Protein AF-A0A182MUV7-F1 (afdb_monomer)

Solvent-accessible surface area (backbone atoms only — not comparable to full-atom values): 23454 Å² total; per-residue (Å²): 112,74,64,60,55,52,52,52,28,47,52,54,32,42,50,55,36,36,52,57,65,73,67,50,46,82,67,60,47,71,82,42,61,62,50,70,40,68,52,76,76,85,60,74,90,45,46,68,60,49,52,53,50,55,52,50,42,49,53,38,48,75,71,42,65,86,74,45,72,68,56,53,50,52,50,32,57,57,54,45,72,42,91,52,34,41,31,20,33,42,38,23,28,34,65,90,79,51,27,25,72,43,77,44,36,36,33,56,48,93,81,78,83,65,70,74,41,78,57,87,50,91,53,62,45,75,73,36,61,62,50,76,84,40,67,72,53,42,78,73,68,68,57,98,82,83,59,93,79,74,66,78,81,71,82,72,84,60,60,93,90,57,79,67,72,55,49,66,46,50,40,22,38,32,58,88,75,73,40,36,34,36,31,44,32,36,60,28,71,45,75,69,93,76,40,45,30,28,37,42,37,38,33,26,66,49,54,82,30,27,48,39,33,32,71,68,68,69,82,57,52,56,61,56,52,53,56,61,41,54,76,78,38,90,74,73,70,77,84,70,70,54,65,72,59,58,73,30,39,44,72,76,40,39,62,66,56,75,52,52,79,91,33,31,41,65,42,72,42,78,46,69,45,78,42,78,50,86,78,74,78,82,77,81,67,99,67,97,69,78,91,76,85,80,82,81,83,91,79,92,81,90,77,96,73,81,78,79,69,84,75,71,52,72,42,75,44,67,52,21,63,36,57,40,34,31,33,30,27,54,33,82,32,20,24,32,83,92,41,75,90,30,44,55,21,50,58,40,51,52,36,46,49,35,38,74,70,71,74,42,64,51,39,72,76,66,69,51,47,44,72,34,31,80,86,32,66,67,47,73,54,84,65,64,71,54,86,85,77,75,76,89,82,117

Organism: NCBI:txid139723

Sequence (394 aa):
MKIKFWEEAIEDSLQTIHDIATENLGALCLTKLYRPLKITLNPERYTGARQKADLAAVVLQDVGVSRHNGLLDALAKGLLSDAHVTSARILSINVSDGLLTNSVWWNKEPGGMGGPLRIEAEGIAIGTKPDPSYPWQVASFEDETSSPGLRSPKFTPTPPDISYKGWWTYPYYSCGQKKWILSYSVAIPPMGRHGIRGFLSIDIDISDLQVNQCNNPNRYEILSYNQHLRQFYPFVRNLKLGEDEQLRQIEAFHSSHKCHVHSMRCEYRPVVTSVISSAASLTLGPNGTGPVMQSLVNGTASGPSVVLAAGSALQTVVNGWTRGAYQCRCKDGFYSFRHPDGFNGSIMEVAYQEYRDNISSYYKEVFVCVRCAPGCATCTGPEPCLASYNWAFR

Mean predicted aligned error: 14.19 Å

Structure (mmCIF, N/CA/C/O backbone):
data_AF-A0A182MUV7-F1
#
_entry.id   AF-A0A182MUV7-F1
#
loop_
_atom_site.group_PDB
_atom_site.id
_a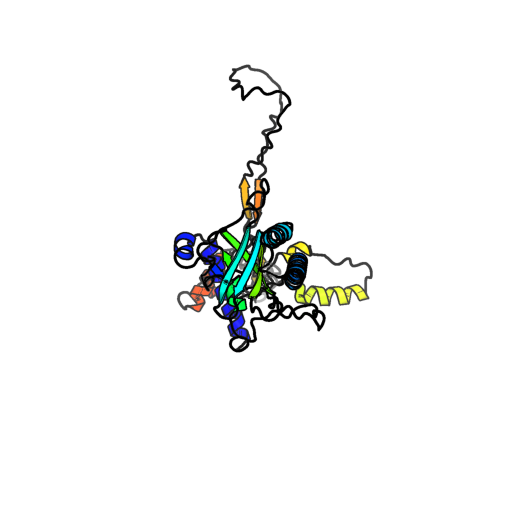tom_site.type_symbol
_atom_site.label_atom_id
_atom_site.label_alt_id
_atom_site.label_comp_id
_atom_site.label_asym_id
_atom_site.label_entity_id
_atom_site.label_seq_id
_atom_site.pdbx_PDB_ins_code
_atom_site.Cartn_x
_atom_site.Cartn_y
_atom_site.Cartn_z
_atom_site.occupancy
_atom_site.B_iso_or_equiv
_atom_site.auth_seq_id
_atom_site.auth_comp_id
_atom_site.auth_asym_id
_atom_site.auth_atom_id
_atom_site.pdbx_PDB_model_num
ATOM 1 N N . MET A 1 1 ? 7.882 -16.088 18.290 1.00 53.91 1 MET A N 1
ATOM 2 C CA . MET A 1 1 ? 8.784 -15.104 17.650 1.00 53.91 1 MET A CA 1
ATOM 3 C C . MET A 1 1 ? 8.222 -14.591 16.325 1.00 53.91 1 MET A C 1
ATOM 5 O O . MET A 1 1 ? 7.983 -13.400 16.237 1.00 53.91 1 MET A O 1
ATOM 9 N N . LYS A 1 2 ? 7.902 -15.460 15.347 1.00 57.53 2 LYS A N 1
ATOM 10 C CA . LYS A 1 2 ? 7.344 -15.044 14.039 1.00 57.53 2 LYS A CA 1
ATOM 11 C C . LYS A 1 2 ? 6.018 -14.260 14.105 1.00 57.53 2 LYS A C 1
ATOM 13 O O . LYS A 1 2 ? 5.863 -13.320 13.344 1.00 57.53 2 LYS A O 1
ATOM 18 N N . ILE A 1 3 ? 5.101 -14.609 15.015 1.00 63.44 3 ILE A N 1
ATOM 19 C CA . ILE A 1 3 ? 3.793 -13.926 15.147 1.00 63.44 3 ILE A CA 1
ATOM 20 C C . ILE A 1 3 ? 3.959 -12.481 15.644 1.00 63.44 3 ILE A C 1
ATOM 22 O O . ILE A 1 3 ? 3.434 -11.566 15.026 1.00 63.44 3 ILE A O 1
ATOM 26 N N . LYS A 1 4 ? 4.772 -12.263 16.688 1.00 66.62 4 LYS A N 1
ATOM 27 C CA . LYS A 1 4 ? 5.045 -10.916 17.221 1.00 66.62 4 LYS A CA 1
ATOM 28 C C . LYS A 1 4 ? 5.683 -9.989 16.182 1.00 66.62 4 LYS A C 1
ATOM 30 O O . LYS A 1 4 ? 5.282 -8.843 16.061 1.00 66.62 4 LYS A O 1
ATOM 35 N N . PHE A 1 5 ? 6.619 -10.513 15.389 1.00 72.25 5 PHE A N 1
ATOM 36 C CA . PHE A 1 5 ? 7.253 -9.753 14.308 1.00 72.25 5 PHE A CA 1
ATOM 37 C C . PHE A 1 5 ? 6.249 -9.316 13.227 1.00 72.25 5 PHE A C 1
ATOM 39 O O . PHE A 1 5 ? 6.341 -8.214 12.696 1.00 72.25 5 PHE A O 1
ATOM 46 N N . TRP A 1 6 ? 5.271 -10.171 12.913 1.00 72.50 6 TRP A N 1
ATOM 47 C CA . TRP A 1 6 ? 4.200 -9.844 11.970 1.00 72.50 6 TRP A CA 1
ATOM 48 C C . TRP A 1 6 ? 3.247 -8.774 12.511 1.00 72.50 6 TRP A C 1
ATOM 50 O O . TRP A 1 6 ? 2.897 -7.852 11.781 1.00 72.50 6 TRP A O 1
ATOM 60 N N . GLU A 1 7 ? 2.860 -8.859 13.785 1.00 81.88 7 GLU A N 1
ATOM 61 C CA . GLU A 1 7 ? 2.022 -7.842 14.435 1.00 81.88 7 GLU A CA 1
ATOM 62 C C . GLU A 1 7 ? 2.723 -6.476 14.471 1.00 81.88 7 GLU A C 1
ATOM 64 O O . GLU A 1 7 ? 2.126 -5.466 14.111 1.00 81.88 7 GLU A O 1
ATOM 69 N N . GLU A 1 8 ? 4.012 -6.440 14.816 1.00 86.88 8 GLU A N 1
ATOM 70 C CA . GLU A 1 8 ? 4.815 -5.210 14.805 1.00 86.88 8 GLU A CA 1
ATOM 71 C C . GLU A 1 8 ? 4.911 -4.588 13.402 1.00 86.88 8 GLU A C 1
ATOM 73 O O . GLU A 1 8 ? 4.779 -3.374 13.255 1.00 86.88 8 GLU A O 1
ATOM 78 N N . ALA A 1 9 ? 5.084 -5.405 12.358 1.00 85.75 9 ALA A N 1
ATOM 79 C CA . ALA A 1 9 ? 5.122 -4.931 10.975 1.00 85.75 9 ALA A CA 1
ATOM 80 C C . ALA A 1 9 ? 3.784 -4.323 10.511 1.00 85.75 9 ALA A C 1
ATOM 82 O O . ALA A 1 9 ? 3.778 -3.346 9.753 1.00 85.75 9 ALA A O 1
ATOM 83 N N . ILE A 1 10 ? 2.659 -4.883 10.968 1.00 89.88 10 ILE A N 1
ATOM 84 C CA . ILE A 1 10 ? 1.316 -4.359 10.691 1.00 89.88 10 ILE A CA 1
ATOM 85 C C . ILE A 1 10 ? 1.123 -3.006 11.381 1.00 89.88 10 ILE A C 1
ATOM 87 O O . ILE A 1 10 ? 0.735 -2.047 10.715 1.00 89.88 10 ILE A O 1
ATOM 91 N N . GLU A 1 11 ? 1.434 -2.904 12.676 1.00 91.25 11 GLU A N 1
ATOM 92 C CA . GLU A 1 11 ? 1.289 -1.651 13.432 1.00 91.25 11 GLU A CA 1
ATOM 93 C C . GLU A 1 11 ? 2.179 -0.530 12.871 1.00 91.25 11 GLU A C 1
ATOM 95 O O . GLU A 1 11 ? 1.710 0.591 12.686 1.00 91.25 11 GLU A O 1
ATOM 100 N N . ASP A 1 12 ? 3.432 -0.833 12.520 1.00 91.19 12 ASP A N 1
ATOM 101 C CA . ASP A 1 12 ? 4.361 0.129 11.907 1.00 91.19 12 ASP A CA 1
ATOM 102 C C . ASP A 1 12 ? 3.866 0.620 10.533 1.00 91.19 12 ASP A C 1
ATOM 104 O O . ASP A 1 12 ? 3.940 1.807 10.197 1.00 91.19 12 ASP A O 1
ATOM 108 N N . SER A 1 13 ? 3.278 -0.286 9.746 1.00 92.19 13 SER A N 1
ATOM 109 C CA . SER A 1 13 ? 2.670 0.064 8.460 1.00 92.19 13 SER A CA 1
ATOM 110 C C . SER A 1 13 ? 1.422 0.935 8.645 1.00 92.19 13 SER A C 1
ATOM 112 O O . SER A 1 13 ? 1.255 1.919 7.926 1.00 92.19 13 SER A O 1
ATOM 114 N N . LEU A 1 14 ? 0.566 0.625 9.626 1.00 93.50 14 LEU A N 1
ATOM 115 C CA . LEU A 1 14 ? -0.607 1.436 9.970 1.00 93.50 14 LEU A CA 1
ATOM 116 C C . LEU A 1 14 ? -0.213 2.834 10.462 1.00 93.50 14 LEU A C 1
ATOM 118 O O . LEU A 1 14 ? -0.874 3.809 10.100 1.00 93.50 14 LEU A O 1
ATOM 122 N N . GLN A 1 15 ? 0.861 2.949 11.247 1.00 91.00 15 GLN A N 1
ATOM 123 C CA . GLN A 1 15 ? 1.396 4.243 11.671 1.00 91.00 15 GLN A CA 1
ATOM 124 C C . GLN A 1 15 ? 1.870 5.062 10.468 1.00 91.00 15 GLN A C 1
ATOM 126 O O . GLN A 1 15 ? 1.448 6.202 10.303 1.00 91.00 15 GLN A O 1
ATOM 131 N N . THR A 1 16 ? 2.643 4.452 9.566 1.00 90.19 16 THR A N 1
ATOM 132 C CA . THR A 1 16 ? 3.102 5.113 8.333 1.00 90.19 16 THR A CA 1
ATOM 133 C C . THR A 1 16 ? 1.925 5.624 7.491 1.00 90.19 16 THR A C 1
ATOM 135 O O . THR A 1 16 ? 1.966 6.739 6.971 1.00 90.19 16 THR A O 1
ATOM 138 N N . ILE A 1 17 ? 0.850 4.836 7.373 1.00 91.75 17 ILE A N 1
ATOM 139 C CA . ILE A 1 17 ? -0.379 5.236 6.667 1.00 91.75 17 ILE A CA 1
ATOM 140 C C . ILE A 1 17 ? -1.046 6.432 7.358 1.00 91.75 17 ILE A C 1
ATOM 142 O O . ILE A 1 17 ? -1.466 7.369 6.682 1.00 91.75 17 ILE A O 1
ATOM 146 N N . HIS A 1 18 ? -1.137 6.420 8.690 1.00 89.75 18 HIS A N 1
ATOM 147 C CA . HIS A 1 18 ? -1.709 7.521 9.466 1.00 89.75 18 HIS A CA 1
ATOM 148 C C . HIS A 1 18 ? -0.928 8.830 9.285 1.00 89.75 18 HIS A C 1
ATOM 150 O O . HIS A 1 18 ? -1.533 9.873 9.032 1.00 89.75 18 HIS A O 1
ATOM 156 N N . ASP A 1 19 ? 0.401 8.766 9.352 1.00 87.38 19 ASP A N 1
ATOM 157 C CA . ASP A 1 19 ? 1.290 9.924 9.212 1.00 87.38 19 ASP A CA 1
ATOM 158 C C . ASP A 1 19 ? 1.169 10.576 7.822 1.00 87.38 19 ASP A C 1
ATOM 160 O O . ASP A 1 19 ? 1.220 11.800 7.682 1.00 87.38 19 ASP A O 1
ATOM 164 N N . ILE A 1 20 ? 0.969 9.757 6.782 1.00 87.75 20 ILE A N 1
ATOM 165 C CA . ILE A 1 20 ? 0.729 10.215 5.405 1.00 87.75 20 ILE A CA 1
ATOM 166 C C . ILE A 1 20 ? -0.666 10.839 5.270 1.00 87.75 20 ILE A C 1
ATOM 168 O O . ILE A 1 20 ? -0.802 11.893 4.650 1.00 87.75 20 ILE A O 1
ATOM 172 N N . ALA A 1 21 ? -1.695 10.208 5.845 1.00 84.69 21 ALA A N 1
ATOM 173 C CA . ALA A 1 21 ? -3.090 10.630 5.705 1.00 84.69 21 ALA A CA 1
ATOM 174 C C . ALA A 1 21 ? -3.447 11.906 6.491 1.00 84.69 21 ALA A C 1
ATOM 176 O O . ALA A 1 21 ? -4.358 12.623 6.095 1.00 84.69 21 ALA A O 1
ATOM 177 N N . THR A 1 22 ? -2.751 12.199 7.592 1.00 81.12 22 THR A N 1
ATOM 178 C CA . THR A 1 22 ? -3.021 13.367 8.458 1.00 81.12 22 THR A CA 1
ATOM 179 C C . THR A 1 22 ? -2.245 14.633 8.064 1.00 81.12 22 THR A C 1
ATOM 181 O O . THR A 1 22 ? -2.260 15.619 8.793 1.00 81.12 22 THR A O 1
ATOM 184 N N . GLU A 1 23 ? -1.606 14.630 6.889 1.00 66.25 23 GLU A N 1
ATOM 185 C CA . GLU A 1 23 ? -0.951 15.790 6.265 1.00 66.25 23 GLU A CA 1
ATOM 186 C C . GLU A 1 23 ? 0.178 16.461 7.074 1.00 66.25 23 GLU A C 1
ATOM 188 O O . GLU A 1 23 ? 0.342 17.678 7.060 1.00 66.25 23 GLU A O 1
ATOM 193 N N . ASN A 1 24 ? 1.099 15.658 7.617 1.00 57.69 24 ASN A N 1
ATOM 194 C CA . ASN A 1 24 ? 2.479 16.101 7.898 1.00 57.69 24 ASN A CA 1
ATOM 195 C C . ASN A 1 24 ? 3.462 15.738 6.763 1.00 57.69 24 ASN A C 1
ATOM 197 O O . ASN A 1 24 ? 4.676 15.607 6.959 1.00 57.69 24 ASN A O 1
ATOM 201 N N . LEU A 1 25 ? 2.948 15.607 5.533 1.00 58.16 25 LEU A N 1
ATOM 202 C CA . LEU A 1 25 ? 3.7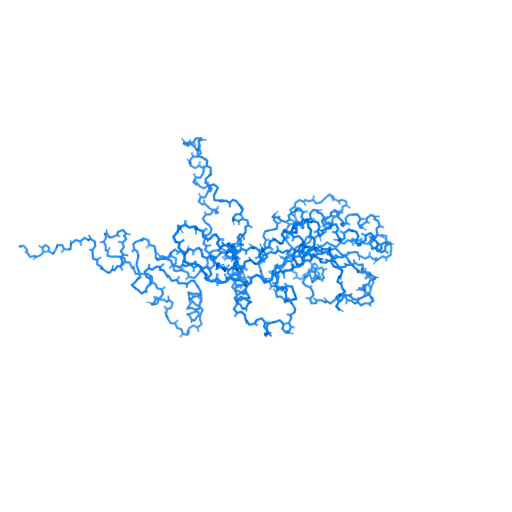23 15.285 4.326 1.00 58.16 25 LEU A CA 1
ATOM 203 C C . LEU A 1 25 ? 4.914 16.233 4.119 1.00 58.16 25 LEU A C 1
ATOM 205 O O . LEU A 1 25 ? 5.971 15.797 3.664 1.00 58.16 25 LEU A O 1
ATOM 209 N N . GLY A 1 26 ? 4.761 17.504 4.506 1.00 55.56 26 GLY A N 1
ATOM 210 C CA . GLY A 1 26 ? 5.797 18.529 4.403 1.00 55.56 26 GLY A CA 1
ATOM 211 C C . GLY A 1 26 ? 7.045 18.262 5.245 1.00 55.56 26 GLY A C 1
ATOM 212 O O . GLY A 1 26 ? 8.104 18.711 4.849 1.00 55.56 26 GLY A O 1
ATOM 213 N N . ALA A 1 27 ? 6.972 17.507 6.347 1.00 61.19 27 ALA A N 1
ATOM 214 C CA . ALA A 1 27 ? 8.155 17.069 7.100 1.00 61.19 27 ALA A CA 1
ATOM 215 C C . ALA A 1 27 ? 8.624 15.672 6.659 1.00 61.19 27 ALA A C 1
ATOM 217 O O . ALA A 1 27 ? 9.822 15.384 6.594 1.00 61.19 27 ALA A O 1
ATOM 218 N N . LEU A 1 28 ? 7.672 14.800 6.314 1.00 66.81 28 LEU A N 1
ATOM 219 C CA . LEU A 1 28 ? 7.935 13.403 5.972 1.00 66.81 28 LEU A CA 1
ATOM 220 C C . LEU A 1 28 ? 8.617 13.242 4.611 1.00 66.81 28 LEU A C 1
ATOM 222 O O . LEU A 1 28 ? 9.472 12.371 4.479 1.00 66.81 28 LEU A O 1
ATOM 226 N N . CYS A 1 29 ? 8.279 14.060 3.617 1.00 75.06 29 CYS A N 1
ATOM 227 C CA . CYS A 1 29 ? 8.810 13.952 2.257 1.00 75.06 29 CYS A CA 1
ATOM 228 C C . CYS A 1 29 ? 10.073 14.795 2.001 1.00 75.06 29 CYS A C 1
ATOM 230 O O . CYS A 1 29 ? 10.597 14.756 0.892 1.00 75.06 29 CYS A O 1
ATOM 232 N N . LEU A 1 30 ? 10.588 15.525 3.002 1.00 75.75 30 LEU A N 1
ATOM 233 C CA . LEU A 1 30 ? 11.831 16.305 2.865 1.00 75.75 30 LEU A CA 1
ATOM 234 C C . LEU A 1 30 ? 13.084 15.429 2.871 1.00 75.75 30 LEU A C 1
ATOM 236 O O . LEU A 1 30 ? 14.042 15.720 2.167 1.00 75.75 30 LEU A O 1
ATOM 240 N N . THR A 1 31 ? 13.096 14.374 3.690 1.00 74.56 31 THR A N 1
ATOM 241 C CA . THR A 1 31 ? 14.309 13.573 3.932 1.00 74.56 31 THR A CA 1
ATOM 242 C C . THR A 1 31 ? 14.358 12.277 3.141 1.00 74.56 31 THR A C 1
ATOM 244 O O . THR A 1 31 ? 15.446 11.814 2.813 1.00 74.56 31 THR A O 1
ATOM 247 N N . LYS A 1 32 ? 13.210 11.656 2.833 1.00 79.38 32 LYS A N 1
ATOM 248 C CA . LYS A 1 32 ? 13.176 10.514 1.908 1.00 79.38 32 LYS A CA 1
ATOM 249 C C . LYS A 1 32 ? 11.993 10.617 0.954 1.00 79.38 32 LYS A C 1
ATOM 251 O O . LYS A 1 32 ? 10.875 10.903 1.372 1.00 79.38 32 LYS A O 1
ATOM 256 N N . LEU A 1 33 ? 12.262 10.289 -0.307 1.00 83.19 33 LEU A N 1
ATOM 257 C CA . LEU A 1 33 ? 11.315 10.368 -1.423 1.00 83.19 33 LEU A CA 1
ATOM 258 C C . LEU A 1 33 ? 10.269 9.242 -1.421 1.00 83.19 33 LEU A C 1
ATOM 260 O O . LEU A 1 33 ? 9.215 9.371 -2.048 1.00 83.19 33 LEU A O 1
ATOM 264 N N . TYR A 1 34 ? 10.565 8.145 -0.717 1.00 86.94 34 TYR A N 1
ATOM 265 C CA . TYR A 1 34 ? 9.737 6.946 -0.661 1.00 86.94 34 TYR A CA 1
ATOM 266 C C . TYR A 1 34 ? 9.531 6.462 0.776 1.00 86.94 34 TYR A C 1
ATOM 268 O O . TYR A 1 34 ? 10.413 6.574 1.640 1.00 86.94 34 TYR A O 1
ATOM 276 N N . ARG A 1 35 ? 8.349 5.897 1.025 1.00 87.12 35 ARG A N 1
ATOM 277 C CA . ARG A 1 35 ? 7.948 5.324 2.317 1.00 87.12 35 ARG A CA 1
ATOM 278 C C . ARG A 1 35 ? 7.378 3.919 2.095 1.00 87.12 35 ARG A C 1
ATOM 280 O O . ARG A 1 35 ? 6.194 3.812 1.777 1.00 87.12 35 ARG A O 1
ATOM 287 N N . PRO A 1 36 ? 8.203 2.860 2.178 1.00 88.50 36 PRO A N 1
ATOM 288 C CA . PRO A 1 36 ? 7.730 1.489 2.041 1.00 88.50 36 PRO A CA 1
ATOM 289 C C . PRO A 1 36 ? 7.007 1.016 3.301 1.00 88.50 36 PRO A C 1
ATOM 291 O O . PRO A 1 36 ? 7.390 1.363 4.416 1.00 88.50 36 PRO A O 1
ATOM 294 N N . LEU A 1 37 ? 5.984 0.193 3.105 1.00 87.94 37 LEU A N 1
ATOM 295 C CA . LEU A 1 37 ? 5.316 -0.564 4.156 1.00 87.94 37 LEU A CA 1
ATOM 296 C C . LEU A 1 37 ? 6.043 -1.892 4.393 1.00 87.94 37 LEU A C 1
ATOM 298 O O . LEU A 1 37 ? 6.844 -2.335 3.573 1.00 87.94 37 LEU A O 1
ATOM 302 N N . LYS A 1 38 ? 5.733 -2.556 5.507 1.00 85.44 38 LYS A N 1
ATOM 303 C CA . LYS A 1 38 ? 6.303 -3.866 5.876 1.00 85.44 38 LYS A CA 1
ATOM 304 C C . LYS A 1 38 ? 5.310 -5.016 5.682 1.00 85.44 38 LYS A C 1
ATOM 306 O O . LYS A 1 38 ? 5.431 -6.061 6.314 1.00 85.44 38 LYS A O 1
ATOM 311 N N . ILE A 1 39 ? 4.314 -4.815 4.821 1.00 82.81 39 ILE A N 1
ATOM 312 C CA . ILE A 1 39 ? 3.226 -5.763 4.561 1.00 82.81 39 ILE A CA 1
ATOM 313 C C . ILE A 1 39 ? 3.183 -6.164 3.089 1.00 82.81 39 ILE A C 1
ATOM 315 O O . ILE A 1 39 ? 3.299 -5.326 2.198 1.00 82.81 39 ILE A O 1
ATOM 319 N N . THR A 1 40 ? 2.984 -7.450 2.820 1.00 80.56 40 THR A N 1
ATOM 320 C CA . THR A 1 40 ? 2.797 -7.963 1.457 1.00 80.56 40 THR A CA 1
ATOM 321 C C . THR A 1 40 ? 1.363 -7.744 0.980 1.00 80.56 40 THR A C 1
ATOM 323 O O . THR A 1 40 ? 0.423 -7.948 1.749 1.00 80.56 40 THR A O 1
ATOM 326 N N . LEU A 1 41 ? 1.186 -7.422 -0.302 1.00 82.12 41 LEU A N 1
ATOM 327 C CA . LEU A 1 41 ? -0.122 -7.438 -0.968 1.00 82.12 41 LEU A CA 1
ATOM 328 C C . LEU A 1 41 ? -0.295 -8.710 -1.794 1.00 82.12 41 LEU A C 1
ATOM 330 O O . LEU A 1 41 ? 0.692 -9.266 -2.275 1.00 82.12 41 LEU A O 1
ATOM 334 N N . ASN A 1 42 ? -1.545 -9.134 -1.996 1.00 78.25 42 ASN A N 1
ATOM 335 C CA . ASN A 1 42 ? -1.878 -10.155 -2.983 1.00 78.25 42 ASN A CA 1
ATOM 336 C C . ASN A 1 42 ? -1.862 -9.521 -4.395 1.00 78.25 42 ASN A C 1
ATOM 338 O O . ASN A 1 42 ? -2.692 -8.654 -4.675 1.00 78.25 42 ASN A O 1
ATOM 342 N N . PRO A 1 43 ? -0.942 -9.920 -5.296 1.00 79.44 43 PRO A N 1
ATOM 343 C CA . PRO A 1 43 ? -0.829 -9.330 -6.625 1.00 79.44 43 PRO A CA 1
ATOM 344 C C . PRO A 1 43 ? -1.743 -9.986 -7.676 1.00 79.44 43 PRO A C 1
ATOM 346 O O . PRO A 1 43 ? -1.586 -9.696 -8.861 1.00 79.44 43 PRO A O 1
ATOM 349 N N . GLU A 1 44 ? -2.674 -10.875 -7.303 1.00 80.12 44 GLU A N 1
ATOM 350 C CA . GLU A 1 44 ? -3.545 -11.601 -8.247 1.00 80.12 44 GLU A CA 1
ATOM 351 C C . GLU A 1 44 ? -4.303 -10.680 -9.215 1.00 80.12 44 GLU A C 1
ATOM 353 O O . GLU A 1 44 ? -4.363 -10.950 -10.419 1.00 80.12 44 GLU A O 1
ATOM 358 N N . ARG A 1 45 ? -4.776 -9.530 -8.718 1.00 81.69 45 ARG A N 1
ATOM 359 C CA . ARG A 1 45 ? -5.443 -8.488 -9.518 1.00 81.69 45 ARG A CA 1
ATOM 360 C C . ARG A 1 45 ? -4.554 -7.915 -10.631 1.00 81.69 45 ARG A C 1
ATOM 362 O O . ARG A 1 45 ? -5.060 -7.444 -11.643 1.00 81.69 45 ARG A O 1
ATOM 369 N N . TYR A 1 46 ? -3.235 -7.981 -10.467 1.00 87.31 46 TYR A N 1
ATOM 370 C CA . TYR A 1 46 ? -2.241 -7.376 -11.358 1.00 87.31 46 TYR A CA 1
ATOM 371 C C . TYR A 1 46 ? -1.459 -8.410 -12.181 1.00 87.31 46 TYR A C 1
ATOM 373 O O . TYR A 1 46 ? -0.420 -8.106 -12.772 1.00 87.31 46 TYR A O 1
ATOM 381 N N . THR A 1 47 ? -1.959 -9.645 -12.252 1.00 85.62 47 THR A N 1
ATOM 382 C CA . THR A 1 47 ? -1.337 -10.741 -13.013 1.00 85.62 47 THR A CA 1
ATOM 383 C C . THR A 1 47 ? -1.183 -10.426 -14.499 1.00 85.62 47 THR A C 1
ATOM 385 O O . THR A 1 47 ? -0.152 -10.770 -15.072 1.00 85.62 47 THR A O 1
ATOM 388 N N . GLY A 1 48 ? -2.138 -9.716 -15.107 1.00 88.19 48 GLY A N 1
ATOM 389 C CA . GLY A 1 48 ? -2.042 -9.276 -16.503 1.00 88.19 48 GLY A CA 1
ATOM 390 C C . GLY A 1 48 ? -0.863 -8.328 -16.750 1.00 88.19 48 GLY A C 1
ATOM 391 O O . GLY A 1 48 ? -0.086 -8.537 -17.682 1.00 88.19 48 GLY A O 1
ATOM 392 N N . ALA A 1 49 ? -0.667 -7.336 -15.876 1.00 91.31 49 ALA A N 1
ATOM 393 C CA . ALA A 1 49 ? 0.473 -6.422 -15.947 1.00 91.31 49 ALA A CA 1
ATOM 394 C C . ALA A 1 49 ? 1.806 -7.168 -15.751 1.00 91.31 49 ALA A C 1
ATOM 396 O O . ALA A 1 49 ? 2.757 -6.951 -16.503 1.00 91.31 49 ALA A O 1
ATOM 397 N N . ARG A 1 50 ? 1.845 -8.117 -14.802 1.00 90.25 50 ARG A N 1
ATOM 398 C CA . ARG A 1 50 ? 3.000 -9.001 -14.579 1.00 90.25 50 ARG A CA 1
ATOM 399 C C . ARG A 1 50 ? 3.361 -9.802 -15.828 1.00 90.25 50 ARG A C 1
ATOM 401 O O . ARG A 1 50 ? 4.508 -9.781 -16.252 1.00 90.25 50 ARG A O 1
ATOM 408 N N . GLN A 1 51 ? 2.384 -10.481 -16.430 1.00 89.56 51 GLN A N 1
ATOM 409 C CA . GLN A 1 51 ? 2.588 -11.311 -17.621 1.00 89.56 51 GLN A CA 1
ATOM 410 C C . GLN A 1 51 ? 3.088 -10.489 -18.813 1.00 89.56 51 GLN A C 1
ATOM 412 O O . GLN A 1 51 ? 3.966 -10.944 -19.542 1.00 89.56 51 GLN A O 1
ATOM 417 N N . LYS A 1 52 ? 2.580 -9.262 -18.994 1.00 91.75 52 LYS A N 1
ATOM 418 C CA . LYS A 1 52 ? 3.076 -8.335 -20.023 1.00 91.75 52 LYS A CA 1
ATOM 419 C C . LYS A 1 52 ? 4.530 -7.929 -19.775 1.00 91.75 52 LYS A C 1
ATOM 421 O O . LYS A 1 52 ? 5.309 -7.891 -20.724 1.00 91.75 52 LYS A O 1
ATOM 426 N N . ALA A 1 53 ? 4.905 -7.656 -18.524 1.00 92.25 53 ALA A N 1
ATOM 427 C CA . ALA A 1 53 ? 6.290 -7.356 -18.165 1.00 92.25 53 ALA A CA 1
ATOM 428 C C . ALA A 1 53 ? 7.212 -8.568 -18.378 1.00 92.25 53 ALA A C 1
ATOM 430 O O . ALA A 1 53 ? 8.276 -8.420 -18.972 1.00 92.25 53 ALA A O 1
ATOM 431 N N . ASP A 1 54 ? 6.781 -9.767 -17.978 1.00 89.19 54 ASP A N 1
ATOM 432 C CA . ASP A 1 54 ? 7.520 -11.015 -18.209 1.00 89.19 54 ASP A CA 1
ATOM 433 C C . ASP A 1 54 ? 7.736 -11.265 -19.713 1.00 89.19 54 ASP A C 1
ATOM 435 O O . ASP A 1 54 ? 8.846 -11.578 -20.139 1.00 89.19 54 ASP A O 1
ATOM 439 N N . LEU A 1 55 ? 6.711 -11.048 -20.546 1.00 90.00 55 LEU A N 1
ATOM 440 C CA . LEU A 1 55 ? 6.829 -11.162 -22.002 1.00 90.00 55 LEU A CA 1
ATOM 441 C C . LEU A 1 55 ? 7.775 -10.105 -22.593 1.00 90.00 55 LEU A C 1
ATOM 443 O O . LEU A 1 55 ? 8.595 -10.421 -23.452 1.00 90.00 55 LEU A O 1
ATOM 447 N N . ALA A 1 56 ? 7.702 -8.855 -22.129 1.00 92.00 56 ALA A N 1
ATOM 448 C CA . ALA A 1 56 ? 8.624 -7.808 -22.564 1.00 92.00 56 ALA A CA 1
ATOM 449 C C . ALA A 1 56 ? 10.078 -8.136 -22.179 1.00 92.00 56 ALA A C 1
ATOM 451 O O . ALA A 1 56 ? 10.988 -7.894 -22.969 1.00 92.00 56 ALA A O 1
ATOM 452 N N . ALA A 1 57 ? 10.300 -8.734 -21.004 1.00 89.25 57 ALA A N 1
ATOM 453 C CA . ALA A 1 57 ? 11.614 -9.204 -20.577 1.00 89.25 57 ALA A CA 1
ATOM 454 C C . ALA A 1 57 ? 12.168 -10.308 -21.495 1.00 89.25 57 ALA A C 1
ATOM 456 O O . ALA A 1 57 ? 13.360 -10.278 -21.797 1.00 89.25 57 ALA A O 1
ATOM 457 N N . VAL A 1 58 ? 11.316 -11.214 -21.996 1.00 86.12 58 VAL A N 1
ATOM 458 C CA . VAL A 1 58 ? 11.694 -12.218 -23.013 1.00 86.12 58 VAL A CA 1
ATOM 459 C C . VAL A 1 58 ? 12.157 -11.558 -24.300 1.00 86.12 58 VAL A C 1
ATOM 461 O O . VAL A 1 58 ? 13.261 -11.818 -24.766 1.00 86.12 58 VAL A O 1
ATOM 464 N N . VAL A 1 59 ? 11.363 -10.631 -24.836 1.00 89.25 59 VAL A N 1
ATOM 465 C CA . VAL A 1 59 ? 11.717 -9.922 -26.075 1.00 89.25 59 VAL A CA 1
ATOM 466 C C . VAL A 1 59 ? 13.041 -9.166 -25.920 1.00 89.25 59 VAL A C 1
ATOM 468 O O . VAL A 1 59 ? 13.884 -9.178 -26.816 1.00 89.25 59 VAL A O 1
ATOM 471 N N . LEU A 1 60 ? 13.254 -8.529 -24.767 1.00 88.12 60 LEU A N 1
ATOM 472 C CA . LEU A 1 60 ? 14.505 -7.840 -24.450 1.00 88.12 60 LEU A CA 1
ATOM 473 C C . LEU A 1 60 ? 15.684 -8.801 -24.285 1.00 88.12 60 LEU A C 1
ATOM 475 O O . LEU A 1 60 ? 16.808 -8.435 -24.637 1.00 88.12 60 LEU A O 1
ATOM 479 N N . GLN A 1 61 ? 15.440 -10.005 -23.763 1.00 85.56 61 GLN A N 1
ATOM 480 C CA . GLN A 1 61 ? 16.453 -11.045 -23.702 1.00 85.56 61 GLN A CA 1
ATOM 481 C C . GLN A 1 61 ? 16.816 -11.549 -25.090 1.00 85.56 61 GLN A C 1
ATOM 483 O O . GLN A 1 61 ? 17.986 -11.807 -25.272 1.00 85.56 61 GLN A O 1
ATOM 488 N N . ASP A 1 62 ? 15.895 -11.674 -26.044 1.00 84.56 62 ASP A N 1
ATOM 489 C CA . ASP A 1 62 ? 16.206 -12.233 -27.370 1.00 84.56 62 ASP A CA 1
ATOM 490 C C . ASP A 1 62 ? 16.851 -11.208 -28.313 1.00 84.56 62 ASP A C 1
ATOM 492 O O . ASP A 1 62 ? 17.741 -11.535 -29.101 1.00 84.56 62 ASP A O 1
ATOM 496 N N . VAL A 1 63 ? 16.409 -9.949 -28.236 1.00 85.25 63 VAL A N 1
ATOM 497 C CA . VAL A 1 63 ? 16.880 -8.871 -29.121 1.00 85.25 63 VAL A CA 1
ATOM 498 C C . VAL A 1 63 ? 18.098 -8.140 -28.544 1.00 85.25 63 VAL A C 1
ATOM 500 O O . VAL A 1 63 ? 18.918 -7.601 -29.289 1.00 85.25 63 VAL A O 1
ATOM 503 N N . GLY A 1 64 ? 18.257 -8.147 -27.221 1.00 81.69 64 GLY A N 1
ATOM 504 C CA . GLY A 1 64 ? 19.347 -7.489 -26.511 1.00 81.69 64 GLY A CA 1
ATOM 505 C C . GLY A 1 64 ? 19.003 -6.070 -26.049 1.00 81.69 64 GLY A C 1
ATOM 506 O O . GLY A 1 64 ? 18.578 -5.208 -26.818 1.00 81.69 64 GLY A O 1
ATOM 507 N N . VAL A 1 65 ? 19.269 -5.807 -24.770 1.00 79.31 65 VAL A N 1
ATOM 508 C CA . VAL A 1 65 ? 18.823 -4.600 -24.046 1.00 79.31 65 VAL A CA 1
ATOM 509 C C . VAL A 1 65 ? 19.604 -3.334 -24.432 1.00 79.31 65 VAL A C 1
ATOM 511 O O . VAL A 1 65 ? 19.098 -2.227 -24.301 1.00 79.31 65 VAL A O 1
ATOM 514 N N . SER A 1 66 ? 20.816 -3.474 -24.975 1.00 73.69 66 SER A N 1
ATOM 515 C CA . SER A 1 66 ? 21.685 -2.349 -25.358 1.00 73.69 66 SER A CA 1
ATOM 516 C C . SER A 1 66 ? 21.675 -2.011 -26.852 1.00 73.69 66 SER A C 1
ATOM 518 O O . SER A 1 66 ? 22.345 -1.067 -27.262 1.00 73.69 66 SER A O 1
ATOM 520 N N . ARG A 1 67 ? 20.954 -2.773 -27.688 1.00 70.75 67 ARG A N 1
ATOM 521 C CA . ARG A 1 67 ? 21.097 -2.674 -29.152 1.00 70.75 67 ARG A CA 1
ATOM 522 C C . ARG A 1 67 ? 20.240 -1.582 -29.790 1.00 70.75 67 ARG A C 1
ATOM 524 O O . ARG A 1 67 ? 20.670 -0.978 -30.768 1.00 70.75 67 ARG A O 1
ATOM 531 N N . HIS A 1 68 ? 19.043 -1.320 -29.253 1.00 78.31 68 HIS A N 1
ATOM 532 C CA . HIS A 1 68 ? 18.066 -0.431 -29.891 1.00 78.31 68 HIS A CA 1
ATOM 533 C C . HIS A 1 68 ? 17.270 0.411 -28.885 1.00 78.31 68 HIS A C 1
ATOM 535 O O . HIS A 1 68 ? 16.301 -0.066 -28.299 1.00 78.31 68 HIS A O 1
ATOM 541 N N . ASN A 1 69 ? 17.599 1.703 -28.769 1.00 81.25 69 ASN A N 1
ATOM 542 C CA . ASN A 1 69 ? 16.857 2.650 -27.918 1.00 81.25 69 ASN A CA 1
ATOM 543 C C . ASN A 1 69 ? 15.374 2.747 -28.312 1.00 81.25 69 ASN A C 1
ATOM 545 O O . ASN A 1 69 ? 14.506 2.754 -27.447 1.00 81.25 69 ASN A O 1
ATOM 549 N N . GLY A 1 70 ? 15.076 2.728 -29.618 1.00 88.19 70 GLY A N 1
ATOM 550 C CA . GLY A 1 70 ? 13.698 2.780 -30.115 1.00 88.19 70 GLY A CA 1
ATOM 551 C C . GLY A 1 70 ? 12.840 1.585 -29.683 1.00 88.19 70 GLY A C 1
ATOM 552 O O . GLY A 1 70 ? 11.653 1.757 -29.417 1.00 88.19 70 GLY A O 1
ATOM 553 N N . LEU A 1 71 ? 13.436 0.393 -29.551 1.00 90.00 71 LEU A N 1
ATOM 554 C CA . LEU A 1 71 ? 12.732 -0.789 -29.046 1.00 90.00 71 LEU A CA 1
ATOM 555 C C . LEU A 1 71 ? 12.414 -0.645 -27.554 1.00 90.00 71 LEU A C 1
ATOM 557 O O . LEU A 1 71 ? 11.293 -0.938 -27.147 1.00 90.00 71 LEU A O 1
ATOM 561 N N . LEU A 1 72 ? 13.372 -0.161 -26.753 1.00 90.25 72 LEU A N 1
ATOM 562 C CA . LEU A 1 72 ? 13.156 0.093 -25.325 1.00 90.25 72 LEU A CA 1
ATOM 563 C C . LEU A 1 72 ? 12.019 1.101 -25.110 1.00 90.25 72 LEU A C 1
ATOM 565 O O . LEU A 1 72 ? 11.130 0.868 -24.294 1.00 90.25 72 LEU A O 1
ATOM 569 N N . ASP A 1 73 ? 12.014 2.190 -25.882 1.00 90.62 73 ASP A N 1
ATOM 570 C CA . ASP A 1 73 ? 10.960 3.206 -25.852 1.00 90.62 73 ASP A CA 1
ATOM 571 C C . ASP A 1 73 ? 9.590 2.635 -26.252 1.00 90.62 73 ASP A C 1
ATOM 573 O O . ASP A 1 73 ? 8.592 2.893 -25.577 1.00 90.62 73 ASP A O 1
ATOM 577 N N . ALA A 1 74 ? 9.529 1.831 -27.318 1.00 92.19 74 ALA A N 1
ATOM 578 C CA . ALA A 1 74 ? 8.288 1.204 -27.769 1.00 92.19 74 ALA A CA 1
ATOM 579 C C . ALA A 1 74 ? 7.733 0.207 -26.740 1.00 92.19 74 ALA A C 1
ATOM 581 O O . ALA A 1 74 ? 6.535 0.225 -26.454 1.00 92.19 74 ALA A O 1
ATOM 582 N N . LEU A 1 75 ? 8.592 -0.625 -26.143 1.00 93.44 75 LEU A N 1
ATOM 583 C CA . LEU A 1 75 ? 8.194 -1.593 -25.120 1.00 93.44 75 LEU A CA 1
ATOM 584 C C . LEU A 1 75 ? 7.731 -0.902 -23.837 1.00 93.44 75 LEU A C 1
ATOM 586 O O . LEU A 1 75 ? 6.666 -1.238 -23.321 1.00 93.44 75 LEU A O 1
ATOM 590 N N . ALA A 1 76 ? 8.473 0.096 -23.350 1.00 93.25 76 ALA A N 1
ATOM 591 C CA . ALA A 1 76 ? 8.086 0.845 -22.157 1.00 93.25 76 ALA A CA 1
ATOM 592 C C . ALA A 1 76 ? 6.732 1.549 -22.347 1.00 93.25 76 ALA A C 1
ATOM 594 O O . ALA A 1 76 ? 5.854 1.423 -21.496 1.00 93.25 76 ALA A O 1
ATOM 595 N N . LYS A 1 77 ? 6.503 2.205 -23.494 1.00 92.81 77 LYS A N 1
ATOM 596 C CA . LYS A 1 77 ? 5.190 2.786 -23.831 1.00 92.81 77 LYS A CA 1
ATOM 597 C C . LYS A 1 77 ? 4.097 1.726 -23.954 1.00 92.81 77 LYS A C 1
ATOM 599 O O . LYS A 1 77 ? 2.985 1.945 -23.481 1.00 92.81 77 LYS A O 1
ATOM 604 N N . GLY A 1 78 ? 4.408 0.579 -24.558 1.00 93.00 78 GLY A N 1
ATOM 605 C CA . GLY A 1 78 ? 3.483 -0.544 -24.696 1.00 93.00 78 GLY A CA 1
ATOM 606 C C . GLY A 1 78 ? 3.002 -1.080 -23.346 1.00 93.00 78 GLY A C 1
ATOM 607 O O . GLY A 1 78 ? 1.819 -1.376 -23.195 1.00 93.00 78 GLY A O 1
ATOM 608 N N . LEU A 1 79 ? 3.872 -1.129 -22.335 1.00 94.62 79 LEU A N 1
ATOM 609 C CA . LEU A 1 79 ? 3.507 -1.549 -20.977 1.00 94.62 79 LEU A CA 1
ATOM 610 C C . LEU A 1 79 ? 2.528 -0.578 -20.292 1.00 94.62 79 LEU A C 1
ATOM 612 O O . LEU A 1 79 ? 1.665 -1.023 -19.538 1.00 94.62 79 LEU A O 1
ATOM 616 N N . LEU A 1 80 ? 2.586 0.721 -20.610 1.00 93.19 80 LEU A N 1
ATOM 617 C CA . LEU A 1 80 ? 1.652 1.735 -20.090 1.00 93.19 80 LEU A CA 1
ATOM 618 C C . LEU A 1 80 ? 0.220 1.615 -20.650 1.00 93.19 80 LEU A C 1
ATOM 620 O O . LEU A 1 80 ? -0.693 2.284 -20.155 1.00 93.19 80 LEU A O 1
ATOM 624 N N . SER A 1 81 ? 0.010 0.772 -21.670 1.00 90.94 81 SER A N 1
ATOM 625 C CA . SER A 1 81 ? -1.330 0.465 -22.194 1.00 90.94 81 SER A CA 1
ATOM 626 C C . SER A 1 81 ? -2.209 -0.269 -21.181 1.00 90.94 81 SER A C 1
ATOM 628 O O . SER A 1 81 ? -3.433 -0.239 -21.290 1.00 90.94 81 SER A O 1
ATOM 630 N N . ASP A 1 82 ? -1.603 -0.923 -20.186 1.00 91.50 82 ASP A N 1
ATOM 631 C CA . ASP A 1 82 ? -2.343 -1.559 -19.109 1.00 91.50 82 ASP A CA 1
ATOM 632 C C . ASP A 1 82 ? -3.077 -0.519 -18.244 1.00 91.50 82 ASP A C 1
ATOM 634 O O . ASP A 1 82 ? -2.612 0.608 -18.041 1.00 91.50 82 ASP A O 1
ATOM 638 N N . ALA A 1 83 ? -4.257 -0.885 -17.742 1.00 87.75 83 ALA A N 1
ATOM 639 C CA . ALA A 1 83 ? -5.091 0.016 -16.956 1.00 87.75 83 ALA A CA 1
ATOM 640 C C . ALA A 1 83 ? -4.426 0.399 -15.627 1.00 87.75 83 ALA A C 1
ATOM 642 O O . ALA A 1 83 ? -4.555 1.543 -15.193 1.00 87.75 83 ALA A O 1
ATOM 643 N N . HIS A 1 84 ? -3.698 -0.537 -15.013 1.00 88.75 84 HIS A N 1
ATOM 644 C CA . HIS A 1 84 ? -3.152 -0.381 -13.667 1.00 88.75 84 HIS A CA 1
ATOM 645 C C . HIS A 1 84 ? -1.709 0.136 -13.648 1.00 88.75 84 HIS A C 1
ATOM 647 O O . HIS A 1 84 ? -1.248 0.623 -12.617 1.00 88.75 84 HIS A O 1
ATOM 653 N N . VAL A 1 85 ? -1.003 0.055 -14.779 1.00 93.12 85 VAL A N 1
ATOM 654 C CA . VAL A 1 85 ? 0.390 0.499 -14.889 1.00 93.12 85 VAL A CA 1
ATOM 655 C C . VAL A 1 85 ? 0.450 2.017 -15.060 1.00 93.12 85 VAL A C 1
ATOM 657 O O . VAL A 1 85 ? -0.140 2.586 -15.981 1.00 93.12 85 VAL A O 1
ATOM 660 N N . THR A 1 86 ? 1.200 2.677 -14.181 1.00 92.00 86 THR A N 1
ATOM 661 C CA . THR A 1 86 ? 1.433 4.129 -14.207 1.00 92.00 86 THR A CA 1
ATOM 662 C C . THR A 1 86 ? 2.812 4.501 -14.711 1.00 92.00 86 THR A C 1
ATOM 664 O O . THR A 1 86 ? 2.985 5.585 -15.268 1.00 92.00 86 THR A O 1
ATOM 667 N N . SER A 1 87 ? 3.792 3.619 -14.538 1.00 93.00 87 SER A N 1
ATOM 668 C CA . SER A 1 87 ? 5.166 3.851 -14.960 1.00 93.00 87 SER A CA 1
ATOM 669 C C . SER A 1 87 ? 5.792 2.574 -15.494 1.00 93.00 87 SER A C 1
ATOM 671 O O . SER A 1 87 ? 5.517 1.488 -14.991 1.00 93.00 87 SER A O 1
ATOM 673 N N . ALA A 1 88 ? 6.662 2.711 -16.487 1.00 94.94 88 ALA A N 1
ATOM 674 C CA . ALA A 1 88 ? 7.476 1.629 -17.010 1.00 94.94 88 ALA A CA 1
ATOM 675 C C . ALA A 1 88 ? 8.901 2.133 -17.234 1.00 94.94 88 ALA A C 1
ATOM 677 O O . ALA A 1 88 ? 9.114 3.200 -17.818 1.00 94.94 88 ALA A O 1
ATOM 678 N N . ARG A 1 89 ? 9.882 1.358 -16.774 1.00 92.31 89 ARG A N 1
ATOM 679 C CA . ARG A 1 89 ? 11.302 1.682 -16.892 1.00 92.31 89 ARG A CA 1
ATOM 680 C C . ARG A 1 89 ? 12.127 0.476 -17.303 1.00 92.31 89 ARG A C 1
ATOM 682 O O . ARG A 1 89 ? 11.915 -0.627 -16.807 1.00 92.31 89 ARG A O 1
ATOM 689 N N . ILE A 1 90 ? 13.079 0.706 -18.198 1.00 92.19 90 ILE A N 1
ATOM 690 C CA . ILE A 1 90 ? 14.037 -0.290 -18.668 1.00 92.19 90 ILE A CA 1
ATOM 691 C C . ILE A 1 90 ? 15.436 0.296 -18.535 1.00 92.19 90 ILE A C 1
ATOM 693 O O . ILE A 1 90 ? 15.715 1.377 -19.051 1.00 92.19 90 ILE A O 1
ATOM 697 N N . LEU A 1 91 ? 16.315 -0.427 -17.852 1.00 89.88 91 LEU A N 1
ATOM 698 C CA . LEU A 1 91 ? 17.699 -0.050 -17.610 1.00 89.88 91 LEU A CA 1
ATOM 699 C C . LEU A 1 91 ? 18.629 -1.116 -18.181 1.00 89.88 91 LEU A C 1
ATOM 701 O O . LEU A 1 91 ? 18.341 -2.311 -18.115 1.00 89.88 91 LEU A O 1
ATOM 705 N N . SER A 1 92 ? 19.767 -0.679 -18.704 1.00 88.75 92 SER A N 1
ATOM 706 C CA . SER A 1 92 ? 20.881 -1.547 -19.085 1.00 88.75 92 SER A CA 1
ATOM 707 C C . SER A 1 92 ? 22.066 -1.234 -18.190 1.00 88.75 92 SER A C 1
ATOM 709 O O . SER A 1 92 ? 22.553 -0.105 -18.184 1.00 88.75 92 SER A O 1
ATOM 711 N N . ILE A 1 93 ? 22.547 -2.218 -17.443 1.00 85.81 93 ILE A N 1
ATOM 712 C CA . ILE A 1 93 ? 23.615 -2.057 -16.456 1.00 85.81 93 ILE A CA 1
ATOM 713 C C . ILE A 1 93 ? 24.777 -2.965 -16.846 1.00 85.81 93 ILE A C 1
ATOM 715 O O . ILE A 1 93 ? 24.578 -4.144 -17.143 1.00 85.81 93 ILE A O 1
ATOM 719 N N . ASN A 1 94 ? 25.995 -2.433 -16.836 1.00 84.88 94 ASN A N 1
ATOM 720 C CA . ASN A 1 94 ? 27.185 -3.254 -17.019 1.00 84.88 94 ASN A CA 1
ATOM 721 C C . ASN A 1 94 ? 27.459 -4.069 -15.743 1.00 84.88 94 ASN A C 1
ATOM 723 O O . ASN A 1 94 ? 27.552 -3.506 -14.654 1.00 84.88 94 ASN A O 1
ATOM 727 N N . VAL A 1 95 ? 27.594 -5.388 -15.869 1.00 80.31 95 VAL A N 1
ATOM 728 C CA . VAL A 1 95 ? 27.816 -6.314 -14.751 1.00 80.31 95 VAL A CA 1
ATOM 729 C C . VAL A 1 95 ? 29.179 -6.092 -14.090 1.00 80.31 95 VAL A C 1
ATOM 731 O O . VAL A 1 95 ? 29.275 -6.303 -12.885 1.00 80.31 95 VAL A O 1
ATOM 734 N N . SER A 1 96 ? 30.210 -5.649 -14.826 1.00 80.88 96 SER A N 1
ATOM 735 C CA . SER A 1 96 ? 31.552 -5.432 -14.254 1.00 80.88 96 SER A CA 1
ATOM 736 C C . SER A 1 96 ? 31.591 -4.271 -13.262 1.00 80.88 96 SER A C 1
ATOM 738 O O . SER A 1 96 ? 32.116 -4.415 -12.163 1.00 80.88 96 SER A O 1
ATOM 740 N N . ASP A 1 97 ? 31.003 -3.135 -13.638 1.00 80.56 97 ASP A N 1
ATOM 741 C CA . ASP A 1 97 ? 31.175 -1.871 -12.908 1.00 80.56 97 ASP A CA 1
ATOM 742 C C . ASP A 1 97 ? 29.886 -1.396 -12.221 1.00 80.56 97 ASP A C 1
ATOM 744 O O . ASP A 1 97 ? 29.898 -0.454 -11.425 1.00 80.56 97 ASP A O 1
ATOM 748 N N . GLY A 1 98 ? 28.751 -2.034 -12.522 1.00 78.62 98 GLY A N 1
ATOM 749 C CA . GLY A 1 98 ? 27.425 -1.645 -12.039 1.00 78.62 98 GLY A CA 1
ATOM 750 C C . GLY A 1 98 ? 26.919 -0.320 -12.616 1.00 78.62 98 GLY A C 1
ATOM 751 O O . GLY A 1 98 ? 25.936 0.221 -12.113 1.00 78.62 98 GLY A O 1
ATOM 752 N N . LEU A 1 99 ? 27.592 0.220 -13.637 1.00 83.94 99 LEU A N 1
ATOM 753 C CA . LEU A 1 99 ? 27.249 1.501 -14.247 1.00 83.94 99 LEU A CA 1
ATOM 754 C C . LEU A 1 99 ? 26.106 1.351 -15.244 1.00 83.94 99 LEU A C 1
ATOM 756 O O . LEU A 1 99 ? 26.035 0.385 -16.014 1.00 83.94 99 LEU A O 1
ATOM 760 N N . LEU A 1 100 ? 25.229 2.348 -15.246 1.00 85.81 100 LEU A N 1
ATOM 761 C CA . LEU A 1 100 ? 24.132 2.445 -16.186 1.00 85.81 100 LEU A CA 1
ATOM 762 C C . LEU A 1 100 ? 24.664 2.790 -17.582 1.00 85.81 100 LEU A C 1
ATOM 764 O O . LEU A 1 100 ? 25.295 3.821 -17.788 1.00 85.81 100 LEU A O 1
ATOM 768 N N . THR A 1 101 ? 24.398 1.926 -18.551 1.00 86.00 101 THR A N 1
ATOM 769 C CA . THR A 1 101 ? 24.774 2.122 -19.962 1.00 86.00 101 THR A CA 1
ATOM 770 C C . THR A 1 101 ? 23.643 2.749 -20.771 1.00 86.00 101 THR A C 1
ATOM 772 O O . THR A 1 101 ? 23.899 3.482 -21.720 1.00 86.00 101 THR A O 1
ATOM 775 N N . ASN A 1 102 ? 22.392 2.475 -20.394 1.00 86.38 102 ASN A N 1
ATOM 776 C CA . ASN A 1 102 ? 21.206 2.997 -21.061 1.00 86.38 102 ASN A CA 1
ATOM 777 C C . ASN A 1 102 ? 20.008 2.999 -20.106 1.00 86.38 102 ASN A C 1
ATOM 779 O O . ASN A 1 102 ? 19.900 2.113 -19.252 1.00 86.38 102 ASN A O 1
ATOM 783 N N . SER A 1 103 ? 19.091 3.947 -20.283 1.00 88.44 103 SER A N 1
ATOM 784 C CA . SER A 1 103 ? 17.846 4.029 -19.525 1.00 88.44 103 SER A CA 1
ATOM 785 C C . SER A 1 103 ? 16.700 4.611 -20.337 1.00 88.44 103 SER A C 1
ATOM 787 O O . SER A 1 103 ? 16.830 5.571 -21.099 1.00 88.44 103 SER A O 1
ATOM 789 N N . VAL A 1 104 ? 15.531 4.025 -20.115 1.00 90.62 104 VAL A N 1
ATOM 790 C CA . VAL A 1 104 ? 14.249 4.507 -20.608 1.00 90.62 104 VAL A CA 1
ATOM 791 C C . VAL A 1 104 ? 13.274 4.491 -19.444 1.00 90.62 104 VAL A C 1
ATOM 793 O O . VAL A 1 104 ? 13.141 3.473 -18.770 1.00 90.62 104 VAL A O 1
ATOM 796 N N . TRP A 1 105 ? 12.584 5.604 -19.211 1.00 91.75 105 TRP A N 1
ATOM 797 C CA . TRP A 1 105 ? 11.553 5.724 -18.184 1.00 91.75 105 TRP A CA 1
ATOM 798 C C . TRP A 1 105 ? 10.384 6.536 -18.741 1.00 91.75 105 TRP A C 1
ATOM 800 O O . TRP A 1 105 ? 10.540 7.700 -19.109 1.00 91.75 105 TRP A O 1
ATOM 810 N N . TRP A 1 106 ? 9.212 5.905 -18.804 1.00 92.31 106 TRP A N 1
ATOM 811 C CA . TRP A 1 106 ? 7.959 6.538 -19.198 1.00 92.31 106 TRP A CA 1
ATOM 812 C C . TRP A 1 106 ? 6.931 6.502 -18.071 1.00 92.31 106 TRP A C 1
ATOM 814 O O . TRP A 1 106 ? 6.780 5.488 -17.387 1.00 92.31 106 TRP A O 1
ATOM 824 N N . ASN A 1 107 ? 6.185 7.594 -17.932 1.00 90.94 107 ASN A N 1
ATOM 825 C CA . ASN A 1 107 ? 5.028 7.702 -17.056 1.00 90.94 107 ASN A CA 1
ATOM 826 C C . ASN A 1 107 ? 3.759 7.961 -17.866 1.00 90.94 107 ASN A C 1
ATOM 828 O O . ASN A 1 107 ? 3.767 8.638 -18.894 1.00 90.94 107 ASN A O 1
ATOM 832 N N . LYS A 1 108 ? 2.648 7.435 -17.364 1.00 89.00 108 LYS A N 1
ATOM 833 C CA . LYS A 1 108 ? 1.306 7.747 -17.843 1.00 89.00 108 LYS A CA 1
ATOM 834 C C . LYS A 1 108 ? 0.910 9.133 -17.332 1.00 89.00 108 LYS A C 1
ATOM 836 O O . LYS A 1 108 ? 1.122 9.433 -16.157 1.00 89.00 108 LYS A O 1
ATOM 841 N N . GLU A 1 109 ? 0.357 9.978 -18.197 1.00 79.25 109 GLU A N 1
ATOM 842 C CA . GLU A 1 109 ? -0.036 11.326 -17.789 1.00 79.25 109 GLU A CA 1
ATOM 843 C C . GLU A 1 109 ? -1.214 11.323 -16.796 1.00 79.25 109 GLU A C 1
ATOM 845 O O . GLU A 1 109 ? -2.170 10.550 -16.953 1.00 79.25 109 GLU A O 1
ATOM 850 N N . PRO A 1 110 ? -1.189 12.212 -15.786 1.00 64.56 110 PRO A N 1
ATOM 851 C CA . PRO A 1 110 ? -2.325 12.421 -14.902 1.00 64.56 110 PRO A CA 1
ATOM 852 C C . PRO A 1 110 ? -3.452 13.134 -15.666 1.00 64.56 110 PRO A C 1
ATOM 854 O O . PRO A 1 110 ? -3.315 14.287 -16.054 1.00 64.56 110 PRO A O 1
ATOM 857 N N . GLY A 1 111 ? -4.580 12.448 -15.876 1.00 62.78 111 GLY A N 1
ATOM 858 C CA . GLY A 1 111 ? -5.784 13.036 -16.486 1.00 62.78 111 GLY A CA 1
ATOM 859 C C . GLY A 1 111 ? -6.175 12.487 -17.861 1.00 62.78 111 GLY A C 1
ATOM 860 O O . GLY A 1 111 ? -7.207 12.888 -18.388 1.00 62.78 111 GLY A O 1
ATOM 861 N N . GLY A 1 112 ? -5.407 11.553 -18.435 1.00 59.09 112 GLY A N 1
ATOM 862 C CA . GLY A 1 112 ? -5.832 10.726 -19.578 1.00 59.09 112 GLY A CA 1
ATOM 863 C C . GLY A 1 112 ? -6.026 11.437 -20.927 1.00 59.09 112 GLY A C 1
ATOM 864 O O . GLY A 1 112 ? -6.420 10.776 -21.884 1.00 59.09 112 GLY A O 1
ATOM 865 N N . MET A 1 113 ? -5.755 12.743 -21.021 1.00 56.47 113 MET A N 1
ATOM 866 C CA . MET A 1 113 ? -5.943 13.539 -22.245 1.00 56.47 113 MET A CA 1
ATOM 867 C C . MET A 1 113 ? -4.665 13.746 -23.079 1.00 56.47 113 MET A C 1
ATOM 869 O O . MET A 1 113 ? -4.759 14.291 -24.177 1.00 56.47 113 MET A O 1
ATOM 873 N N . GLY A 1 114 ? -3.496 13.290 -22.616 1.00 64.19 114 GLY A N 1
ATOM 874 C CA . GLY A 1 114 ? -2.238 13.353 -23.368 1.00 64.19 114 GLY A CA 1
ATOM 875 C C . GLY A 1 114 ? -1.482 12.022 -23.430 1.00 64.19 114 GLY A C 1
ATOM 876 O O . GLY A 1 114 ? -1.865 11.016 -22.824 1.00 64.19 114 GLY A O 1
ATOM 877 N N . GLY A 1 115 ? -0.438 11.994 -24.264 1.00 75.81 115 GLY A N 1
ATOM 878 C CA . GLY A 1 115 ? 0.407 10.816 -24.475 1.00 75.81 115 GLY A CA 1
ATOM 879 C C . GLY A 1 115 ? 1.319 10.522 -23.274 1.00 75.81 115 GLY A C 1
ATOM 880 O O . GLY A 1 115 ? 1.477 11.362 -22.397 1.00 75.81 115 GLY A O 1
ATOM 881 N N . PRO A 1 116 ? 1.947 9.334 -23.204 1.00 83.44 116 PRO A N 1
ATOM 882 C CA . PRO A 1 116 ? 2.901 9.030 -22.140 1.00 83.44 116 PRO A CA 1
ATOM 883 C C . PRO A 1 116 ? 4.091 10.001 -22.175 1.00 83.44 116 PRO A C 1
ATOM 885 O O . PRO A 1 116 ? 4.575 10.342 -23.255 1.00 83.44 116 PRO A O 1
ATOM 888 N N . LEU A 1 117 ? 4.590 10.397 -21.001 1.00 86.56 117 LEU A N 1
ATOM 889 C CA . LEU A 1 117 ? 5.695 11.345 -20.830 1.00 86.56 117 LEU A CA 1
ATOM 890 C C . LEU A 1 117 ? 7.000 10.613 -20.490 1.00 86.56 117 LEU A C 1
ATOM 892 O O . LEU A 1 117 ? 7.012 9.726 -19.633 1.00 86.56 117 LEU A O 1
ATOM 896 N N . ARG A 1 118 ? 8.106 10.998 -21.139 1.00 85.25 118 ARG A N 1
ATOM 897 C CA . ARG A 1 118 ? 9.450 10.503 -20.802 1.00 85.25 118 ARG A CA 1
ATOM 898 C C . ARG A 1 118 ? 9.990 11.290 -19.619 1.00 85.25 118 ARG A C 1
ATOM 900 O O . ARG A 1 118 ? 9.944 12.516 -19.641 1.00 85.25 118 ARG A O 1
ATOM 907 N N . ILE A 1 119 ? 10.514 10.591 -18.620 1.00 82.94 119 ILE A N 1
ATOM 908 C CA . ILE A 1 119 ? 11.108 11.214 -17.437 1.00 82.94 119 ILE A CA 1
ATOM 909 C C . ILE A 1 119 ? 12.609 10.976 -17.438 1.00 82.94 119 ILE A C 1
ATOM 911 O O . ILE A 1 119 ? 13.076 9.849 -17.598 1.00 82.94 119 ILE A O 1
ATOM 915 N N . GLU A 1 120 ? 13.353 12.049 -17.206 1.00 77.44 120 GLU A N 1
ATOM 916 C CA . GLU A 1 120 ? 14.770 12.004 -16.873 1.00 77.44 120 GLU A CA 1
ATOM 917 C C . GLU A 1 120 ? 14.887 12.197 -15.362 1.00 77.44 120 GLU A C 1
ATOM 919 O O . GLU A 1 120 ? 14.570 13.260 -14.833 1.00 77.44 120 GLU A O 1
ATOM 924 N N . ALA A 1 121 ? 15.244 11.133 -14.644 1.00 72.56 121 ALA A N 1
ATOM 925 C CA . ALA A 1 121 ? 15.365 11.176 -13.193 1.00 72.56 121 ALA A CA 1
ATOM 926 C C . ALA A 1 121 ? 16.812 11.459 -12.786 1.00 72.56 121 ALA A C 1
ATOM 928 O O . ALA A 1 121 ? 17.729 10.802 -13.275 1.00 72.56 121 ALA A O 1
ATOM 929 N N . GLU A 1 122 ? 17.005 12.375 -11.836 1.00 66.19 122 GLU A N 1
ATOM 930 C CA . GLU A 1 122 ? 18.329 12.812 -11.362 1.00 66.19 122 GLU A CA 1
ATOM 931 C C . GLU A 1 122 ? 19.207 11.650 -10.853 1.00 66.19 122 GLU A C 1
ATOM 933 O O . GLU A 1 122 ? 20.422 11.663 -11.033 1.00 66.19 122 GLU A O 1
ATOM 938 N N . GLY A 1 123 ? 18.598 10.604 -10.279 1.00 65.56 123 GLY A N 1
ATOM 939 C CA . GLY A 1 123 ? 19.288 9.401 -9.796 1.00 65.56 123 GLY A CA 1
ATOM 940 C C . GLY A 1 123 ? 19.521 8.306 -10.847 1.00 65.56 123 GLY A C 1
ATOM 941 O O . GLY A 1 123 ? 19.987 7.222 -10.495 1.00 65.56 123 GLY A O 1
ATOM 942 N N . ILE A 1 124 ? 19.168 8.541 -12.117 1.00 75.56 124 ILE A N 1
ATOM 943 C CA . ILE A 1 124 ? 19.277 7.576 -13.225 1.00 75.56 124 ILE A CA 1
ATOM 944 C C . ILE A 1 124 ? 19.967 8.258 -14.413 1.00 75.56 124 ILE A C 1
ATOM 946 O O . ILE A 1 124 ? 19.352 8.549 -15.440 1.00 75.56 124 ILE A O 1
ATOM 950 N N . ALA A 1 125 ? 21.269 8.504 -14.263 1.00 77.75 125 ALA A N 1
ATOM 951 C CA . ALA A 1 125 ? 22.111 9.078 -15.305 1.00 77.75 125 ALA A CA 1
ATOM 952 C C . ALA A 1 125 ? 23.009 8.010 -15.944 1.00 77.75 125 ALA A C 1
ATOM 954 O O . ALA A 1 125 ? 23.523 7.109 -15.279 1.00 77.75 125 ALA A O 1
ATOM 955 N N . ILE A 1 126 ? 23.206 8.102 -17.259 1.00 79.12 126 ILE A N 1
ATOM 956 C CA . ILE A 1 126 ? 24.133 7.217 -17.973 1.00 79.12 126 ILE A CA 1
ATOM 957 C C . ILE A 1 126 ? 25.547 7.449 -17.423 1.00 79.12 126 ILE A C 1
ATOM 959 O O . ILE A 1 126 ? 25.987 8.586 -17.270 1.00 79.12 126 ILE A O 1
ATOM 963 N N . GLY A 1 127 ? 26.256 6.365 -17.117 1.00 76.94 127 GLY A N 1
ATOM 964 C CA . GLY A 1 127 ? 27.602 6.389 -16.547 1.00 76.94 127 GLY A CA 1
ATOM 965 C C . GLY A 1 127 ? 27.655 6.448 -15.019 1.00 76.94 127 GLY A C 1
ATOM 966 O O . GLY A 1 127 ? 28.744 6.324 -14.465 1.00 76.94 127 GLY A O 1
ATOM 967 N N . THR A 1 128 ? 26.521 6.574 -14.321 1.00 81.31 128 THR A N 1
ATOM 968 C CA . THR A 1 128 ? 26.466 6.495 -12.853 1.00 81.31 128 THR A CA 1
ATOM 969 C C . THR A 1 128 ? 25.821 5.189 -12.387 1.00 81.31 128 THR A C 1
ATOM 971 O O . THR A 1 128 ? 25.186 4.463 -13.160 1.00 81.31 128 THR A O 1
ATOM 974 N N . LYS A 1 129 ? 26.027 4.839 -11.112 1.00 80.31 129 LYS A N 1
ATOM 975 C CA . LYS A 1 129 ? 25.258 3.767 -10.469 1.00 80.31 129 LYS A CA 1
ATOM 976 C C . LYS A 1 129 ? 23.872 4.319 -10.124 1.00 80.31 129 LYS A C 1
ATOM 978 O O . LYS A 1 129 ? 23.820 5.414 -9.562 1.00 80.31 129 LYS A O 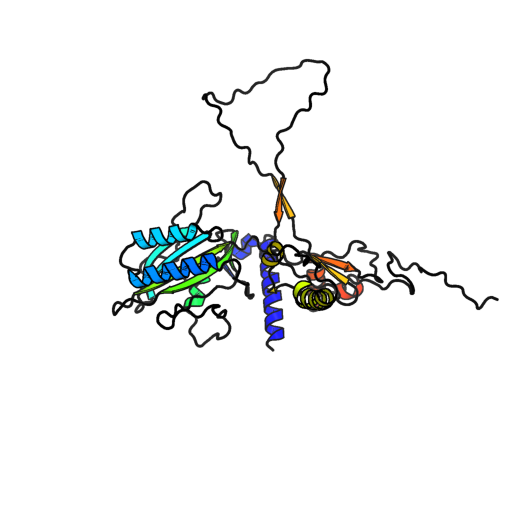1
ATOM 983 N N . PRO A 1 130 ? 22.777 3.599 -10.420 1.00 78.75 130 PRO A N 1
ATOM 984 C CA . PRO A 1 130 ? 21.450 4.086 -10.071 1.00 78.75 130 PRO A CA 1
ATOM 985 C C . PRO A 1 130 ? 21.293 4.156 -8.545 1.00 78.75 130 PRO A C 1
ATOM 987 O O . PRO A 1 130 ? 21.793 3.275 -7.837 1.00 78.75 130 PRO A O 1
ATOM 990 N N . ASP A 1 131 ? 20.636 5.212 -8.062 1.00 78.56 131 ASP A N 1
ATOM 991 C CA . ASP A 1 131 ? 20.527 5.526 -6.632 1.00 78.56 131 ASP A CA 1
ATOM 992 C C . ASP A 1 131 ? 19.872 4.378 -5.827 1.00 78.56 131 ASP A C 1
ATOM 994 O O . ASP A 1 131 ? 18.716 4.028 -6.077 1.00 78.56 131 ASP A O 1
ATOM 998 N N . PRO A 1 132 ? 20.549 3.808 -4.810 1.00 75.44 132 PRO A N 1
ATOM 999 C CA . PRO A 1 132 ? 19.988 2.735 -3.991 1.00 75.44 132 PRO A CA 1
ATOM 1000 C C . PRO A 1 132 ? 18.739 3.145 -3.193 1.00 75.44 132 PRO A C 1
ATOM 1002 O O . PRO A 1 132 ? 18.096 2.284 -2.601 1.00 75.44 132 PRO A O 1
ATOM 1005 N N . SER A 1 133 ? 18.367 4.427 -3.148 1.00 75.94 133 SER A N 1
ATOM 1006 C CA . SER A 1 133 ? 17.142 4.894 -2.495 1.00 75.94 133 SER A CA 1
ATOM 1007 C C . SER A 1 133 ? 15.849 4.430 -3.190 1.00 75.94 133 SER A C 1
ATOM 1009 O O . SER A 1 133 ? 14.779 4.465 -2.572 1.00 75.94 133 SER A O 1
ATOM 1011 N N . TYR A 1 134 ? 15.922 3.969 -4.446 1.00 80.94 134 TYR A N 1
ATOM 1012 C CA . TYR A 1 134 ? 14.765 3.512 -5.217 1.00 80.94 134 TYR A CA 1
ATOM 1013 C C . TYR A 1 134 ? 14.249 2.129 -4.760 1.00 80.94 134 TYR A C 1
ATOM 1015 O O . TYR A 1 134 ? 14.932 1.118 -4.954 1.00 80.94 134 TYR A O 1
ATOM 1023 N N . PRO A 1 135 ? 12.998 2.013 -4.258 1.00 78.31 135 PRO A N 1
ATOM 1024 C CA . PRO A 1 135 ? 12.474 0.753 -3.709 1.00 78.31 135 PRO A CA 1
ATOM 1025 C C . PRO A 1 135 ? 12.442 -0.416 -4.704 1.00 78.31 135 PRO A C 1
ATOM 1027 O O . PRO A 1 135 ? 12.679 -1.566 -4.337 1.00 78.31 135 PRO A O 1
ATOM 1030 N N . TRP A 1 136 ? 12.177 -0.129 -5.979 1.00 74.06 136 TRP A N 1
ATOM 1031 C CA . TRP A 1 136 ? 12.129 -1.125 -7.051 1.00 74.06 136 TRP A CA 1
ATOM 1032 C C . TRP A 1 136 ? 13.509 -1.690 -7.415 1.00 74.06 136 TRP A C 1
ATOM 1034 O O . TRP A 1 136 ? 13.570 -2.779 -7.989 1.00 74.06 136 TRP A O 1
ATOM 1044 N N . GLN A 1 137 ? 14.594 -0.992 -7.060 1.00 69.69 137 GLN A N 1
ATOM 1045 C CA . GLN A 1 137 ? 15.978 -1.414 -7.283 1.00 69.69 137 GLN A CA 1
ATOM 1046 C C . GLN A 1 137 ? 16.534 -2.212 -6.097 1.00 69.69 137 GLN A C 1
ATOM 1048 O O . GLN A 1 137 ? 17.234 -3.198 -6.317 1.00 69.69 137 GLN A O 1
ATOM 1053 N N . VAL A 1 138 ? 16.211 -1.823 -4.856 1.00 55.62 138 VAL A N 1
ATOM 1054 C CA . VAL A 1 138 ? 16.748 -2.440 -3.622 1.00 55.62 138 VAL A CA 1
ATOM 1055 C C . VAL A 1 138 ? 16.493 -3.948 -3.575 1.00 55.62 138 VAL A C 1
ATOM 1057 O O . VAL A 1 138 ? 17.401 -4.725 -3.293 1.00 55.62 138 VAL A O 1
ATOM 1060 N N . ALA A 1 139 ? 15.302 -4.390 -3.977 1.00 50.03 139 ALA A N 1
ATOM 1061 C CA . ALA A 1 139 ? 14.974 -5.815 -4.023 1.00 50.03 139 ALA A CA 1
ATOM 1062 C C . ALA A 1 139 ? 15.733 -6.610 -5.121 1.00 50.03 139 ALA A C 1
ATOM 1064 O O . ALA A 1 139 ? 15.663 -7.837 -5.144 1.00 50.03 139 ALA A O 1
ATOM 1065 N N . SER A 1 140 ? 16.495 -5.938 -6.000 1.00 45.88 140 SER A N 1
ATOM 1066 C CA . SER A 1 140 ? 17.408 -6.566 -6.971 1.00 45.88 140 SER A CA 1
ATOM 1067 C C . SER A 1 140 ? 18.823 -6.815 -6.437 1.00 45.88 140 SER A C 1
ATOM 1069 O O . SER A 1 140 ? 19.545 -7.603 -7.054 1.00 45.88 140 SER A O 1
ATOM 1071 N N . PHE A 1 141 ? 19.249 -6.089 -5.396 1.00 42.53 141 PHE A N 1
ATOM 1072 C CA . PHE A 1 141 ? 20.648 -6.025 -4.944 1.00 42.53 141 PHE A CA 1
ATOM 1073 C C . PHE A 1 141 ? 20.876 -6.601 -3.542 1.00 42.53 141 PHE A C 1
ATOM 1075 O O . PHE A 1 141 ? 22.027 -6.818 -3.173 1.00 42.53 141 PHE A O 1
ATOM 1082 N N . GLU A 1 142 ? 19.821 -6.891 -2.774 1.00 39.94 142 GLU A N 1
ATOM 1083 C CA . GLU A 1 142 ? 19.967 -7.720 -1.577 1.00 39.94 142 GLU A CA 1
ATOM 1084 C C . GLU A 1 142 ? 20.257 -9.171 -1.992 1.00 39.94 142 GLU A C 1
ATOM 1086 O O . GLU A 1 142 ? 19.397 -9.893 -2.509 1.00 39.94 142 GLU A O 1
ATOM 1091 N N . ASP A 1 143 ? 21.524 -9.550 -1.812 1.00 38.97 143 ASP A N 1
ATOM 1092 C CA . ASP A 1 143 ? 22.088 -10.876 -2.036 1.00 38.97 143 ASP A CA 1
ATOM 1093 C C . ASP A 1 143 ? 21.206 -12.007 -1.486 1.00 38.97 143 ASP A C 1
ATOM 1095 O O . ASP A 1 143 ? 20.544 -11.885 -0.452 1.00 38.97 143 ASP A O 1
ATOM 1099 N N . GLU A 1 144 ? 21.279 -13.166 -2.153 1.00 43.19 144 GLU A N 1
ATOM 1100 C CA . GLU A 1 144 ? 20.616 -14.436 -1.810 1.00 43.19 144 GLU A CA 1
ATOM 1101 C C . GLU A 1 144 ? 20.902 -14.967 -0.382 1.00 43.19 144 GLU A C 1
ATOM 1103 O O . GLU A 1 144 ? 20.434 -16.047 -0.027 1.00 43.19 144 GLU A O 1
ATOM 1108 N N . THR A 1 145 ? 21.628 -14.228 0.460 1.00 37.16 145 THR A N 1
ATOM 1109 C CA . THR A 1 145 ? 22.106 -14.661 1.778 1.00 37.16 145 THR A CA 1
ATOM 1110 C C . THR A 1 145 ? 21.537 -13.881 2.969 1.00 37.16 145 THR A C 1
ATOM 1112 O O . THR A 1 145 ? 21.558 -14.429 4.069 1.00 37.16 145 THR A O 1
ATOM 1115 N N . SER A 1 146 ? 20.999 -12.659 2.812 1.00 37.56 146 SER A N 1
ATOM 1116 C CA . SER A 1 146 ? 20.605 -11.842 3.984 1.00 37.56 146 SER A CA 1
ATOM 1117 C C . SER A 1 146 ? 19.123 -11.944 4.376 1.00 37.56 146 SER A C 1
ATOM 1119 O O . SER A 1 146 ? 18.806 -11.840 5.560 1.00 37.56 146 SER A O 1
ATOM 1121 N N . SER A 1 147 ? 18.218 -12.220 3.428 1.00 36.31 147 SER A N 1
ATOM 1122 C CA . SER A 1 147 ? 16.767 -12.219 3.686 1.00 36.31 147 SER A CA 1
ATOM 1123 C C . SER A 1 147 ? 16.012 -13.291 2.879 1.00 36.31 147 SER A C 1
ATOM 1125 O O . SER A 1 147 ? 15.388 -12.990 1.859 1.00 36.31 147 SER A O 1
ATOM 1127 N N . PRO A 1 148 ? 15.966 -14.556 3.344 1.00 34.12 148 PRO A N 1
ATOM 1128 C CA . PRO A 1 148 ? 15.262 -15.637 2.648 1.00 34.12 148 PRO A CA 1
ATOM 1129 C C . PRO A 1 148 ? 13.723 -15.510 2.674 1.00 34.12 148 PRO A C 1
ATOM 1131 O O . PRO A 1 148 ? 13.031 -16.338 2.088 1.00 34.12 148 PRO A O 1
ATOM 1134 N N . GLY A 1 149 ? 13.169 -14.493 3.348 1.00 36.44 149 GLY A N 1
ATOM 1135 C CA . GLY A 1 149 ? 11.725 -14.288 3.515 1.00 36.44 149 GLY A CA 1
ATOM 1136 C C . GLY A 1 149 ? 11.081 -13.245 2.594 1.00 36.44 149 GLY A C 1
ATOM 1137 O O . GLY A 1 149 ? 9.864 -13.103 2.635 1.00 36.44 149 GLY A O 1
ATOM 1138 N N . LEU A 1 150 ? 11.858 -12.516 1.782 1.00 41.16 150 LEU A N 1
ATOM 1139 C CA . LEU A 1 150 ? 11.365 -11.370 0.995 1.00 41.16 150 LEU A CA 1
ATOM 1140 C C . LEU A 1 150 ? 10.923 -11.715 -0.438 1.00 41.16 150 LEU A C 1
ATOM 1142 O O . LEU A 1 150 ? 10.636 -10.827 -1.237 1.00 41.16 150 LEU A O 1
ATOM 1146 N N . ARG A 1 151 ? 10.884 -13.002 -0.794 1.00 45.56 151 ARG A N 1
ATOM 1147 C CA . ARG A 1 151 ? 10.461 -13.461 -2.121 1.00 45.56 151 ARG A CA 1
ATOM 1148 C C . ARG A 1 151 ? 9.041 -13.994 -2.016 1.00 45.56 151 ARG A C 1
ATOM 1150 O O . ARG A 1 151 ? 8.824 -15.054 -1.432 1.00 45.56 151 ARG A O 1
ATOM 1157 N N . SER A 1 152 ? 8.073 -13.283 -2.591 1.00 40.16 152 SER A N 1
ATOM 1158 C CA . SER A 1 152 ? 6.766 -13.886 -2.846 1.00 40.16 152 SER A CA 1
ATOM 1159 C C . SER A 1 152 ? 6.970 -15.114 -3.746 1.00 40.16 152 SER A C 1
ATOM 1161 O O . SER A 1 152 ? 7.675 -15.022 -4.758 1.00 40.16 152 SER A O 1
ATOM 1163 N N . PRO A 1 153 ? 6.429 -16.292 -3.382 1.00 41.59 153 PRO A N 1
ATOM 1164 C CA . PRO A 1 153 ? 6.499 -17.460 -4.237 1.00 41.59 153 PRO A CA 1
ATOM 1165 C C . PRO A 1 153 ? 5.863 -17.128 -5.580 1.00 41.59 153 PRO A C 1
ATOM 1167 O O . PRO A 1 153 ? 4.719 -16.686 -5.674 1.00 41.59 153 PRO A O 1
ATOM 1170 N N . LYS A 1 154 ? 6.652 -17.319 -6.628 1.00 44.16 154 LYS A N 1
ATOM 1171 C CA . LYS A 1 154 ? 6.256 -17.180 -8.018 1.00 44.16 154 LYS A CA 1
ATOM 1172 C C . LYS A 1 154 ? 5.129 -18.185 -8.291 1.00 44.16 154 LYS A C 1
ATOM 1174 O O . LYS A 1 154 ? 5.392 -19.375 -8.446 1.00 44.16 154 LYS A O 1
ATOM 1179 N N . PHE A 1 155 ? 3.874 -17.744 -8.314 1.00 45.34 155 PHE A N 1
ATOM 1180 C CA . PHE A 1 155 ? 2.800 -18.592 -8.822 1.00 45.34 155 PHE A CA 1
ATOM 1181 C C . PHE A 1 155 ? 2.997 -18.751 -10.333 1.00 45.34 155 PHE A C 1
ATOM 1183 O O . PHE A 1 155 ? 3.225 -17.770 -11.043 1.00 45.34 155 PHE A O 1
ATOM 1190 N N . THR A 1 156 ? 2.925 -20.004 -10.789 1.00 38.69 156 THR A N 1
ATOM 1191 C CA . THR A 1 156 ? 3.386 -20.605 -12.060 1.00 38.69 156 THR A CA 1
ATOM 1192 C C . THR A 1 156 ? 4.909 -20.778 -12.220 1.00 38.69 156 THR A C 1
ATOM 1194 O O . THR A 1 156 ? 5.637 -19.786 -12.314 1.00 38.69 156 THR A O 1
ATOM 1197 N N . PRO A 1 157 ? 5.415 -22.032 -12.300 1.00 40.72 157 PRO A N 1
ATOM 1198 C CA . PRO A 1 157 ? 6.794 -22.276 -12.693 1.00 40.72 157 PRO A CA 1
ATOM 1199 C C . PRO A 1 157 ? 6.971 -21.825 -14.144 1.00 40.72 157 PRO A C 1
ATOM 1201 O O . PRO A 1 157 ? 6.265 -22.269 -15.046 1.00 40.72 157 PRO A O 1
ATOM 1204 N N . THR A 1 158 ? 7.909 -20.907 -14.360 1.00 39.28 158 THR A N 1
ATOM 1205 C CA . THR A 1 158 ? 8.409 -20.615 -15.706 1.00 39.28 158 THR A CA 1
ATOM 1206 C C . THR A 1 158 ? 9.076 -21.868 -16.273 1.00 39.28 158 THR A C 1
ATOM 1208 O O . THR A 1 158 ? 9.670 -22.616 -15.489 1.00 39.28 158 THR A O 1
ATOM 1211 N N . PRO A 1 159 ? 9.016 -22.096 -17.597 1.00 42.72 159 PRO A N 1
ATOM 1212 C CA . PRO A 1 159 ? 9.703 -23.207 -18.243 1.00 42.72 159 PRO A CA 1
ATOM 1213 C C . PRO A 1 159 ? 11.170 -23.304 -17.786 1.00 42.72 159 PRO A C 1
ATOM 1215 O O . PRO A 1 159 ? 11.807 -22.265 -17.580 1.00 42.72 159 PRO A O 1
ATOM 1218 N N . PRO A 1 160 ? 11.713 -24.523 -17.620 1.00 49.03 160 PRO A N 1
ATOM 1219 C CA . PRO A 1 160 ? 13.026 -24.757 -17.013 1.00 49.03 160 PRO A CA 1
ATOM 1220 C C . PRO A 1 160 ? 14.204 -24.125 -17.769 1.00 49.03 160 PRO A C 1
ATOM 1222 O O . PRO A 1 160 ? 15.288 -24.035 -17.205 1.00 49.03 160 PRO A O 1
ATOM 1225 N N . ASP A 1 161 ? 13.990 -23.645 -18.996 1.00 48.78 161 ASP A N 1
ATOM 1226 C CA . ASP A 1 161 ? 15.031 -23.042 -19.832 1.00 48.78 161 ASP A CA 1
ATOM 1227 C C . ASP A 1 161 ? 15.133 -21.508 -19.686 1.00 48.78 161 ASP A C 1
ATOM 1229 O O . ASP A 1 161 ? 16.098 -20.894 -20.133 1.00 48.78 161 ASP A O 1
ATOM 1233 N N . ILE A 1 162 ? 14.159 -20.854 -19.029 1.00 51.72 162 ILE A N 1
ATOM 1234 C CA . ILE A 1 162 ? 14.159 -19.393 -18.847 1.00 51.72 162 ILE A CA 1
ATOM 1235 C C . ILE A 1 162 ? 13.615 -19.008 -17.460 1.00 51.72 162 ILE A C 1
ATOM 1237 O O . ILE A 1 162 ? 12.452 -18.643 -17.268 1.00 51.72 162 ILE A O 1
ATOM 1241 N N . SER A 1 163 ? 14.462 -19.101 -16.432 1.00 46.50 163 SER A N 1
ATOM 1242 C CA . SER A 1 163 ? 14.079 -18.774 -15.054 1.00 46.50 163 SER A CA 1
ATOM 1243 C C . SER A 1 163 ? 14.156 -17.263 -14.768 1.00 46.50 163 SER A C 1
ATOM 1245 O O . SER A 1 163 ? 15.053 -16.802 -14.060 1.00 46.50 163 SER A O 1
ATOM 1247 N N . TYR A 1 164 ? 13.212 -16.456 -15.256 1.00 54.66 164 TYR A N 1
ATOM 1248 C CA . TYR A 1 164 ? 13.148 -15.045 -14.833 1.00 54.66 164 TYR A CA 1
ATOM 1249 C C . TYR A 1 164 ? 12.755 -14.940 -13.362 1.00 54.66 164 TYR A C 1
ATOM 1251 O O . TYR A 1 164 ? 11.597 -15.148 -13.021 1.00 54.66 164 TYR A O 1
ATOM 1259 N N . LYS A 1 165 ? 13.666 -14.624 -12.447 1.00 66.06 165 LYS A N 1
ATOM 1260 C CA . LYS A 1 165 ? 13.301 -14.355 -11.046 1.00 66.06 165 LYS A CA 1
ATOM 1261 C C . LYS A 1 165 ? 12.761 -12.923 -10.943 1.00 66.06 165 LYS A C 1
ATOM 1263 O O . LYS A 1 165 ? 13.497 -12.056 -10.504 1.00 66.06 165 LYS A O 1
ATOM 1268 N N . GLY A 1 166 ? 11.536 -12.661 -11.401 1.00 76.62 166 GLY A N 1
ATOM 1269 C CA . GLY A 1 166 ? 10.854 -11.391 -11.131 1.00 76.62 166 GLY A CA 1
ATOM 1270 C C . GLY A 1 166 ? 10.291 -11.345 -9.708 1.00 76.62 166 GLY A C 1
ATOM 1271 O O . GLY A 1 166 ? 9.982 -12.394 -9.137 1.00 76.62 166 GLY A O 1
ATOM 1272 N N . TRP A 1 167 ? 10.161 -10.154 -9.130 1.00 81.81 167 TRP A N 1
ATOM 1273 C CA . TRP A 1 167 ? 9.663 -9.954 -7.765 1.00 81.81 167 TRP A CA 1
ATOM 1274 C C . TRP A 1 167 ? 8.807 -8.692 -7.654 1.00 81.81 167 TRP A C 1
ATOM 1276 O O . TRP A 1 167 ? 8.931 -7.751 -8.437 1.00 81.81 167 TRP A O 1
ATOM 1286 N N . TRP A 1 168 ? 7.938 -8.687 -6.647 1.00 85.75 168 TRP A N 1
ATOM 1287 C CA . TRP A 1 168 ? 7.150 -7.525 -6.251 1.00 85.75 168 TRP A CA 1
ATOM 1288 C C . TRP A 1 168 ? 7.839 -6.797 -5.100 1.00 85.75 168 TRP A C 1
ATOM 1290 O O . TRP A 1 168 ? 8.410 -7.443 -4.220 1.00 85.75 168 TRP A O 1
ATOM 1300 N N . THR A 1 169 ? 7.776 -5.469 -5.086 1.00 84.69 169 THR A N 1
ATOM 1301 C CA . THR A 1 169 ? 8.178 -4.685 -3.914 1.00 84.69 169 THR A CA 1
ATOM 1302 C C . THR A 1 169 ? 7.127 -4.787 -2.814 1.00 84.69 169 THR A C 1
ATOM 1304 O O . THR A 1 169 ? 5.977 -5.156 -3.056 1.00 84.69 169 THR A O 1
ATOM 1307 N N . TYR A 1 170 ? 7.486 -4.376 -1.599 1.00 87.81 170 TYR A N 1
ATOM 1308 C CA . TYR A 1 170 ? 6.456 -3.924 -0.672 1.00 87.81 170 TYR A CA 1
ATOM 1309 C C . TYR A 1 170 ? 5.759 -2.674 -1.232 1.00 87.81 170 TYR A C 1
ATOM 1311 O O . TYR A 1 170 ? 6.385 -1.915 -1.983 1.00 87.81 170 TYR A O 1
ATOM 1319 N N . PRO A 1 171 ? 4.484 -2.442 -0.886 1.00 91.38 171 PRO A N 1
ATOM 1320 C CA . PRO A 1 171 ? 3.797 -1.196 -1.199 1.00 91.38 171 PRO A CA 1
ATOM 1321 C C . PRO A 1 171 ? 4.579 -0.024 -0.643 1.00 91.38 171 PRO A C 1
ATOM 1323 O O . PRO A 1 171 ? 5.059 -0.086 0.489 1.00 91.38 171 PRO A O 1
ATOM 1326 N N . TYR A 1 172 ? 4.681 1.055 -1.399 1.00 91.56 172 TYR A N 1
ATOM 1327 C CA . TYR A 1 172 ? 5.321 2.262 -0.912 1.00 91.56 172 TYR A CA 1
ATOM 1328 C C . TYR A 1 172 ? 4.587 3.502 -1.387 1.00 91.56 172 TYR A C 1
ATOM 1330 O O . TYR A 1 172 ? 4.022 3.545 -2.478 1.00 91.56 172 TYR A O 1
ATOM 1338 N N . TYR A 1 173 ? 4.618 4.541 -0.565 1.00 91.38 173 TYR A N 1
ATOM 1339 C CA . TYR A 1 173 ? 4.131 5.848 -0.967 1.00 91.38 173 TYR A CA 1
ATOM 1340 C C . TYR A 1 173 ? 5.240 6.614 -1.687 1.00 91.38 173 TYR A C 1
ATOM 1342 O O . TYR A 1 173 ? 6.367 6.704 -1.186 1.00 91.38 173 TYR A O 1
ATOM 1350 N N . SER A 1 174 ? 4.932 7.155 -2.866 1.00 90.44 174 SER A N 1
ATOM 1351 C CA . SER A 1 174 ? 5.826 8.045 -3.608 1.00 90.44 174 SER A CA 1
ATOM 1352 C C . SER A 1 174 ? 5.460 9.497 -3.333 1.00 90.44 174 SER A C 1
ATOM 1354 O O . SER A 1 174 ? 4.393 9.960 -3.736 1.00 90.44 174 SER A O 1
ATOM 1356 N N . CYS A 1 175 ? 6.373 10.239 -2.703 1.00 86.69 175 CYS A N 1
ATOM 1357 C CA . CYS A 1 175 ? 6.177 11.659 -2.409 1.00 86.69 175 CYS A CA 1
ATOM 1358 C C . CYS A 1 175 ? 6.058 12.517 -3.679 1.00 86.69 175 CYS A C 1
ATOM 1360 O O . CYS A 1 175 ? 5.277 13.464 -3.704 1.00 86.69 175 CYS A O 1
ATOM 1362 N N . GLY A 1 176 ? 6.791 12.164 -4.743 1.00 82.12 176 GLY A N 1
ATOM 1363 C CA . GLY A 1 176 ? 6.749 12.889 -6.016 1.00 82.12 176 GLY A CA 1
ATOM 1364 C C . GLY A 1 176 ? 5.426 12.715 -6.765 1.00 82.12 176 GLY A C 1
ATOM 1365 O O . GLY A 1 176 ? 4.910 13.673 -7.329 1.00 82.12 176 GLY A O 1
ATOM 1366 N N . GLN A 1 177 ? 4.849 11.507 -6.738 1.00 82.69 177 GLN A N 1
ATOM 1367 C CA . GLN A 1 177 ? 3.585 11.209 -7.425 1.00 82.69 177 GLN A CA 1
ATOM 1368 C C . GLN A 1 177 ? 2.346 11.376 -6.532 1.00 82.69 177 GLN A C 1
ATOM 1370 O O . GLN A 1 177 ? 1.233 11.358 -7.048 1.00 82.69 177 GLN A O 1
ATOM 1375 N N . LYS A 1 178 ? 2.528 11.525 -5.211 1.00 86.25 178 LYS A N 1
ATOM 1376 C CA . LYS A 1 178 ? 1.468 11.534 -4.185 1.00 86.25 178 LYS A CA 1
ATOM 1377 C C . LYS A 1 178 ? 0.518 10.334 -4.295 1.00 86.25 178 LYS A C 1
ATOM 1379 O O . LYS A 1 178 ? -0.699 10.471 -4.209 1.00 86.25 178 LYS A O 1
ATOM 1384 N N . LYS A 1 179 ? 1.091 9.155 -4.540 1.00 88.88 179 LYS A N 1
ATOM 1385 C CA . LYS A 1 179 ? 0.360 7.909 -4.802 1.00 88.88 179 LYS A CA 1
ATOM 1386 C C . LYS A 1 179 ? 0.982 6.735 -4.070 1.00 88.88 179 LYS A C 1
ATOM 1388 O O . LYS A 1 179 ? 2.200 6.694 -3.868 1.00 88.88 179 LYS A O 1
ATOM 1393 N N . TRP A 1 180 ? 0.138 5.765 -3.735 1.00 92.31 180 TRP A N 1
ATOM 1394 C CA . TRP A 1 180 ? 0.580 4.450 -3.298 1.00 92.31 180 TRP A CA 1
ATOM 1395 C C . TRP A 1 180 ? 0.921 3.606 -4.519 1.00 92.31 180 TRP A C 1
ATOM 1397 O O . TRP A 1 180 ? 0.124 3.487 -5.451 1.00 92.31 180 TRP A O 1
ATOM 1407 N N . ILE A 1 181 ? 2.124 3.041 -4.511 1.00 92.81 181 ILE A N 1
ATOM 1408 C CA . ILE A 1 181 ? 2.692 2.311 -5.635 1.00 92.81 181 ILE A CA 1
ATOM 1409 C C . ILE A 1 181 ? 3.094 0.908 -5.190 1.00 92.81 181 ILE A C 1
ATOM 1411 O O . ILE A 1 181 ? 3.646 0.704 -4.106 1.00 92.81 181 ILE A O 1
ATOM 1415 N N . LEU A 1 182 ? 2.833 -0.054 -6.066 1.00 92.00 182 LEU A N 1
ATOM 1416 C CA . LEU A 1 182 ? 3.400 -1.392 -6.020 1.00 92.00 182 LEU A CA 1
ATOM 1417 C C . LEU A 1 182 ? 4.226 -1.606 -7.287 1.00 92.00 182 LEU A C 1
ATOM 1419 O O . LEU A 1 182 ? 3.695 -1.446 -8.384 1.00 92.00 182 LEU A O 1
ATOM 1423 N N . SER A 1 183 ? 5.496 -1.985 -7.164 1.00 91.75 183 SER A N 1
ATOM 1424 C CA . SER A 1 183 ? 6.348 -2.190 -8.338 1.00 91.75 183 SER A CA 1
ATOM 1425 C C . SER A 1 183 ? 6.640 -3.661 -8.571 1.00 91.75 183 SER A C 1
ATOM 1427 O O . SER A 1 183 ? 6.939 -4.408 -7.637 1.00 91.75 183 SER A O 1
ATOM 1429 N N . TYR A 1 184 ? 6.591 -4.065 -9.837 1.00 91.12 184 TYR A N 1
ATOM 1430 C CA . TYR A 1 184 ? 7.096 -5.353 -10.293 1.00 91.12 184 TYR A CA 1
ATOM 1431 C C . TYR A 1 184 ? 8.414 -5.142 -11.021 1.00 91.12 184 TYR A C 1
ATOM 1433 O O . TYR A 1 184 ? 8.506 -4.264 -11.880 1.00 91.12 184 TYR A O 1
ATOM 1441 N N . SER A 1 185 ? 9.415 -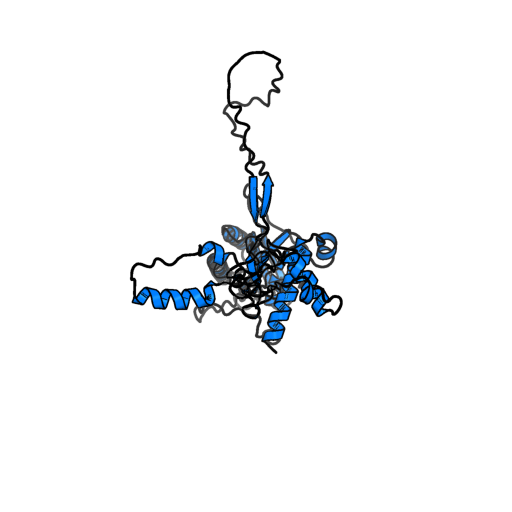5.951 -10.693 1.00 88.19 185 SER A N 1
ATOM 1442 C CA . SER A 1 185 ? 10.752 -5.863 -11.273 1.00 88.19 185 SER A CA 1
ATOM 1443 C C . SER A 1 185 ? 11.206 -7.224 -11.786 1.00 88.19 185 SER A C 1
ATOM 1445 O O . SER A 1 185 ? 11.005 -8.246 -11.130 1.00 88.19 185 SER A O 1
ATOM 1447 N N . VAL A 1 186 ? 11.852 -7.232 -12.951 1.00 86.44 186 VAL A N 1
ATOM 1448 C CA . VAL A 1 186 ? 12.412 -8.421 -13.597 1.00 86.44 186 VAL A CA 1
ATOM 1449 C C . VAL A 1 186 ? 13.850 -8.139 -14.010 1.00 86.44 186 VAL A C 1
ATOM 1451 O O . VAL A 1 186 ? 14.137 -7.200 -14.755 1.00 86.44 186 VAL A O 1
ATOM 1454 N N . ALA A 1 187 ? 14.764 -8.989 -13.545 1.00 84.50 187 ALA A N 1
ATOM 1455 C CA . ALA A 1 187 ? 16.141 -8.991 -14.015 1.00 84.50 187 ALA A CA 1
ATOM 1456 C C . ALA A 1 187 ? 16.246 -9.779 -15.328 1.00 84.50 187 ALA A C 1
ATOM 1458 O O . ALA A 1 187 ? 15.873 -10.953 -15.388 1.00 84.50 187 ALA A O 1
ATOM 1459 N N . ILE A 1 188 ? 16.802 -9.143 -16.357 1.00 85.06 188 ILE A N 1
ATOM 1460 C CA . ILE A 1 188 ? 17.040 -9.740 -17.671 1.00 85.06 188 ILE A CA 1
ATOM 1461 C C . ILE A 1 188 ? 18.512 -10.170 -17.724 1.00 85.06 188 ILE A C 1
ATOM 1463 O O . ILE A 1 188 ? 19.404 -9.323 -17.578 1.00 85.06 188 ILE A O 1
ATOM 1467 N N . PRO A 1 189 ? 18.801 -11.473 -17.871 1.00 81.44 189 PRO A N 1
ATOM 1468 C CA . PRO A 1 189 ? 20.172 -11.966 -17.898 1.00 81.44 189 PRO A CA 1
ATOM 1469 C C . PRO A 1 189 ? 20.936 -11.443 -19.131 1.00 81.44 189 PRO A C 1
ATOM 1471 O O . PRO A 1 189 ? 20.325 -11.148 -20.159 1.00 81.44 189 PRO A O 1
ATOM 1474 N N . PRO A 1 190 ? 22.272 -11.317 -19.047 1.00 79.69 190 PRO A N 1
ATOM 1475 C CA . PRO A 1 190 ? 23.084 -10.850 -20.164 1.00 79.69 190 PRO A CA 1
ATOM 1476 C C . PRO A 1 190 ? 23.089 -11.851 -21.326 1.00 79.69 190 PRO A C 1
ATOM 1478 O O . PRO A 1 190 ? 23.277 -13.051 -21.128 1.00 79.69 190 PRO A O 1
ATOM 1481 N N . MET A 1 191 ? 22.958 -11.348 -22.557 1.00 70.56 191 MET A N 1
ATOM 1482 C CA . MET A 1 191 ? 23.179 -12.149 -23.763 1.00 70.56 191 MET A CA 1
ATOM 1483 C C . MET A 1 191 ? 24.678 -12.263 -24.070 1.00 70.56 191 MET A C 1
ATOM 1485 O O . MET A 1 191 ? 25.303 -11.323 -24.569 1.00 70.56 191 MET A O 1
ATOM 1489 N N . GLY A 1 192 ? 25.265 -13.430 -23.812 1.00 67.06 192 GLY A N 1
ATOM 1490 C CA . GLY A 1 192 ? 26.649 -13.732 -24.184 1.00 67.06 192 GLY A CA 1
ATOM 1491 C C . GLY A 1 192 ? 27.712 -13.066 -23.298 1.00 67.06 192 GLY A C 1
ATOM 1492 O O . GLY A 1 192 ? 27.461 -12.684 -22.159 1.00 67.06 192 GLY A O 1
ATOM 1493 N N . ARG A 1 193 ? 28.945 -12.953 -23.814 1.00 62.00 193 ARG A N 1
ATOM 1494 C CA . ARG A 1 193 ? 30.138 -12.557 -23.031 1.00 62.00 193 ARG A CA 1
ATOM 1495 C C . ARG A 1 193 ? 30.209 -11.072 -22.658 1.00 62.00 193 ARG A C 1
ATOM 1497 O O . ARG A 1 193 ? 31.074 -10.699 -21.876 1.00 62.00 193 ARG A O 1
ATOM 1504 N N . HIS A 1 194 ? 29.334 -10.229 -23.208 1.00 62.94 194 HIS A N 1
ATOM 1505 C CA . HIS A 1 194 ? 29.423 -8.772 -23.056 1.00 62.94 194 HIS A CA 1
ATOM 1506 C C . HIS A 1 194 ? 28.872 -8.230 -21.733 1.00 62.94 194 HIS A C 1
ATOM 1508 O O . HIS A 1 194 ? 28.904 -7.025 -21.533 1.00 62.94 194 HIS A O 1
ATOM 1514 N N . GLY A 1 195 ? 28.396 -9.085 -20.821 1.00 74.69 195 GLY A N 1
ATOM 1515 C CA . GLY A 1 195 ? 28.169 -8.697 -19.426 1.00 74.69 195 GLY A CA 1
ATOM 1516 C C . GLY A 1 195 ? 27.182 -7.543 -19.210 1.00 74.69 195 GLY A C 1
ATOM 1517 O O . GLY A 1 195 ? 27.232 -6.923 -18.161 1.00 74.69 195 GLY A O 1
ATOM 1518 N N . ILE A 1 196 ? 26.289 -7.219 -20.152 1.00 81.50 196 ILE A N 1
ATOM 1519 C CA . ILE A 1 196 ? 25.263 -6.184 -19.945 1.00 81.50 196 ILE A CA 1
ATOM 1520 C C . ILE A 1 196 ? 23.988 -6.852 -19.448 1.00 81.50 196 ILE A C 1
ATOM 1522 O O . ILE A 1 196 ? 23.378 -7.643 -20.165 1.00 81.50 196 ILE A O 1
ATOM 1526 N N . ARG A 1 197 ? 23.574 -6.518 -18.227 1.00 84.19 197 ARG A N 1
ATOM 1527 C CA . ARG A 1 197 ? 22.331 -6.981 -17.613 1.00 84.19 197 ARG A CA 1
ATOM 1528 C C . ARG A 1 197 ? 21.218 -5.982 -17.886 1.00 84.19 197 ARG A C 1
ATOM 1530 O O . ARG A 1 197 ? 21.400 -4.782 -17.696 1.00 84.19 197 ARG A O 1
ATOM 1537 N N . GLY A 1 198 ? 20.057 -6.476 -18.293 1.00 85.81 198 GLY A N 1
ATOM 1538 C CA . GLY A 1 198 ? 18.862 -5.648 -18.366 1.00 85.81 198 GLY A CA 1
ATOM 1539 C C . GLY A 1 198 ? 18.082 -5.669 -17.066 1.00 85.81 198 GLY A C 1
ATOM 1540 O O . GLY A 1 198 ? 18.118 -6.637 -16.303 1.00 85.81 198 GLY A O 1
ATOM 1541 N N . PHE A 1 199 ? 17.327 -4.611 -16.840 1.00 87.81 199 PHE A N 1
ATOM 1542 C CA . PHE A 1 199 ? 16.419 -4.505 -15.719 1.00 87.81 199 PHE A CA 1
ATOM 1543 C C . PHE A 1 199 ? 15.135 -3.829 -16.188 1.00 87.81 199 PHE A C 1
ATOM 1545 O O . PHE A 1 199 ? 15.178 -2.709 -16.688 1.00 87.81 199 PHE A O 1
ATOM 1552 N N . LEU A 1 200 ? 14.004 -4.515 -16.047 1.00 91.19 200 LEU A N 1
ATOM 1553 C CA . LEU A 1 200 ? 12.681 -3.998 -16.380 1.00 91.19 200 LEU A CA 1
ATOM 1554 C C . LEU A 1 200 ? 11.886 -3.830 -15.087 1.00 91.19 200 LEU A C 1
ATOM 1556 O O . LEU A 1 200 ? 11.810 -4.762 -14.291 1.00 91.19 200 LEU A O 1
ATOM 1560 N N . SER A 1 201 ? 11.266 -2.671 -14.890 1.00 92.62 201 SER A N 1
ATOM 1561 C CA . SER A 1 201 ? 10.339 -2.440 -13.784 1.00 92.62 201 SER A CA 1
ATOM 1562 C C . SER A 1 201 ? 9.096 -1.689 -14.250 1.00 92.62 201 SER A C 1
ATOM 1564 O O . SER A 1 201 ? 9.168 -0.808 -15.108 1.00 92.62 201 SER A O 1
ATOM 1566 N N . ILE A 1 202 ? 7.950 -2.065 -13.691 1.00 94.31 202 ILE A N 1
ATOM 1567 C CA . ILE A 1 202 ? 6.675 -1.366 -13.852 1.00 94.31 202 ILE A CA 1
ATOM 1568 C C . ILE A 1 202 ? 6.151 -0.929 -12.483 1.00 94.31 202 ILE A C 1
ATOM 1570 O O . ILE A 1 202 ? 6.284 -1.673 -11.511 1.00 94.31 202 ILE A O 1
ATOM 1574 N N . ASP A 1 203 ? 5.534 0.248 -12.421 1.00 94.44 203 ASP A N 1
ATOM 1575 C CA . ASP A 1 203 ? 4.818 0.735 -11.240 1.00 94.44 203 ASP A CA 1
ATOM 1576 C C . ASP A 1 203 ? 3.314 0.621 -11.458 1.00 94.44 203 ASP A C 1
ATOM 1578 O O . ASP A 1 203 ? 2.797 0.947 -12.531 1.00 94.44 203 ASP A O 1
ATOM 1582 N N . ILE A 1 204 ? 2.621 0.196 -10.409 1.00 93.19 204 ILE A N 1
ATOM 1583 C CA . ILE A 1 204 ? 1.178 0.004 -10.378 1.00 93.19 204 ILE A CA 1
ATOM 1584 C C . ILE A 1 204 ? 0.568 0.950 -9.353 1.00 93.19 204 ILE A C 1
ATOM 1586 O O . ILE A 1 204 ? 1.031 1.001 -8.213 1.00 93.19 204 ILE A O 1
ATOM 1590 N N . ASP A 1 205 ? -0.482 1.671 -9.750 1.00 91.75 205 ASP A N 1
ATOM 1591 C CA . ASP A 1 205 ? -1.277 2.473 -8.816 1.00 91.75 205 ASP A CA 1
ATOM 1592 C C . ASP A 1 205 ? -2.149 1.554 -7.960 1.00 91.75 205 ASP A C 1
ATOM 1594 O O . ASP A 1 205 ? -2.999 0.825 -8.475 1.00 91.75 205 ASP A O 1
ATOM 1598 N N . ILE A 1 206 ? -1.931 1.605 -6.652 1.00 92.00 206 ILE A N 1
ATOM 1599 C CA . ILE A 1 206 ? -2.703 0.861 -5.650 1.00 92.00 206 ILE A CA 1
ATOM 1600 C C . ILE A 1 206 ? -3.446 1.813 -4.704 1.00 92.00 206 ILE A C 1
ATOM 1602 O O . ILE A 1 206 ? -3.908 1.418 -3.633 1.00 92.00 206 ILE A O 1
ATOM 1606 N N . SER A 1 207 ? -3.557 3.092 -5.072 1.00 89.88 207 SER A N 1
ATOM 1607 C CA . SER A 1 207 ? -4.238 4.107 -4.259 1.00 89.88 207 SER A CA 1
ATOM 1608 C C . SER A 1 207 ? -5.746 3.844 -4.131 1.00 89.88 207 SER A C 1
ATOM 1610 O O . SER A 1 207 ? -6.379 4.388 -3.231 1.00 89.88 207 SER A O 1
ATOM 1612 N N . ASP A 1 208 ? -6.314 2.995 -4.997 1.00 87.12 208 ASP A N 1
ATOM 1613 C CA . ASP A 1 208 ? -7.717 2.563 -4.966 1.00 87.12 208 ASP A CA 1
ATOM 1614 C C . ASP A 1 208 ? -8.002 1.428 -3.963 1.00 87.12 208 ASP A C 1
ATOM 1616 O O . ASP A 1 208 ? -9.168 1.070 -3.764 1.00 87.12 208 ASP A O 1
ATOM 1620 N N . LEU A 1 209 ? -6.957 0.861 -3.344 1.00 89.81 209 LEU A N 1
ATOM 1621 C CA . LEU A 1 209 ? -7.083 -0.149 -2.297 1.00 89.81 209 LEU A CA 1
ATOM 1622 C C . LEU A 1 209 ? -7.531 0.455 -0.961 1.00 89.81 209 LEU A C 1
ATOM 1624 O O . LEU A 1 209 ? -7.349 1.639 -0.680 1.00 89.81 209 LEU A O 1
ATOM 1628 N N . GLN A 1 210 ? -8.113 -0.397 -0.122 1.00 90.75 210 GLN A N 1
ATOM 1629 C CA . GLN A 1 210 ? -8.764 -0.043 1.130 1.00 90.75 210 GLN A CA 1
ATOM 1630 C C . GLN A 1 210 ? -8.140 -0.784 2.316 1.00 90.75 210 GLN A C 1
ATOM 1632 O O . GLN A 1 210 ? -8.003 -2.010 2.327 1.00 90.75 210 GLN A O 1
ATOM 1637 N N . VAL A 1 211 ? -7.795 -0.021 3.349 1.00 92.12 211 VAL A N 1
ATOM 1638 C CA . VAL A 1 211 ? -7.313 -0.504 4.641 1.00 92.12 211 VAL A CA 1
ATOM 1639 C C . VAL A 1 211 ? -8.527 -0.837 5.501 1.00 92.12 211 VAL A C 1
ATOM 1641 O O . VAL A 1 211 ? -9.086 0.026 6.174 1.00 92.12 211 VAL A O 1
ATOM 1644 N N . ASN A 1 212 ? -8.950 -2.100 5.466 1.00 91.19 212 ASN A N 1
ATOM 1645 C CA . ASN A 1 212 ? -9.986 -2.621 6.350 1.00 91.19 212 ASN A CA 1
ATOM 1646 C C . ASN A 1 212 ? -9.338 -3.325 7.550 1.00 91.19 212 ASN A C 1
ATOM 1648 O O . ASN A 1 212 ? -8.730 -4.383 7.404 1.00 91.19 212 ASN A O 1
ATOM 1652 N N . GLN A 1 213 ? -9.468 -2.729 8.739 1.00 92.94 213 GLN A N 1
ATOM 1653 C CA . GLN A 1 213 ? -8.930 -3.294 9.982 1.00 92.94 213 GLN A CA 1
ATOM 1654 C C . GLN A 1 213 ? -9.899 -4.242 10.704 1.00 92.94 213 GLN A C 1
ATOM 1656 O O . GLN A 1 213 ? -9.514 -4.904 11.673 1.00 92.94 213 GLN A O 1
ATOM 1661 N N . CYS A 1 214 ? -11.157 -4.309 10.259 1.00 91.50 214 CYS A N 1
ATOM 1662 C CA . CYS A 1 214 ? -12.154 -5.209 10.820 1.00 91.50 214 CYS A CA 1
ATOM 1663 C C . CYS A 1 214 ? -11.916 -6.657 10.380 1.00 91.50 214 CYS A C 1
ATOM 1665 O O . CYS A 1 214 ? -11.137 -6.937 9.470 1.00 91.50 214 CYS A O 1
ATOM 1667 N N . ASN A 1 215 ? -12.569 -7.607 11.046 1.00 82.44 215 ASN A N 1
ATOM 1668 C CA . ASN A 1 215 ? -12.494 -9.007 10.639 1.00 82.44 215 ASN A CA 1
ATOM 1669 C C . ASN A 1 215 ? -13.149 -9.186 9.265 1.00 82.44 215 ASN A C 1
ATOM 1671 O O . ASN A 1 215 ? -14.244 -8.676 9.032 1.00 82.44 215 ASN A O 1
ATOM 1675 N N . ASN A 1 216 ? -12.513 -9.960 8.384 1.00 65.94 216 ASN A N 1
ATOM 1676 C CA . ASN A 1 216 ? -13.161 -10.435 7.168 1.00 65.94 216 ASN A CA 1
ATOM 1677 C C . ASN A 1 216 ? -14.008 -11.671 7.524 1.00 65.94 216 ASN A C 1
ATOM 1679 O O . ASN A 1 216 ? -13.419 -12.712 7.839 1.00 65.94 216 ASN A O 1
ATOM 1683 N N . PRO A 1 217 ? -15.352 -11.620 7.477 1.00 54.12 217 PRO A N 1
ATOM 1684 C CA . PRO A 1 217 ? -16.181 -12.806 7.727 1.00 54.12 217 PRO A CA 1
ATOM 1685 C C . PRO A 1 217 ? -15.922 -13.934 6.703 1.00 54.12 217 PRO A C 1
ATOM 1687 O O . PRO A 1 217 ? -16.251 -15.098 6.932 1.00 54.12 217 PRO A O 1
ATOM 1690 N N . ASN A 1 218 ? -15.246 -13.638 5.588 1.00 51.72 218 ASN A N 1
ATOM 1691 C CA . ASN A 1 218 ? -15.170 -14.536 4.440 1.00 51.72 218 ASN A CA 1
ATOM 1692 C C . ASN A 1 218 ? -14.086 -15.617 4.495 1.00 51.72 218 ASN A C 1
ATOM 1694 O O . ASN A 1 218 ? -14.041 -16.444 3.588 1.00 51.72 218 ASN A O 1
ATOM 1698 N N . ARG A 1 219 ? -13.240 -15.692 5.534 1.00 50.25 219 ARG A N 1
ATOM 1699 C CA . ARG A 1 219 ? -12.198 -16.741 5.568 1.00 50.25 219 ARG A CA 1
ATOM 1700 C C . ARG A 1 219 ? -12.659 -18.079 6.158 1.00 50.25 219 ARG A C 1
ATOM 1702 O O . ARG A 1 219 ? -12.093 -19.103 5.794 1.00 50.25 219 ARG A O 1
ATOM 1709 N N . TYR A 1 220 ? -13.685 -18.102 7.016 1.00 44.84 220 TYR A N 1
ATOM 1710 C CA . TYR A 1 220 ? -14.140 -19.346 7.666 1.00 44.84 220 TYR A CA 1
ATOM 1711 C C . TYR A 1 220 ? -15.661 -19.561 7.652 1.00 44.84 220 TYR A C 1
ATOM 1713 O O . TYR A 1 220 ? -16.092 -20.710 7.560 1.00 44.84 220 TYR A O 1
ATOM 1721 N N . GLU A 1 221 ? -16.484 -18.506 7.662 1.00 45.66 221 GLU A N 1
ATOM 1722 C CA . GLU A 1 221 ? -17.951 -18.661 7.652 1.00 45.66 221 GLU A CA 1
ATOM 1723 C C . GLU A 1 221 ? -18.498 -18.980 6.255 1.00 45.66 221 GLU A C 1
ATOM 1725 O O . GLU A 1 221 ? -19.388 -19.817 6.128 1.00 45.66 221 GLU A O 1
ATOM 1730 N N . ILE A 1 222 ? -17.916 -18.427 5.181 1.00 48.59 222 ILE A N 1
ATOM 1731 C CA . ILE A 1 222 ? -18.315 -18.781 3.805 1.00 48.59 222 ILE A CA 1
ATOM 1732 C C . ILE A 1 222 ? -18.043 -20.262 3.501 1.00 48.59 222 ILE A C 1
ATOM 1734 O O . ILE A 1 222 ? -18.838 -20.891 2.805 1.00 48.59 222 ILE A O 1
ATOM 1738 N N . LEU A 1 223 ? -16.960 -20.845 4.019 1.00 49.03 223 LEU A N 1
ATOM 1739 C CA . LEU A 1 223 ? -16.614 -22.245 3.749 1.00 49.03 223 LEU A CA 1
ATOM 1740 C C . LEU A 1 223 ? -17.518 -23.223 4.515 1.00 49.03 223 LEU A C 1
ATOM 1742 O O . LEU A 1 223 ? -18.004 -24.183 3.921 1.00 49.03 223 LEU A O 1
ATOM 1746 N N . SER A 1 224 ? -17.801 -22.962 5.796 1.00 48.28 224 SER A N 1
ATOM 1747 C CA . SER A 1 224 ? -18.644 -23.846 6.616 1.00 48.28 224 SER A CA 1
ATOM 1748 C C . SER A 1 224 ? -20.137 -23.724 6.282 1.00 48.28 224 SER A C 1
ATOM 1750 O O . SER A 1 224 ? -20.835 -24.737 6.193 1.00 48.28 224 SER A O 1
ATOM 1752 N N . TYR A 1 225 ? -20.625 -22.508 6.012 1.00 47.56 225 TYR A N 1
ATOM 1753 C CA . TYR A 1 225 ? -22.034 -22.249 5.707 1.00 47.56 225 TYR A CA 1
ATOM 1754 C C . TYR A 1 225 ? -22.434 -22.763 4.317 1.00 47.56 225 TYR A C 1
ATOM 1756 O O . TYR A 1 225 ? -23.469 -23.419 4.170 1.00 47.56 225 TYR A O 1
ATOM 1764 N N . ASN A 1 226 ? -21.589 -22.562 3.294 1.00 52.19 226 ASN A N 1
ATOM 1765 C CA . ASN A 1 226 ? -21.873 -23.086 1.953 1.00 52.19 226 ASN A CA 1
ATOM 1766 C C . ASN A 1 226 ? -21.761 -24.613 1.879 1.00 52.19 226 ASN A C 1
ATOM 1768 O O . ASN A 1 226 ? -22.458 -25.227 1.075 1.00 52.19 226 ASN A O 1
ATOM 1772 N N . GLN A 1 227 ? -20.933 -25.253 2.709 1.00 56.34 227 GLN A N 1
ATOM 1773 C CA . GLN A 1 227 ? -20.837 -26.713 2.726 1.00 56.34 227 GLN A CA 1
ATOM 1774 C C . GLN A 1 227 ? -22.103 -27.363 3.308 1.00 56.34 227 GLN A C 1
ATOM 1776 O O . GLN A 1 227 ? -22.612 -28.322 2.728 1.00 56.34 227 GLN A O 1
ATOM 1781 N N . HIS A 1 228 ? -22.655 -26.808 4.392 1.00 56.22 228 HIS A N 1
ATOM 1782 C CA . HIS A 1 228 ? -23.851 -27.355 5.041 1.00 56.22 228 HIS A CA 1
ATOM 1783 C C . HIS A 1 228 ? -25.140 -27.079 4.248 1.00 56.22 228 HIS A C 1
ATOM 1785 O O . HIS A 1 228 ? -26.042 -27.915 4.210 1.00 56.22 228 HIS A O 1
ATOM 1791 N N . LEU A 1 229 ? -25.238 -25.931 3.568 1.00 53.72 229 LEU A N 1
ATOM 1792 C CA . LEU A 1 229 ? -26.410 -25.601 2.752 1.00 53.72 229 LEU A CA 1
ATOM 1793 C C . LEU A 1 229 ? -26.410 -26.260 1.369 1.00 53.72 229 LEU A C 1
ATOM 1795 O O . LEU A 1 229 ? -27.486 -26.599 0.882 1.00 53.72 229 LEU A O 1
ATOM 1799 N N . ARG A 1 230 ? -25.242 -26.527 0.763 1.00 53.38 230 ARG A N 1
ATOM 1800 C CA . ARG A 1 230 ? -25.155 -27.312 -0.487 1.00 53.38 230 ARG A CA 1
ATOM 1801 C C . ARG A 1 230 ? -25.680 -28.740 -0.329 1.00 53.38 230 ARG A C 1
ATOM 1803 O O . ARG A 1 230 ? -26.159 -29.303 -1.306 1.00 53.38 230 ARG A O 1
ATOM 1810 N N . GLN A 1 231 ? -25.607 -29.313 0.875 1.00 56.50 231 GLN A N 1
ATOM 1811 C CA . GLN A 1 231 ? -26.173 -30.635 1.162 1.00 56.50 231 GLN A CA 1
ATOM 1812 C C . GLN A 1 231 ? -27.707 -30.643 1.224 1.00 56.50 231 GLN A C 1
ATOM 1814 O O . GLN A 1 231 ? -28.304 -31.670 0.921 1.00 56.50 231 GLN A O 1
ATOM 1819 N N . PHE A 1 232 ? -28.348 -29.526 1.586 1.00 56.69 232 PHE A N 1
ATOM 1820 C CA . PHE A 1 232 ? -29.798 -29.476 1.823 1.00 56.69 232 PHE A CA 1
ATOM 1821 C C . PHE A 1 232 ? -30.588 -28.708 0.757 1.00 56.69 232 PHE A C 1
ATOM 1823 O O . PHE A 1 232 ? -31.751 -29.024 0.522 1.00 56.69 232 PHE A O 1
ATOM 1830 N N . TYR A 1 233 ? -29.976 -27.732 0.082 1.00 56.53 233 TYR A N 1
ATOM 1831 C CA . TYR A 1 233 ? -30.638 -26.898 -0.920 1.00 56.53 233 TYR A CA 1
ATOM 1832 C C . TYR A 1 233 ? -29.702 -26.641 -2.114 1.00 56.53 233 TYR A C 1
ATOM 1834 O O . TYR A 1 233 ? -28.848 -25.753 -2.052 1.00 56.53 233 TYR A O 1
ATOM 1842 N N . PRO A 1 234 ? -29.880 -27.343 -3.248 1.00 53.94 234 PRO A N 1
ATOM 1843 C CA . PRO A 1 234 ? -29.039 -27.160 -4.435 1.00 53.94 234 PRO A CA 1
ATOM 1844 C C . PRO A 1 234 ? -29.165 -25.773 -5.102 1.00 53.94 234 PRO A C 1
ATOM 1846 O O . PRO A 1 234 ? -28.428 -25.479 -6.039 1.00 53.94 234 PRO A O 1
ATOM 1849 N N . PHE A 1 235 ? -30.078 -24.911 -4.634 1.00 54.12 235 PHE A N 1
ATOM 1850 C CA . PHE A 1 235 ? -30.380 -23.596 -5.214 1.00 54.12 235 PHE A CA 1
ATOM 1851 C C . PHE A 1 235 ? -29.789 -22.398 -4.441 1.00 54.12 235 PHE A C 1
ATOM 1853 O O . PHE A 1 235 ? -30.001 -21.254 -4.843 1.00 54.12 235 PHE A O 1
ATOM 1860 N N . VAL A 1 236 ? -29.039 -22.600 -3.349 1.00 50.91 236 VAL A N 1
ATOM 1861 C CA . VAL A 1 236 ? -28.415 -21.469 -2.633 1.00 50.91 236 VAL A CA 1
ATOM 1862 C C . VAL A 1 236 ? -27.367 -20.818 -3.539 1.00 50.91 236 VAL A C 1
ATOM 1864 O O . VAL A 1 236 ? -26.241 -21.296 -3.671 1.00 50.91 236 VAL A O 1
ATOM 1867 N N . ARG A 1 237 ? -27.745 -19.716 -4.201 1.00 49.88 237 ARG A N 1
ATOM 1868 C CA . ARG A 1 237 ? -26.787 -18.812 -4.838 1.00 49.88 237 ARG A CA 1
ATOM 1869 C C . ARG A 1 237 ? -25.879 -18.291 -3.737 1.00 49.88 237 ARG A C 1
ATOM 1871 O O . ARG A 1 237 ? -26.373 -17.763 -2.743 1.00 49.88 237 ARG A O 1
ATOM 1878 N N . ASN A 1 238 ? -24.567 -18.423 -3.931 1.00 46.91 238 ASN A N 1
ATOM 1879 C CA . ASN A 1 238 ? -23.583 -17.752 -3.090 1.00 46.91 238 ASN A CA 1
ATOM 1880 C C . ASN A 1 238 ? -24.026 -16.285 -2.950 1.00 46.91 238 ASN A C 1
ATOM 1882 O O . ASN A 1 238 ? -24.202 -15.614 -3.973 1.00 46.91 238 ASN A O 1
ATOM 1886 N N . LEU A 1 239 ? -24.211 -15.780 -1.724 1.00 47.22 239 LEU A N 1
ATOM 1887 C CA . LEU A 1 239 ? -24.141 -14.339 -1.500 1.00 47.22 239 LEU A CA 1
ATOM 1888 C C . LEU A 1 239 ? -22.712 -13.936 -1.887 1.00 47.22 239 LEU A C 1
ATOM 1890 O O . LEU A 1 239 ? -21.800 -13.970 -1.066 1.00 47.22 239 LEU A O 1
ATOM 1894 N N . LYS A 1 240 ? -22.496 -13.621 -3.168 1.00 44.91 240 LYS A N 1
ATOM 1895 C CA . LYS A 1 240 ? -21.330 -12.862 -3.605 1.00 44.91 240 LYS A CA 1
ATOM 1896 C C . LYS A 1 240 ? -21.512 -11.471 -3.012 1.00 44.91 240 LYS A 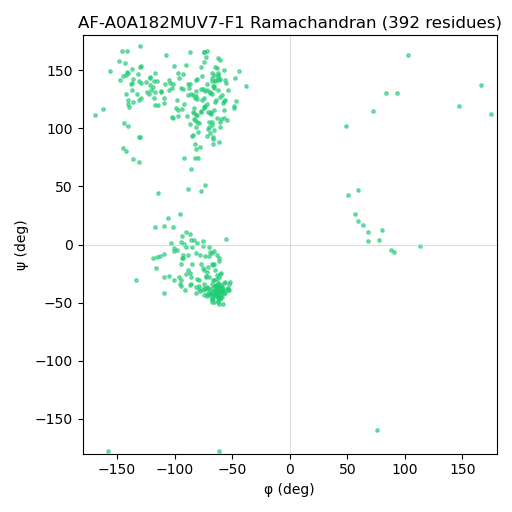C 1
ATOM 1898 O O . LYS A 1 240 ? -22.072 -10.589 -3.654 1.00 44.91 240 LYS A O 1
ATOM 1903 N N . LEU A 1 241 ? -21.059 -11.283 -1.773 1.00 49.06 241 LEU A N 1
ATOM 1904 C CA . LEU A 1 241 ? -20.476 -9.998 -1.408 1.00 49.06 241 LEU A CA 1
ATOM 1905 C C . LEU A 1 241 ? -19.481 -9.694 -2.538 1.00 49.06 241 LEU A C 1
ATOM 1907 O O . LEU A 1 241 ? -18.665 -10.568 -2.836 1.00 49.06 241 LEU A O 1
ATOM 1911 N N . GLY A 1 242 ? -19.666 -8.587 -3.263 1.00 54.50 242 GLY A N 1
ATOM 1912 C CA . GLY A 1 242 ? -19.057 -8.391 -4.581 1.00 54.50 242 GLY A CA 1
ATOM 1913 C C . GLY A 1 242 ? -17.568 -8.729 -4.553 1.00 54.50 242 GLY A C 1
ATOM 1914 O O . GLY A 1 242 ? -16.820 -8.102 -3.810 1.00 54.50 242 GLY A O 1
ATOM 1915 N N . GLU A 1 243 ? -17.137 -9.740 -5.312 1.00 59.50 243 GLU A N 1
ATOM 1916 C CA . GLU A 1 243 ? -15.731 -10.186 -5.348 1.00 59.50 243 GLU A CA 1
ATOM 1917 C C . GLU A 1 243 ? -14.778 -9.002 -5.610 1.00 59.50 243 GLU A C 1
ATOM 1919 O O . GLU A 1 243 ? -13.690 -8.932 -5.043 1.00 59.50 243 GLU A O 1
ATOM 1924 N N . ASP A 1 244 ? -15.245 -8.012 -6.374 1.00 61.66 244 ASP A N 1
ATOM 1925 C CA . ASP A 1 244 ? -14.546 -6.757 -6.658 1.00 61.66 244 ASP A CA 1
ATOM 1926 C C . ASP A 1 244 ? -14.284 -5.879 -5.423 1.00 61.66 244 ASP A C 1
ATOM 1928 O O . ASP A 1 244 ? -13.310 -5.128 -5.400 1.00 61.66 244 ASP A O 1
ATOM 1932 N N . GLU A 1 245 ? -15.138 -5.934 -4.400 1.00 66.88 245 GLU A N 1
ATOM 1933 C CA . GLU A 1 245 ? -14.970 -5.178 -3.156 1.00 66.88 245 GLU A CA 1
ATOM 1934 C C . GLU A 1 245 ? -13.948 -5.857 -2.238 1.00 66.88 245 GLU A C 1
ATOM 1936 O O . GLU A 1 245 ? -13.098 -5.186 -1.656 1.00 66.88 245 GLU A O 1
ATOM 1941 N N . GLN A 1 246 ? -13.953 -7.193 -2.184 1.00 67.31 246 GLN A N 1
ATOM 1942 C CA . GLN A 1 246 ? -12.953 -7.963 -1.438 1.00 67.31 246 GLN A CA 1
ATOM 1943 C C . GLN A 1 246 ? -11.550 -7.796 -2.034 1.00 67.31 246 GLN A C 1
ATOM 1945 O O . GLN A 1 246 ? -10.596 -7.599 -1.289 1.00 67.31 246 GLN A O 1
ATOM 1950 N N . LEU A 1 247 ? -11.424 -7.781 -3.366 1.00 70.19 247 LEU A N 1
ATOM 1951 C CA . LEU A 1 247 ? -10.145 -7.569 -4.060 1.00 70.19 247 LEU A CA 1
ATOM 1952 C C . LEU A 1 247 ? -9.564 -6.158 -3.878 1.00 70.19 247 LEU A C 1
ATOM 1954 O O . LEU A 1 247 ? -8.377 -5.946 -4.130 1.00 70.19 247 LEU A O 1
ATOM 1958 N N . ARG A 1 248 ? -10.380 -5.184 -3.460 1.00 82.12 248 ARG A N 1
ATOM 1959 C CA . ARG A 1 248 ? -9.911 -3.835 -3.109 1.00 82.12 248 ARG A CA 1
ATOM 1960 C C . ARG A 1 248 ? -9.425 -3.748 -1.667 1.00 82.12 248 ARG A C 1
ATOM 1962 O O . ARG A 1 248 ? -8.727 -2.795 -1.342 1.00 82.12 248 ARG A O 1
ATOM 1969 N N . GLN A 1 249 ? -9.768 -4.700 -0.803 1.00 86.75 249 GLN A N 1
ATOM 1970 C CA . GLN A 1 249 ? -9.360 -4.683 0.598 1.00 86.75 249 GLN A CA 1
ATOM 1971 C C . GLN A 1 249 ? -8.006 -5.362 0.791 1.00 86.75 249 GLN A C 1
ATOM 1973 O O . GLN A 1 249 ? -7.721 -6.427 0.247 1.00 86.75 249 GLN A O 1
ATOM 1978 N N . ILE A 1 250 ? -7.161 -4.753 1.616 1.00 88.25 250 ILE A N 1
ATOM 1979 C CA . ILE A 1 250 ? -5.840 -5.295 1.919 1.00 88.25 250 ILE A CA 1
ATOM 1980 C C . ILE A 1 250 ? -5.967 -6.338 3.029 1.00 88.25 250 ILE A C 1
ATOM 1982 O O . ILE A 1 250 ? -6.168 -6.011 4.199 1.00 88.25 250 ILE A O 1
ATOM 1986 N N . GLU A 1 251 ? -5.805 -7.610 2.665 1.00 84.44 251 GLU A N 1
ATOM 1987 C CA . GLU A 1 251 ? -5.949 -8.742 3.587 1.00 84.44 251 GLU A CA 1
ATOM 1988 C C . GLU A 1 251 ? -5.078 -8.625 4.844 1.00 84.44 251 GLU A C 1
ATOM 1990 O O . GLU A 1 251 ? -5.544 -8.941 5.936 1.00 84.44 251 GLU A O 1
ATOM 1995 N N . ALA A 1 252 ? -3.859 -8.096 4.702 1.00 86.38 252 ALA A N 1
ATOM 1996 C CA . ALA A 1 252 ? -2.879 -7.987 5.781 1.00 86.38 252 ALA A CA 1
ATOM 1997 C C . ALA A 1 252 ? -3.347 -7.153 6.989 1.00 86.38 252 ALA A C 1
ATOM 1999 O O . ALA A 1 252 ? -2.837 -7.361 8.086 1.00 86.38 252 ALA A O 1
ATOM 2000 N N . PHE A 1 253 ? -4.297 -6.228 6.810 1.00 90.94 253 PHE A N 1
ATOM 2001 C CA . PHE A 1 253 ? -4.776 -5.367 7.896 1.00 90.94 253 PHE A CA 1
ATOM 2002 C C . PHE A 1 253 ? -5.998 -5.915 8.628 1.00 90.94 253 PHE A C 1
ATOM 2004 O O . PHE A 1 253 ? -6.353 -5.373 9.675 1.00 90.94 253 PHE A O 1
ATOM 2011 N N . HIS A 1 254 ? -6.630 -6.981 8.140 1.00 88.94 254 HIS A N 1
ATOM 2012 C CA . HIS A 1 254 ? -7.825 -7.507 8.789 1.00 88.94 254 HIS A CA 1
ATOM 2013 C C . HIS A 1 254 ? -7.521 -7.985 10.205 1.00 88.94 254 HIS A C 1
ATOM 2015 O O . HIS A 1 254 ? -6.442 -8.500 10.498 1.00 88.94 254 HIS A O 1
ATOM 2021 N N . SER A 1 255 ? -8.507 -7.817 11.082 1.00 88.69 255 SER A N 1
ATOM 2022 C CA . SER A 1 255 ? -8.403 -8.168 12.501 1.00 88.69 255 SER A CA 1
ATOM 2023 C C . SER A 1 255 ? -7.349 -7.369 13.289 1.00 88.69 255 SER A C 1
ATOM 2025 O O . SER A 1 255 ? -6.987 -7.771 14.392 1.00 88.69 255 SER A O 1
ATOM 2027 N N . SER A 1 256 ? -6.864 -6.235 12.765 1.00 91.94 256 SER A N 1
ATOM 2028 C CA . SER A 1 256 ? -5.918 -5.347 13.470 1.00 91.94 256 SER A CA 1
ATOM 2029 C C . SER A 1 256 ? -6.592 -4.256 14.319 1.00 91.94 256 SER A C 1
ATOM 2031 O O . SER A 1 256 ? -5.903 -3.486 14.992 1.00 91.94 256 SER A O 1
ATOM 2033 N N . HIS A 1 257 ? -7.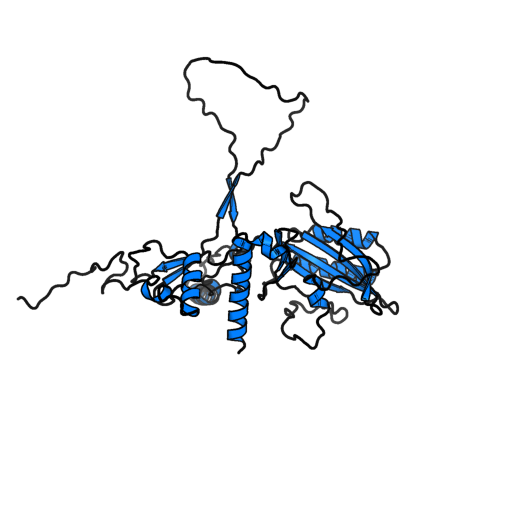928 -4.174 14.311 1.00 93.69 257 HIS A N 1
ATOM 2034 C CA . HIS A 1 257 ? -8.702 -3.180 15.060 1.00 93.69 257 HIS A CA 1
ATOM 2035 C C . HIS A 1 257 ? -8.504 -3.251 16.585 1.00 93.69 257 HIS A C 1
ATOM 2037 O O . HIS A 1 257 ? -8.205 -4.304 17.148 1.00 93.69 257 HIS A O 1
ATOM 2043 N N . LYS A 1 258 ? -8.796 -2.151 17.293 1.00 94.88 258 LYS A N 1
ATOM 2044 C CA . LYS A 1 258 ? -8.688 -2.055 18.764 1.00 94.88 258 LYS A CA 1
ATOM 2045 C C . LYS A 1 258 ? -10.026 -2.167 19.504 1.00 94.88 258 LYS A C 1
ATOM 2047 O O . LYS A 1 258 ? -10.118 -1.838 20.678 1.00 94.88 258 LYS A O 1
ATOM 2052 N N . CYS A 1 259 ? -11.088 -2.628 18.843 1.00 94.38 259 CYS A N 1
ATOM 2053 C CA . CYS A 1 259 ? -12.356 -2.914 19.522 1.00 94.38 259 CYS A CA 1
ATOM 2054 C C . CYS A 1 259 ? -12.221 -4.058 20.543 1.00 94.38 259 CYS A C 1
ATOM 2056 O O . CYS A 1 259 ? -11.590 -5.080 20.264 1.00 94.38 259 CYS A O 1
ATOM 2058 N N . HIS A 1 260 ? -12.899 -3.937 21.688 1.00 93.75 260 HIS A N 1
ATOM 2059 C CA . HIS A 1 260 ? -12.942 -4.993 22.703 1.00 93.75 260 HIS A CA 1
ATOM 2060 C C . HIS A 1 260 ? -13.666 -6.239 22.186 1.00 93.75 260 HIS A C 1
ATOM 2062 O O . HIS A 1 260 ? -14.875 -6.223 21.960 1.00 93.75 260 HIS A O 1
ATOM 2068 N N . VAL A 1 261 ? -12.944 -7.354 22.066 1.00 89.50 261 VAL A N 1
ATOM 2069 C CA . VAL A 1 261 ? -13.436 -8.596 21.437 1.00 89.50 261 VAL A CA 1
ATOM 2070 C C . VAL A 1 261 ? -14.715 -9.137 22.090 1.00 89.50 261 VAL A C 1
ATOM 2072 O O . VAL A 1 261 ? -15.571 -9.702 21.408 1.00 89.50 261 VAL A O 1
ATOM 2075 N N . HIS A 1 262 ? -14.887 -8.966 23.402 1.00 89.50 262 HIS A N 1
ATOM 2076 C CA . HIS A 1 262 ? -16.021 -9.545 24.133 1.00 89.50 262 HIS A CA 1
ATOM 2077 C C . HIS A 1 262 ? -17.289 -8.691 24.115 1.00 89.50 262 HIS A C 1
ATOM 2079 O O . HIS A 1 262 ? -18.379 -9.249 24.195 1.00 89.50 262 HIS A O 1
ATOM 2085 N N . SER A 1 263 ? -17.165 -7.371 23.997 1.00 90.94 263 SER A N 1
ATOM 2086 C CA . SER A 1 263 ? -18.288 -6.439 24.163 1.00 90.94 263 SER A CA 1
ATOM 2087 C C . SER A 1 263 ? -18.595 -5.619 22.909 1.00 90.94 263 SER A C 1
ATOM 2089 O O . SER A 1 263 ? -19.657 -5.004 22.827 1.00 90.94 263 SER A O 1
ATOM 2091 N N . MET A 1 264 ? -17.706 -5.634 21.910 1.00 93.19 264 MET A N 1
ATOM 2092 C CA . MET A 1 264 ? -17.808 -4.817 20.703 1.00 93.19 264 MET A CA 1
ATOM 2093 C C . MET A 1 264 ? -17.650 -5.627 19.415 1.00 93.19 264 MET A C 1
ATOM 2095 O O . MET A 1 264 ? -16.990 -6.666 19.379 1.00 93.19 264 MET A O 1
ATOM 2099 N N . ARG A 1 265 ? -18.245 -5.110 18.340 1.00 92.12 265 ARG A N 1
ATOM 2100 C CA . ARG A 1 265 ? -18.069 -5.522 16.946 1.00 92.12 265 ARG A CA 1
ATOM 2101 C C . ARG A 1 265 ? -17.424 -4.384 16.154 1.00 92.12 265 ARG A C 1
ATOM 2103 O O . ARG A 1 265 ? -17.754 -3.219 16.366 1.00 92.12 265 ARG A O 1
ATOM 2110 N N . CYS A 1 266 ? -16.513 -4.731 15.255 1.00 93.06 266 CYS A N 1
ATOM 2111 C CA . CYS A 1 266 ? -15.877 -3.783 14.347 1.00 93.06 266 CYS A CA 1
ATOM 2112 C C . CYS A 1 266 ? -16.722 -3.647 13.077 1.00 93.06 266 CYS A C 1
ATOM 2114 O O . CYS A 1 266 ? -17.062 -4.653 12.458 1.00 93.06 266 CYS A O 1
ATOM 2116 N N . GLU A 1 267 ? -17.047 -2.418 12.696 1.00 92.00 267 GLU A N 1
ATOM 2117 C CA . GLU A 1 267 ? -17.722 -2.083 11.442 1.00 92.00 267 GLU A CA 1
ATOM 2118 C C . GLU A 1 267 ? -16.789 -1.217 10.593 1.00 92.00 267 GLU A C 1
ATOM 2120 O O . GLU A 1 267 ? -16.373 -0.146 11.037 1.00 92.00 267 GLU A O 1
ATOM 2125 N N . TYR A 1 268 ? -16.440 -1.674 9.389 1.00 90.69 268 TYR A N 1
ATOM 2126 C CA . TYR A 1 268 ? -15.584 -0.905 8.487 1.00 90.69 268 TYR A CA 1
ATOM 2127 C C . TYR A 1 268 ? -16.332 0.328 7.975 1.00 90.69 268 TYR A C 1
ATOM 2129 O O . TYR A 1 268 ? -17.468 0.219 7.513 1.00 90.69 268 TYR A O 1
ATOM 2137 N N . ARG A 1 269 ? -15.697 1.500 8.061 1.00 89.00 269 ARG A N 1
ATOM 2138 C CA . ARG A 1 269 ? -16.263 2.770 7.599 1.00 89.00 269 ARG A CA 1
ATOM 2139 C C . ARG A 1 269 ? -15.241 3.495 6.735 1.00 89.00 269 ARG A C 1
ATOM 2141 O O . ARG A 1 269 ? -14.408 4.220 7.283 1.00 89.00 269 ARG A O 1
ATOM 2148 N N . PRO A 1 270 ? -15.280 3.300 5.405 1.00 82.88 270 PRO A N 1
ATOM 2149 C CA . PRO A 1 270 ? -14.354 3.980 4.516 1.00 82.88 270 PRO A CA 1
ATOM 2150 C C . PRO A 1 270 ? -14.539 5.495 4.623 1.00 82.88 270 PRO A C 1
ATOM 2152 O O . PRO A 1 270 ? -15.661 5.997 4.724 1.00 82.88 270 PRO A O 1
ATOM 2155 N N . VAL A 1 271 ? -13.431 6.230 4.580 1.00 81.81 271 VAL A N 1
ATOM 2156 C CA . VAL A 1 271 ? -13.472 7.692 4.537 1.00 81.81 271 VAL A CA 1
ATOM 2157 C C . VAL A 1 271 ? -13.890 8.103 3.131 1.00 81.81 271 VAL A C 1
ATOM 2159 O O . VAL A 1 271 ? -13.207 7.784 2.160 1.00 81.81 271 VAL A O 1
ATOM 2162 N N . VAL A 1 272 ? -15.023 8.791 3.010 1.00 79.38 272 VAL A N 1
ATOM 2163 C CA . VAL A 1 272 ? -15.533 9.278 1.725 1.00 79.38 272 VAL A CA 1
ATOM 2164 C C . VAL A 1 272 ? -15.385 10.791 1.674 1.00 79.38 272 VAL A C 1
ATOM 2166 O O . VAL A 1 272 ? -15.888 11.498 2.544 1.00 79.38 272 VAL A O 1
ATOM 2169 N N . THR A 1 273 ? -14.726 11.284 0.631 1.00 69.38 273 THR A N 1
ATOM 2170 C CA . THR A 1 273 ? -14.579 12.712 0.351 1.00 69.38 273 THR A CA 1
ATOM 2171 C C . THR A 1 273 ? -15.426 13.057 -0.862 1.00 69.38 273 THR A C 1
ATOM 2173 O O . THR A 1 273 ? -15.247 12.483 -1.936 1.00 69.38 273 THR A O 1
ATOM 2176 N N . SER A 1 274 ? -16.367 13.984 -0.718 1.00 64.81 274 SER A N 1
ATOM 2177 C CA . SER A 1 274 ? -17.085 14.541 -1.863 1.00 64.81 274 SER A CA 1
ATOM 2178 C C . SER A 1 274 ? -16.194 15.552 -2.577 1.00 64.81 274 SER A C 1
ATOM 2180 O O . SER A 1 274 ? -15.893 16.605 -2.013 1.00 64.81 274 SER A O 1
ATOM 2182 N N . VAL A 1 275 ? -15.794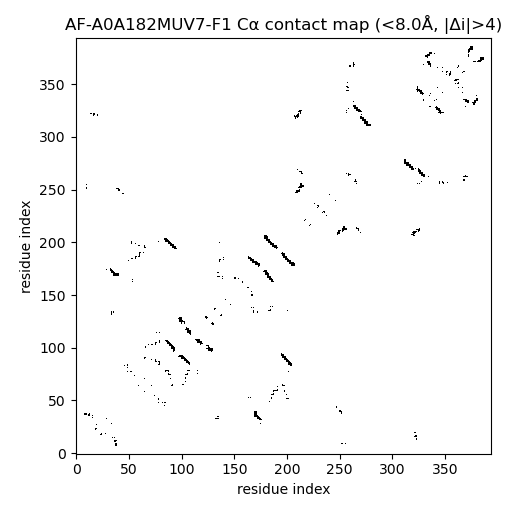 15.257 -3.811 1.00 62.41 275 VAL A N 1
ATOM 2183 C CA . VAL A 1 275 ? -15.146 16.229 -4.694 1.00 62.41 275 VAL A CA 1
ATOM 2184 C C . VAL A 1 275 ? -16.164 16.759 -5.699 1.00 62.41 275 VAL A C 1
ATOM 2186 O O . VAL A 1 275 ? -16.998 16.021 -6.227 1.00 62.41 275 VAL A O 1
ATOM 2189 N N . ILE A 1 276 ? -16.120 18.066 -5.940 1.00 52.81 276 ILE A N 1
ATOM 2190 C CA . ILE A 1 276 ? -16.918 18.706 -6.983 1.00 52.81 276 ILE A CA 1
ATOM 2191 C C . ILE A 1 276 ? -16.151 18.508 -8.289 1.00 52.81 276 ILE A C 1
ATOM 2193 O O . ILE A 1 276 ? -15.115 19.137 -8.498 1.00 52.81 276 ILE A O 1
ATOM 2197 N N . SER A 1 277 ? -16.636 17.626 -9.159 1.00 48.28 277 SER A N 1
ATOM 2198 C CA . SER A 1 277 ? -16.028 17.437 -10.475 1.00 48.28 277 SER A CA 1
ATOM 2199 C C . SER A 1 277 ? -16.511 18.543 -11.411 1.00 48.28 277 SER A C 1
ATOM 2201 O O . SER A 1 277 ? -17.677 18.576 -11.801 1.00 48.28 277 SER A O 1
ATOM 2203 N N . SER A 1 278 ? -15.615 19.448 -11.810 1.00 44.84 278 SER A N 1
ATOM 2204 C CA . SER A 1 278 ? -15.857 20.456 -12.853 1.00 44.84 278 SER A CA 1
ATOM 2205 C C . SER A 1 278 ? -15.775 19.851 -14.261 1.00 44.84 278 SER A C 1
ATOM 2207 O O . SER A 1 278 ? -15.149 20.404 -15.161 1.00 44.84 278 SER A O 1
ATOM 2209 N N . ALA A 1 279 ? -16.412 18.700 -14.480 1.00 43.31 279 ALA A N 1
ATOM 2210 C CA . ALA A 1 279 ? -16.534 18.105 -15.806 1.00 43.31 279 ALA A CA 1
ATOM 2211 C C . ALA A 1 279 ? -17.760 18.691 -16.525 1.00 43.31 279 ALA A C 1
ATOM 2213 O O . ALA A 1 279 ? -18.735 17.996 -16.798 1.00 43.31 279 ALA A O 1
ATOM 2214 N N . ALA A 1 280 ? -17.722 19.992 -16.818 1.00 38.97 280 ALA A N 1
ATOM 2215 C CA . ALA A 1 280 ? -18.573 20.548 -17.858 1.00 38.97 280 ALA A CA 1
ATOM 2216 C C . ALA A 1 280 ? -17.880 20.279 -19.196 1.00 38.97 280 ALA A C 1
ATOM 2218 O O . ALA A 1 280 ? -16.924 20.959 -19.567 1.00 38.97 280 ALA A O 1
ATOM 2219 N N . SER A 1 281 ? -18.346 19.256 -19.909 1.00 38.19 281 SER A N 1
ATOM 2220 C CA . SER A 1 281 ? -18.017 19.065 -21.317 1.00 38.19 281 SER A CA 1
ATOM 2221 C C . SER A 1 281 ? -18.431 20.321 -22.084 1.00 38.19 281 SER A C 1
ATOM 2223 O O . SER A 1 281 ? -19.620 20.584 -22.257 1.00 38.19 281 SER A O 1
ATOM 2225 N N . LEU A 1 282 ? -17.456 21.105 -22.542 1.00 31.80 282 LEU A N 1
ATOM 2226 C CA . LEU A 1 282 ? -17.677 22.139 -23.547 1.00 31.80 282 LEU A CA 1
ATOM 2227 C C . LEU A 1 282 ? -18.051 21.431 -24.853 1.00 31.80 282 LEU A C 1
ATOM 2229 O O . LEU A 1 282 ? -17.185 21.024 -25.625 1.00 31.80 282 LEU A O 1
ATOM 2233 N N . THR A 1 283 ? -19.345 21.244 -25.105 1.00 32.47 283 THR A N 1
ATOM 2234 C CA . THR A 1 283 ? -19.815 20.886 -26.442 1.00 32.47 283 THR A CA 1
ATOM 2235 C C . THR A 1 283 ? -19.625 22.103 -27.340 1.00 32.47 283 THR A C 1
ATOM 2237 O O . THR A 1 283 ? -20.403 23.055 -27.287 1.00 32.47 283 THR A O 1
ATOM 2240 N N . LEU A 1 284 ? -18.563 22.081 -28.147 1.00 30.86 284 LEU A N 1
ATOM 2241 C CA . LEU A 1 284 ? -18.380 22.984 -29.278 1.00 30.86 284 LEU A CA 1
ATOM 2242 C C . LEU A 1 284 ? -19.542 22.778 -30.259 1.00 30.86 284 LEU A C 1
ATOM 2244 O O . LEU A 1 284 ? -19.603 21.773 -30.964 1.00 30.86 284 LEU A O 1
ATOM 2248 N N . GLY A 1 285 ? -20.477 23.728 -30.287 1.00 34.22 285 GLY A N 1
ATOM 2249 C CA . GLY A 1 285 ? -21.420 23.857 -31.392 1.00 34.22 285 GLY A CA 1
ATOM 2250 C C . GLY A 1 285 ? -20.677 24.281 -32.668 1.00 34.22 285 GLY A C 1
ATOM 2251 O O . GLY A 1 285 ? -19.683 25.011 -32.583 1.00 34.22 285 GLY A O 1
ATOM 2252 N N . PRO A 1 286 ? -21.124 23.851 -33.858 1.00 38.12 286 PRO A N 1
ATOM 2253 C CA . PRO A 1 286 ? -20.500 24.227 -35.114 1.00 38.12 286 PRO A CA 1
ATOM 2254 C C . PRO A 1 286 ? -20.944 25.648 -35.461 1.00 38.12 286 PRO A C 1
ATOM 2256 O O . PRO A 1 286 ? -21.947 25.834 -36.134 1.00 38.12 286 PRO A O 1
ATOM 2259 N N . ASN A 1 287 ? -20.263 26.646 -34.903 1.00 36.38 287 ASN A N 1
ATOM 2260 C CA . ASN A 1 287 ? -19.999 27.952 -35.512 1.00 36.38 287 ASN A CA 1
ATOM 2261 C C . ASN A 1 287 ? -19.295 28.835 -34.481 1.00 36.38 287 ASN A C 1
ATOM 2263 O O . ASN A 1 287 ? -19.857 29.200 -33.451 1.00 36.38 287 ASN A O 1
ATOM 2267 N N . GLY A 1 288 ? -18.030 29.141 -34.761 1.00 41.28 288 GLY A N 1
ATOM 2268 C CA . GLY A 1 288 ? -17.173 29.923 -33.886 1.00 41.28 288 GLY A CA 1
ATOM 2269 C C . GLY A 1 288 ? -17.625 31.373 -33.762 1.00 41.28 288 GLY A C 1
ATOM 2270 O O . GLY A 1 288 ? -17.304 32.194 -34.613 1.00 41.28 288 GLY A O 1
ATOM 2271 N N . THR A 1 289 ? -18.267 31.700 -32.646 1.00 32.47 289 THR A N 1
ATOM 2272 C CA . THR A 1 289 ? -18.276 33.050 -32.069 1.00 32.47 289 THR A CA 1
ATOM 2273 C C . THR A 1 289 ? -18.213 32.923 -30.548 1.00 32.47 289 THR A C 1
ATOM 2275 O O . THR A 1 289 ? -18.945 32.121 -29.973 1.00 32.47 289 THR A O 1
ATOM 2278 N N . GLY A 1 290 ? -17.284 33.656 -29.922 1.00 34.06 290 GLY A N 1
ATOM 2279 C CA . GLY A 1 290 ? -16.937 33.576 -28.497 1.00 34.06 290 GLY A CA 1
ATOM 2280 C C . GLY A 1 290 ? -18.071 33.919 -27.516 1.00 34.06 290 GLY A C 1
ATOM 2281 O O . GLY A 1 290 ? -19.197 34.194 -27.930 1.00 34.06 290 GLY A O 1
ATOM 2282 N N . PRO A 1 291 ? -17.795 33.901 -26.198 1.00 33.12 291 PRO A N 1
ATOM 2283 C CA . PRO A 1 291 ? -18.832 34.039 -25.184 1.00 33.12 291 PRO A CA 1
ATOM 2284 C C . PRO A 1 291 ? -19.414 35.456 -25.197 1.00 33.12 291 PRO A C 1
ATOM 2286 O O . PRO A 1 291 ? -18.738 36.432 -24.872 1.00 33.12 291 PRO A O 1
ATOM 2289 N N . VAL A 1 292 ? -20.691 35.561 -25.564 1.00 27.95 292 VAL A N 1
ATOM 2290 C CA . VAL A 1 292 ? -21.485 36.781 -25.416 1.00 27.95 292 VAL A CA 1
ATOM 2291 C C . VAL A 1 292 ? -22.018 36.810 -23.987 1.00 27.95 292 VAL A C 1
ATOM 2293 O O . VAL A 1 292 ? -22.850 35.991 -23.602 1.00 27.95 292 VAL A O 1
ATOM 2296 N N . MET A 1 293 ? -21.542 37.765 -23.192 1.00 31.27 293 MET A N 1
ATOM 2297 C CA . MET A 1 293 ? -22.141 38.109 -21.907 1.00 31.27 293 MET A CA 1
ATOM 2298 C C . MET A 1 293 ? -23.502 38.768 -22.172 1.00 31.27 293 MET A C 1
ATOM 2300 O O . MET A 1 293 ? -23.574 39.961 -22.456 1.00 31.27 293 MET A O 1
ATOM 2304 N N . GLN A 1 294 ? -24.588 37.994 -22.122 1.00 30.02 294 GLN A N 1
ATOM 2305 C CA . GLN A 1 294 ? -25.943 38.548 -22.158 1.00 30.02 294 GLN A CA 1
ATOM 2306 C C . GLN A 1 294 ? -26.368 38.964 -20.748 1.00 30.02 294 GLN A C 1
ATOM 2308 O O . GLN A 1 294 ? -26.871 38.178 -19.952 1.00 30.02 294 GLN A O 1
ATOM 2313 N N . SER A 1 295 ? -26.146 40.242 -20.456 1.00 33.25 295 SER A N 1
ATOM 2314 C CA . SER A 1 295 ? -26.970 41.010 -19.526 1.00 33.25 295 SER A CA 1
ATOM 2315 C C . SER A 1 295 ? -28.269 41.375 -20.242 1.00 33.25 295 SER A C 1
ATOM 2317 O O . SER A 1 295 ? -28.171 41.983 -21.300 1.00 33.25 295 SER A O 1
ATOM 2319 N N . LEU A 1 296 ? -29.443 41.034 -19.695 1.00 31.70 296 LEU A N 1
ATOM 2320 C CA . LEU A 1 296 ? -30.659 41.870 -19.730 1.00 31.70 296 LEU A CA 1
ATOM 2321 C C . LEU A 1 296 ? -31.721 41.288 -18.765 1.00 31.70 296 LEU A C 1
ATOM 2323 O O . LEU A 1 296 ? -32.052 40.113 -18.858 1.00 31.70 296 LEU A O 1
ATOM 2327 N N . VAL A 1 297 ? -32.033 41.971 -17.656 1.00 29.69 297 VAL A N 1
ATOM 2328 C CA . VAL A 1 297 ? -33.139 42.931 -17.401 1.00 29.69 297 VAL A CA 1
ATOM 2329 C C . VAL A 1 297 ? -34.488 42.285 -17.021 1.00 29.69 297 VAL A C 1
ATOM 2331 O O . VAL A 1 297 ? -35.005 41.396 -17.684 1.00 29.69 297 VAL A O 1
ATOM 2334 N N . ASN A 1 298 ? -35.035 42.818 -15.920 1.00 34.25 298 ASN A N 1
ATOM 2335 C CA . ASN A 1 298 ? -36.342 42.599 -15.296 1.00 34.25 298 ASN A CA 1
ATOM 2336 C C . ASN A 1 298 ? -37.531 42.421 -16.256 1.00 34.25 298 ASN A C 1
ATOM 2338 O O . ASN A 1 298 ? -37.766 43.250 -17.132 1.00 34.25 298 ASN A O 1
ATOM 2342 N N . GLY A 1 299 ? -38.380 41.441 -15.938 1.00 28.67 299 GLY A N 1
ATOM 2343 C CA . GLY A 1 299 ? -39.732 41.294 -16.472 1.00 28.67 299 GLY A CA 1
ATOM 2344 C C . GLY A 1 299 ? -40.561 40.348 -15.601 1.00 28.67 299 GLY A C 1
ATOM 2345 O O . GLY A 1 299 ? -40.233 39.178 -15.442 1.00 28.67 299 GLY A O 1
ATOM 2346 N N . THR A 1 300 ? -41.617 40.879 -14.997 1.00 33.84 300 THR A N 1
ATOM 2347 C CA . THR A 1 300 ? -42.629 40.186 -14.192 1.00 33.84 300 THR A CA 1
ATOM 2348 C C . THR A 1 300 ? -43.559 39.319 -15.054 1.00 33.84 300 THR A C 1
ATOM 2350 O O . THR A 1 300 ? -44.094 39.846 -16.025 1.00 33.84 300 THR A O 1
ATOM 2353 N N . ALA A 1 301 ? -43.813 38.064 -14.645 1.00 29.23 301 ALA A N 1
ATOM 2354 C CA . ALA A 1 301 ? -45.126 37.377 -14.589 1.00 29.23 301 ALA A CA 1
ATOM 2355 C C . ALA A 1 301 ? -45.062 35.849 -14.859 1.00 29.23 301 ALA A C 1
ATOM 2357 O O . ALA A 1 301 ? -44.700 35.396 -15.938 1.00 29.23 301 ALA A O 1
ATOM 2358 N N . SER A 1 302 ? -45.499 35.093 -13.842 1.00 33.91 302 SER A N 1
ATOM 2359 C CA . SER A 1 302 ? -46.293 33.845 -13.866 1.00 33.91 302 SER A CA 1
ATOM 2360 C C . SER A 1 302 ? -45.907 32.657 -14.774 1.00 33.91 302 SER A C 1
ATOM 2362 O O . SER A 1 302 ? -46.337 32.573 -15.922 1.00 33.91 302 SER A O 1
ATOM 2364 N N . GLY A 1 303 ? -45.283 31.640 -14.163 1.00 29.66 303 GLY A N 1
ATOM 2365 C CA . GLY A 1 303 ? -45.288 30.228 -14.590 1.00 29.66 303 GLY A CA 1
ATOM 2366 C C . GLY A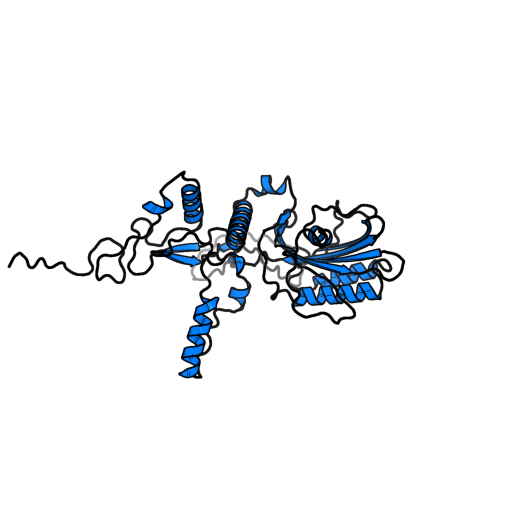 1 303 ? -44.196 29.412 -13.869 1.00 29.66 303 GLY A C 1
ATOM 2367 O O . GLY A 1 303 ? -43.090 29.932 -13.727 1.00 29.66 303 GLY A O 1
ATOM 2368 N N . PRO A 1 304 ? -44.434 28.173 -13.379 1.00 30.69 304 PRO A N 1
ATOM 2369 C CA . PRO A 1 304 ? -43.384 27.380 -12.747 1.00 30.69 304 PRO A CA 1
ATOM 2370 C C . PRO A 1 304 ? -42.551 26.696 -13.838 1.00 30.69 304 PRO A C 1
ATOM 2372 O O . PRO A 1 304 ? -42.765 25.535 -14.172 1.00 30.69 304 PRO A O 1
ATOM 2375 N N . SER A 1 305 ? -41.601 27.427 -14.416 1.00 26.98 305 SER A N 1
ATOM 2376 C CA . SER A 1 305 ? -40.560 26.836 -15.257 1.00 26.98 305 SER A CA 1
ATOM 2377 C C . SER A 1 305 ? -39.388 26.451 -14.364 1.00 26.98 305 SER A C 1
ATOM 2379 O O . SER A 1 305 ? -38.706 27.306 -13.801 1.00 26.98 305 SER A O 1
ATOM 2381 N N . VAL A 1 306 ? -39.189 25.144 -14.199 1.00 28.03 306 VAL A N 1
ATOM 2382 C CA . VAL A 1 306 ? -38.052 24.554 -13.488 1.00 28.03 306 VAL A CA 1
ATOM 2383 C C . VAL A 1 306 ? -36.769 24.994 -14.189 1.00 28.03 306 VAL A C 1
ATOM 2385 O O . VAL A 1 306 ? -36.467 24.554 -15.297 1.00 28.03 306 VAL A O 1
ATOM 2388 N N . VAL A 1 307 ? -36.012 25.880 -13.544 1.00 28.97 307 VAL A N 1
ATOM 2389 C CA . VAL A 1 307 ? -34.649 26.212 -13.954 1.00 28.97 307 VAL A CA 1
ATOM 2390 C C . VAL A 1 307 ? -33.792 24.992 -13.616 1.00 28.97 307 VAL A C 1
ATOM 2392 O O . VAL A 1 307 ? -33.451 24.764 -12.457 1.00 28.97 307 VAL A O 1
ATOM 2395 N N . LEU A 1 308 ? -33.500 24.159 -14.615 1.00 30.05 308 LEU A N 1
ATOM 2396 C CA . LEU A 1 308 ? -32.502 23.097 -14.501 1.00 30.05 308 LEU A CA 1
ATOM 2397 C C . LEU A 1 308 ? -31.131 23.764 -14.355 1.00 30.05 308 LEU A C 1
ATOM 2399 O O . LEU A 1 308 ? -30.469 24.086 -15.340 1.00 30.05 308 LEU A O 1
ATOM 2403 N N . ALA A 1 309 ? -30.720 24.007 -13.111 1.00 33.09 309 ALA A N 1
ATOM 2404 C CA . ALA A 1 309 ? -29.330 24.286 -12.797 1.00 33.09 309 ALA A CA 1
ATOM 2405 C C . ALA A 1 309 ? -28.493 23.104 -13.308 1.00 33.09 309 ALA A C 1
ATOM 2407 O O . ALA A 1 309 ? -28.774 21.953 -12.969 1.00 33.09 309 ALA A O 1
ATOM 2408 N N . ALA A 1 310 ? -27.496 23.386 -14.150 1.00 37.22 310 ALA A N 1
ATOM 2409 C CA . ALA A 1 310 ? -26.514 22.403 -14.581 1.00 37.22 310 ALA A CA 1
ATOM 2410 C C . ALA A 1 310 ? -25.870 21.786 -13.328 1.00 37.22 310 ALA A C 1
ATOM 2412 O O . ALA A 1 310 ? -25.143 22.455 -12.595 1.00 37.22 310 ALA A O 1
ATOM 2413 N N . GLY A 1 311 ? -26.232 20.538 -13.034 1.00 35.97 311 GLY A N 1
ATOM 2414 C CA . GLY A 1 311 ? -25.817 19.849 -11.824 1.00 35.97 311 GLY A CA 1
ATOM 2415 C C . GLY A 1 311 ? -24.328 19.546 -11.866 1.00 35.97 311 GLY A C 1
ATOM 2416 O O . GLY A 1 311 ? -23.882 18.720 -12.659 1.00 35.97 311 GLY A O 1
ATOM 2417 N N . SER A 1 312 ? -23.562 20.181 -10.984 1.00 41.78 312 SER A N 1
ATOM 2418 C CA . SER A 1 312 ? -22.240 19.699 -10.600 1.00 41.78 312 SER A CA 1
ATOM 2419 C C . SER A 1 312 ? -22.396 18.278 -10.056 1.00 41.78 312 SER A C 1
ATOM 2421 O O . SER A 1 312 ? -23.059 18.075 -9.037 1.00 41.78 312 SER A O 1
ATOM 2423 N N . ALA A 1 313 ? -21.820 17.280 -10.726 1.00 45.59 313 ALA A N 1
ATOM 2424 C CA . ALA A 1 313 ? -21.807 15.924 -10.199 1.00 45.59 313 ALA A CA 1
ATOM 2425 C C . ALA A 1 313 ? -20.889 15.892 -8.965 1.00 45.59 313 ALA A C 1
ATOM 2427 O O . ALA A 1 313 ? -19.674 16.071 -9.083 1.00 45.59 313 ALA A O 1
ATOM 2428 N N . LEU A 1 314 ? -21.465 15.688 -7.775 1.00 47.97 314 LEU A N 1
ATOM 2429 C CA . LEU A 1 314 ? -20.692 15.290 -6.599 1.00 47.97 314 LEU A CA 1
ATOM 2430 C C . LEU A 1 314 ? -20.087 13.915 -6.897 1.00 47.97 314 LEU A C 1
ATOM 2432 O O . LEU A 1 314 ? -20.806 12.918 -6.945 1.00 47.97 314 LEU A O 1
ATOM 2436 N N . GLN A 1 315 ? -18.774 13.851 -7.093 1.00 52.81 315 GLN A N 1
ATOM 2437 C CA . GLN A 1 315 ? -18.068 12.583 -7.176 1.00 52.81 315 GLN A CA 1
ATOM 2438 C C . GLN A 1 315 ? -17.577 12.220 -5.775 1.00 52.81 315 GLN A C 1
ATOM 2440 O O . GLN A 1 315 ? -16.850 12.971 -5.131 1.00 52.81 315 GLN A O 1
ATOM 2445 N N . THR A 1 316 ? -17.998 11.069 -5.266 1.00 57.88 316 THR A N 1
ATOM 2446 C CA . THR A 1 316 ? -17.514 10.535 -3.991 1.00 57.88 316 THR A CA 1
ATOM 2447 C C . THR A 1 316 ? -16.212 9.777 -4.228 1.00 57.88 316 THR A C 1
ATOM 2449 O O . THR A 1 316 ? -16.214 8.746 -4.901 1.00 57.88 316 THR A O 1
ATOM 2452 N N . VAL A 1 317 ? -15.102 10.271 -3.685 1.00 65.56 317 VAL A N 1
ATOM 2453 C CA . VAL A 1 317 ? -13.805 9.585 -3.689 1.00 65.56 317 VAL A CA 1
ATOM 2454 C C . VAL A 1 317 ? -13.627 8.886 -2.349 1.00 65.56 317 VAL A C 1
ATOM 2456 O O . VAL A 1 317 ? -13.713 9.515 -1.297 1.00 65.56 317 VAL A O 1
ATOM 2459 N N . VAL A 1 318 ? -13.389 7.577 -2.382 1.00 72.06 318 VAL A N 1
ATOM 2460 C CA . VAL A 1 318 ? -13.054 6.807 -1.182 1.00 72.06 318 VAL A CA 1
ATOM 2461 C C . VAL A 1 318 ? -11.560 6.951 -0.910 1.00 72.06 318 VAL A C 1
ATOM 2463 O O . VAL A 1 318 ? -10.739 6.496 -1.705 1.00 72.06 318 VAL A O 1
ATOM 2466 N N . ASN A 1 319 ? -11.205 7.537 0.231 1.00 76.69 319 ASN A N 1
ATOM 2467 C CA . ASN A 1 319 ? -9.839 7.541 0.742 1.00 76.69 319 ASN A CA 1
ATOM 2468 C C . ASN A 1 319 ? -9.602 6.207 1.457 1.00 76.69 319 ASN A C 1
ATOM 2470 O O . ASN A 1 319 ? -9.837 6.067 2.656 1.00 76.69 319 ASN A O 1
ATOM 2474 N N . GLY A 1 320 ? -9.189 5.195 0.692 1.00 82.06 320 GLY A N 1
ATOM 2475 C CA . GLY A 1 320 ? -9.042 3.830 1.200 1.00 82.06 320 GLY A CA 1
ATOM 2476 C C . GLY A 1 320 ? -7.857 3.633 2.152 1.00 82.06 320 GLY A C 1
ATOM 2477 O O . GLY A 1 320 ? -7.887 2.739 2.994 1.00 82.06 320 GLY A O 1
ATOM 2478 N N . TRP A 1 321 ? -6.834 4.483 2.080 1.00 90.75 321 TRP A N 1
ATOM 2479 C CA . TRP A 1 321 ? -5.617 4.384 2.889 1.00 90.75 321 TRP A CA 1
ATOM 2480 C C . TRP A 1 321 ? -5.726 5.195 4.181 1.00 90.75 321 TRP A C 1
ATOM 2482 O O . TRP A 1 321 ? -5.155 6.276 4.303 1.00 90.75 321 TRP A O 1
ATOM 2492 N N . THR A 1 322 ? -6.489 4.705 5.159 1.00 91.44 322 THR A N 1
ATOM 2493 C CA . THR A 1 322 ? -6.661 5.401 6.444 1.00 91.44 322 THR A CA 1
ATOM 2494 C C . THR A 1 322 ? -6.681 4.427 7.619 1.00 91.44 322 THR A C 1
ATOM 2496 O O . THR A 1 322 ? -7.502 3.513 7.673 1.00 91.44 322 THR A O 1
ATOM 2499 N N . ARG A 1 323 ? -5.789 4.653 8.592 1.00 92.94 323 ARG A N 1
ATOM 2500 C CA . ARG A 1 323 ? -5.807 3.963 9.890 1.00 92.94 323 ARG A CA 1
ATOM 2501 C C . ARG A 1 323 ? -6.984 4.462 10.728 1.00 92.94 323 ARG A C 1
ATOM 2503 O O . ARG A 1 323 ? -7.232 5.662 10.802 1.00 92.94 323 ARG A O 1
ATOM 2510 N N . GLY A 1 324 ? -7.671 3.548 11.400 1.00 93.00 324 GLY A N 1
ATOM 2511 C CA . GLY A 1 324 ? -8.815 3.850 12.252 1.00 93.00 324 GLY A CA 1
ATOM 2512 C C . GLY A 1 324 ? -10.118 4.058 11.481 1.00 93.00 324 GLY A C 1
ATOM 2513 O O . GLY A 1 324 ? -11.080 4.539 12.071 1.00 93.00 324 GLY A O 1
ATOM 2514 N N . ALA A 1 325 ? -10.174 3.700 10.189 1.00 93.06 325 ALA A N 1
ATOM 2515 C CA . ALA A 1 325 ? -11.366 3.793 9.336 1.00 93.06 325 ALA A CA 1
ATOM 2516 C C . ALA A 1 325 ? -12.419 2.713 9.672 1.00 93.06 325 ALA A C 1
ATOM 2518 O O . ALA A 1 325 ? -12.870 1.941 8.827 1.00 93.06 325 ALA A O 1
ATOM 2519 N N . TYR A 1 326 ? -12.782 2.608 10.947 1.00 94.19 326 TYR A N 1
ATOM 2520 C CA . TYR A 1 326 ? -13.782 1.684 11.463 1.00 94.19 326 TYR A CA 1
ATOM 2521 C C . TYR A 1 326 ? -14.550 2.318 12.622 1.00 94.19 326 TYR A C 1
ATOM 2523 O O . TYR A 1 326 ? -14.152 3.338 13.177 1.00 94.19 326 TYR A O 1
ATOM 2531 N N . GLN A 1 327 ? -15.660 1.702 13.010 1.00 94.62 327 GLN A N 1
ATOM 2532 C CA . GLN A 1 327 ? -16.399 2.040 14.217 1.00 94.62 327 GLN A CA 1
ATOM 2533 C C . GLN A 1 327 ? -16.547 0.796 15.092 1.00 94.62 327 GLN A C 1
ATOM 2535 O O . GLN A 1 327 ? -16.957 -0.264 14.620 1.00 94.62 327 GLN A O 1
ATOM 2540 N N . CYS A 1 328 ? -16.234 0.920 16.381 1.00 94.88 328 CYS A N 1
ATOM 2541 C CA . CYS A 1 328 ? -16.509 -0.124 17.360 1.00 94.88 328 CYS A CA 1
ATOM 2542 C C . CYS A 1 328 ? -17.929 0.048 17.896 1.00 94.88 328 CYS A C 1
ATOM 2544 O O . CYS A 1 328 ? -18.187 0.928 18.721 1.00 94.88 328 CYS A O 1
ATOM 2546 N N . ARG A 1 329 ? -18.859 -0.791 17.444 1.00 93.81 329 ARG A N 1
ATOM 2547 C CA . ARG A 1 329 ? -20.231 -0.821 17.965 1.00 93.81 329 ARG A CA 1
ATOM 2548 C C . ARG A 1 329 ? -20.353 -1.843 19.080 1.00 93.81 329 ARG A C 1
ATOM 2550 O O . ARG A 1 329 ? -19.714 -2.889 19.021 1.00 93.81 329 ARG A O 1
ATOM 2557 N N . CYS A 1 330 ? -21.195 -1.584 20.072 1.00 93.62 330 CYS A N 1
ATOM 2558 C CA . CYS A 1 330 ? -21.506 -2.601 21.072 1.00 93.62 330 CYS A CA 1
ATOM 2559 C C . CYS A 1 330 ? -22.185 -3.811 20.409 1.00 93.62 330 CYS A C 1
ATOM 2561 O O . CYS A 1 330 ? -22.922 -3.669 19.427 1.00 93.62 330 CYS A O 1
ATOM 2563 N N . LYS A 1 331 ? -21.873 -5.008 20.911 1.00 91.88 331 LYS A N 1
ATOM 2564 C CA . LYS A 1 331 ? -22.591 -6.240 20.562 1.00 91.88 331 LYS A CA 1
ATOM 2565 C C . LYS A 1 331 ? -23.972 -6.244 21.215 1.00 91.88 331 LYS A C 1
ATOM 2567 O O . LYS A 1 331 ? -24.187 -5.548 22.205 1.00 91.88 331 LYS A O 1
ATOM 2572 N N . ASP A 1 332 ? -24.867 -7.082 20.705 1.00 89.69 332 ASP A N 1
ATOM 2573 C CA . ASP A 1 332 ? -26.152 -7.338 21.357 1.00 89.69 332 ASP A CA 1
ATOM 2574 C C . ASP A 1 332 ? -25.924 -7.824 22.800 1.00 89.69 332 ASP A C 1
ATOM 2576 O O . ASP A 1 332 ? -24.953 -8.529 23.097 1.00 89.69 332 ASP A O 1
ATOM 2580 N N . GLY A 1 333 ? -26.779 -7.383 23.722 1.00 90.06 333 GLY A N 1
ATOM 2581 C CA . GLY A 1 333 ? -26.587 -7.564 25.162 1.00 90.06 333 GLY A CA 1
ATOM 2582 C C . GLY A 1 333 ? -25.569 -6.613 25.808 1.00 90.06 333 GLY A C 1
ATOM 2583 O O . GLY A 1 333 ? -25.316 -6.742 27.007 1.00 90.06 333 GLY A O 1
ATOM 2584 N N . PHE A 1 334 ? -25.005 -5.653 25.065 1.00 93.50 334 PHE A N 1
ATOM 2585 C CA . PHE A 1 334 ? -24.149 -4.590 25.592 1.00 93.50 334 PHE A CA 1
ATOM 2586 C C . PHE A 1 334 ? -24.580 -3.202 25.098 1.00 93.50 334 PHE A C 1
ATOM 2588 O O . PHE A 1 334 ? -25.116 -3.061 24.002 1.00 93.50 334 PHE A O 1
ATOM 2595 N N . TYR A 1 335 ? -24.284 -2.162 25.878 1.00 92.31 335 TYR A N 1
ATOM 2596 C CA . TYR A 1 335 ? -24.566 -0.770 25.530 1.00 92.31 335 TYR A CA 1
ATOM 2597 C C . TYR A 1 335 ? -23.445 0.178 25.968 1.00 92.31 335 TYR A C 1
ATOM 2599 O O . TYR A 1 335 ? -22.564 -0.176 26.754 1.00 92.31 335 TYR A O 1
ATOM 2607 N N . SER A 1 336 ? -23.480 1.403 25.448 1.00 91.62 336 SER A N 1
ATOM 2608 C CA . SER A 1 336 ? -22.624 2.507 25.875 1.00 91.62 336 SER A CA 1
ATOM 2609 C C . SER A 1 336 ? -23.473 3.763 25.997 1.00 91.62 336 SER A C 1
ATOM 2611 O O . SER A 1 336 ? -24.105 4.178 25.031 1.00 91.62 336 SER A O 1
ATOM 2613 N N . PHE A 1 337 ? -23.479 4.376 27.181 1.00 86.44 337 PHE A N 1
ATOM 2614 C CA . PHE A 1 337 ? -24.241 5.604 27.422 1.00 86.44 337 PHE A CA 1
ATOM 2615 C C . PHE A 1 337 ? -23.625 6.817 26.709 1.00 86.44 337 PHE A C 1
ATOM 2617 O O . PHE A 1 337 ? -24.338 7.666 26.188 1.00 86.44 337 PHE A O 1
ATOM 2624 N N . ARG A 1 338 ? -22.288 6.898 26.663 1.00 86.00 338 ARG A N 1
ATOM 2625 C CA . ARG A 1 338 ? -21.576 8.042 26.067 1.00 86.00 338 ARG A CA 1
ATOM 2626 C C . ARG A 1 338 ? -21.526 7.998 24.543 1.00 86.00 338 ARG A C 1
ATOM 2628 O O . ARG A 1 338 ? -21.484 9.045 23.909 1.00 86.00 338 ARG A O 1
ATOM 2635 N N . HIS A 1 339 ? -21.519 6.797 23.969 1.00 88.75 339 HIS A N 1
ATOM 2636 C CA . HIS A 1 339 ? -21.410 6.589 22.527 1.00 88.75 339 HIS A CA 1
ATOM 2637 C C . HIS A 1 339 ? -22.410 5.519 22.066 1.00 88.75 339 HIS A C 1
ATOM 2639 O O . HIS A 1 339 ? -21.994 4.398 21.759 1.00 88.75 339 HIS A O 1
ATOM 2645 N N . PRO A 1 340 ? -23.719 5.839 22.020 1.00 85.94 340 PRO A N 1
ATOM 2646 C CA . PRO A 1 340 ? -24.756 4.884 21.619 1.00 85.94 340 PRO A CA 1
ATOM 2647 C C . PRO A 1 340 ? -24.564 4.390 20.178 1.00 85.94 340 PRO A C 1
ATOM 2649 O O . PRO A 1 340 ? -24.782 3.216 19.890 1.00 85.94 340 PRO A O 1
ATOM 2652 N N . ASP A 1 341 ? -24.058 5.250 19.290 1.00 87.50 341 ASP A N 1
ATOM 2653 C CA . ASP A 1 341 ? -23.774 4.895 17.897 1.00 87.50 341 ASP A CA 1
ATOM 2654 C C . ASP A 1 341 ? -22.482 4.087 17.711 1.00 87.50 341 ASP A C 1
ATOM 2656 O O . ASP A 1 341 ? -22.234 3.587 16.614 1.00 87.50 341 ASP A O 1
ATOM 2660 N N . GLY A 1 342 ? -21.666 3.942 18.759 1.00 90.81 342 GLY A N 1
ATOM 2661 C CA . GLY A 1 342 ? -20.358 3.289 18.731 1.00 90.81 342 GLY A CA 1
ATOM 2662 C C . GLY A 1 342 ? -19.176 4.262 18.723 1.00 90.81 342 GLY A C 1
ATOM 2663 O O . GLY A 1 342 ? -19.299 5.448 18.416 1.00 90.81 342 GLY A O 1
ATOM 2664 N N . PHE A 1 343 ? -18.001 3.739 19.054 1.00 94.31 343 PHE A N 1
ATOM 2665 C CA . PHE A 1 343 ? -16.765 4.502 19.210 1.00 94.31 343 PHE A CA 1
ATOM 2666 C C . PHE A 1 343 ? -16.026 4.630 17.876 1.00 94.31 343 PHE A C 1
ATOM 2668 O O . PHE A 1 343 ? -15.882 3.644 17.151 1.00 94.31 343 PHE A O 1
ATOM 2675 N N . ASN A 1 344 ? -15.545 5.832 17.553 1.00 94.38 344 ASN A N 1
ATOM 2676 C CA . ASN A 1 344 ? -14.767 6.071 16.337 1.00 94.38 344 ASN A CA 1
ATOM 2677 C C . ASN A 1 344 ? -13.407 5.358 16.422 1.00 94.38 344 ASN A C 1
ATOM 2679 O O . ASN A 1 344 ? -12.687 5.514 17.409 1.00 94.38 344 ASN A O 1
ATOM 2683 N N . GLY A 1 345 ? -13.060 4.590 15.390 1.00 93.88 345 GLY A N 1
ATOM 2684 C CA . GLY A 1 345 ? -11.836 3.803 15.314 1.00 93.88 345 GLY A CA 1
ATOM 2685 C C . GLY A 1 345 ? -10.574 4.645 15.449 1.00 93.88 345 GLY A C 1
ATOM 2686 O O . GLY A 1 345 ? -9.667 4.236 16.161 1.00 93.88 345 GLY A O 1
ATOM 2687 N N . SER A 1 346 ? -10.525 5.850 14.875 1.00 92.50 346 SER A N 1
ATOM 2688 C CA . SER A 1 346 ? -9.358 6.737 15.018 1.00 92.50 346 SER A CA 1
ATOM 2689 C C . SER A 1 346 ? -9.063 7.088 16.480 1.00 92.50 346 SER A C 1
ATOM 2691 O O . SER A 1 346 ? -7.912 7.056 16.905 1.00 92.50 346 SER A O 1
ATOM 2693 N N . ILE A 1 347 ? -10.105 7.345 17.275 1.00 93.31 347 ILE A N 1
ATOM 2694 C CA . ILE A 1 347 ? -9.984 7.632 18.710 1.00 93.31 347 ILE A CA 1
ATOM 2695 C C . ILE A 1 347 ? -9.629 6.355 19.480 1.00 93.31 347 ILE A C 1
ATOM 2697 O O . ILE A 1 347 ? -8.809 6.397 20.394 1.00 93.31 347 ILE A O 1
ATOM 2701 N N . MET A 1 348 ? -10.203 5.210 19.092 1.00 94.50 348 MET A N 1
ATOM 2702 C CA . MET A 1 348 ? -9.875 3.909 19.687 1.00 94.50 348 MET A CA 1
ATOM 2703 C C . MET A 1 348 ? -8.395 3.550 19.516 1.00 94.50 348 MET A C 1
ATOM 2705 O O . MET A 1 348 ? -7.793 3.035 20.454 1.00 94.50 348 MET A O 1
ATOM 2709 N N . GLU A 1 349 ? -7.803 3.833 18.353 1.00 94.56 349 GLU A N 1
ATOM 2710 C CA . GLU A 1 349 ? -6.373 3.617 18.093 1.00 94.56 349 GLU A CA 1
ATOM 2711 C C . GLU A 1 349 ? -5.495 4.444 19.042 1.00 94.56 349 GLU A C 1
ATOM 2713 O O . GLU A 1 349 ? -4.577 3.899 19.655 1.00 94.56 349 GLU A O 1
ATOM 2718 N N . VAL A 1 350 ? -5.807 5.734 19.212 1.00 93.62 350 VAL A N 1
ATOM 2719 C CA . VAL A 1 350 ? -5.062 6.636 20.108 1.00 93.62 350 VAL A CA 1
ATOM 2720 C C . VAL A 1 350 ? -5.214 6.206 21.566 1.00 93.62 350 VAL A C 1
ATOM 2722 O O . VAL A 1 350 ? -4.216 6.025 22.259 1.00 93.62 350 VAL A O 1
ATOM 2725 N N . ALA A 1 351 ? -6.445 5.957 22.023 1.00 93.94 351 ALA A N 1
ATOM 2726 C CA . ALA A 1 351 ? -6.703 5.524 23.396 1.00 93.94 351 ALA A CA 1
ATOM 2727 C C . ALA A 1 351 ? -6.004 4.191 23.717 1.00 93.94 351 ALA A C 1
ATOM 2729 O O . ALA A 1 351 ? -5.473 4.005 24.812 1.00 93.94 351 ALA A O 1
ATOM 2730 N N . TYR A 1 352 ? -5.982 3.256 22.763 1.00 94.06 352 TYR A N 1
ATOM 2731 C CA . TYR A 1 352 ? -5.265 1.993 22.918 1.00 94.06 352 TYR A CA 1
ATOM 2732 C C . TYR A 1 352 ? -3.748 2.191 23.002 1.00 94.06 352 TYR A C 1
ATOM 2734 O O . TYR A 1 352 ? -3.097 1.526 23.810 1.00 94.06 352 TYR A O 1
ATOM 2742 N N . GLN A 1 353 ? -3.188 3.098 22.197 1.00 93.00 353 GLN A N 1
ATOM 2743 C CA . GLN A 1 353 ? -1.767 3.434 22.238 1.00 93.00 353 GLN A CA 1
ATOM 2744 C C . GLN A 1 353 ? -1.377 4.032 23.597 1.00 93.00 353 GLN A C 1
ATOM 2746 O O . GLN A 1 353 ? -0.467 3.520 24.241 1.00 93.00 353 GLN A O 1
ATOM 2751 N N . GLU A 1 354 ? -2.125 5.019 24.095 1.00 94.19 354 GLU A N 1
ATOM 2752 C CA . GLU A 1 354 ? -1.895 5.602 25.427 1.00 94.19 354 GLU A CA 1
ATOM 2753 C C . GLU A 1 354 ? -1.972 4.559 26.545 1.00 94.19 354 GLU A C 1
ATOM 2755 O O . GLU A 1 354 ? -1.175 4.579 27.485 1.00 94.19 354 GLU A O 1
ATOM 2760 N N . TYR A 1 355 ? -2.920 3.625 26.441 1.00 94.31 355 TYR A N 1
ATOM 2761 C CA . TYR A 1 355 ? -3.040 2.520 27.383 1.00 94.31 355 TYR A CA 1
ATOM 2762 C C . TYR A 1 355 ? -1.834 1.572 27.322 1.00 94.31 355 TYR A C 1
ATOM 2764 O O . TYR A 1 355 ? -1.342 1.141 28.366 1.00 94.31 355 TYR A O 1
ATOM 2772 N N . ARG A 1 356 ? -1.322 1.260 26.124 1.00 91.94 356 ARG A N 1
ATOM 2773 C CA . ARG A 1 356 ? -0.098 0.455 25.958 1.00 91.94 356 ARG A CA 1
ATOM 2774 C C . ARG A 1 356 ? 1.137 1.145 26.523 1.00 91.94 356 ARG A C 1
ATOM 2776 O O . ARG A 1 356 ? 1.992 0.465 27.088 1.00 91.94 356 ARG A O 1
ATOM 2783 N N . ASP A 1 357 ? 1.194 2.462 26.401 1.00 93.69 357 ASP A N 1
ATOM 2784 C CA . ASP A 1 357 ? 2.297 3.286 26.889 1.00 93.69 357 ASP A CA 1
ATOM 2785 C C . ASP A 1 357 ? 2.163 3.614 28.392 1.00 93.69 357 ASP A C 1
ATOM 2787 O O . ASP A 1 357 ? 3.001 4.316 28.954 1.00 93.69 357 ASP A O 1
ATOM 2791 N N . ASN A 1 358 ? 1.143 3.067 29.071 1.00 95.06 358 ASN A N 1
ATOM 2792 C CA . ASN A 1 358 ? 0.798 3.322 30.477 1.00 95.06 358 ASN A CA 1
ATOM 2793 C C . ASN A 1 358 ? 0.549 4.808 30.801 1.00 95.06 358 ASN A C 1
ATOM 2795 O O . ASN A 1 358 ? 0.718 5.233 31.943 1.00 95.06 358 ASN A O 1
ATOM 2799 N N . ILE A 1 359 ? 0.135 5.596 29.807 1.00 94.81 359 ILE A N 1
ATOM 2800 C CA . ILE A 1 359 ? -0.182 7.020 29.956 1.00 94.81 359 ILE A CA 1
ATOM 2801 C C . ILE A 1 359 ? -1.595 7.189 30.523 1.00 94.81 359 ILE A C 1
ATOM 2803 O O . ILE A 1 359 ? -1.817 8.030 31.393 1.00 94.81 359 ILE A O 1
ATOM 2807 N N . SER A 1 360 ? -2.561 6.397 30.041 1.00 93.81 360 SER A N 1
ATOM 2808 C CA . SER A 1 360 ? -3.972 6.567 30.399 1.00 93.81 360 SER A CA 1
ATOM 2809 C C . SER A 1 360 ? -4.735 5.235 30.493 1.00 93.81 360 SER A C 1
ATOM 2811 O O . SER A 1 360 ? -4.474 4.289 29.752 1.00 93.81 360 SER A O 1
ATOM 2813 N N . SER A 1 361 ? -5.698 5.129 31.421 1.00 92.44 361 SER A N 1
ATOM 2814 C CA . SER A 1 361 ? -6.578 3.950 31.563 1.00 92.44 361 SER A CA 1
ATOM 2815 C C . SER A 1 361 ? -7.910 4.086 30.810 1.00 92.44 361 SER A C 1
ATOM 2817 O O . SER A 1 361 ? -8.730 3.161 30.821 1.00 92.44 361 SER A O 1
ATOM 2819 N N . TYR A 1 362 ? -8.115 5.201 30.093 1.00 91.81 362 TYR A N 1
ATOM 2820 C CA . TYR A 1 362 ? -9.364 5.535 29.397 1.00 91.81 362 TYR A CA 1
ATOM 2821 C C . TYR A 1 362 ? -9.843 4.421 28.466 1.00 91.81 362 TYR A C 1
ATOM 2823 O O . TYR A 1 362 ? -11.038 4.124 28.425 1.00 91.81 362 TYR A O 1
ATOM 2831 N N . TYR A 1 363 ? -8.930 3.757 27.755 1.00 92.94 363 TYR A N 1
ATOM 2832 C CA . TYR A 1 363 ? -9.266 2.641 26.868 1.00 92.94 363 TYR A CA 1
ATOM 2833 C C . TYR A 1 363 ? -10.052 1.514 27.567 1.00 92.94 363 TYR A C 1
ATOM 2835 O O . TYR A 1 363 ? -10.971 0.935 26.984 1.00 92.94 363 TYR A O 1
ATOM 2843 N N . LYS A 1 364 ? -9.708 1.198 28.823 1.00 90.25 364 LYS A N 1
ATOM 2844 C CA . LYS A 1 364 ? -10.354 0.127 29.596 1.00 90.25 364 LYS A CA 1
ATOM 2845 C C . LYS A 1 364 ? -11.608 0.584 30.332 1.00 90.25 364 LYS A C 1
ATOM 2847 O O . LYS A 1 364 ? -12.535 -0.205 30.475 1.00 90.25 364 LYS A O 1
ATOM 2852 N N . GLU A 1 365 ? -11.620 1.819 30.819 1.00 89.44 365 GLU A N 1
ATOM 2853 C CA . GLU A 1 365 ? -12.674 2.317 31.714 1.00 89.44 365 GLU A CA 1
ATOM 2854 C C . GLU A 1 365 ? -13.784 3.073 30.977 1.00 89.44 365 GLU A C 1
ATOM 2856 O O . GLU A 1 365 ? -14.947 3.030 31.372 1.00 89.44 365 GLU A O 1
ATOM 2861 N N . VAL A 1 366 ? -13.433 3.781 29.902 1.00 89.75 366 VAL A N 1
ATOM 2862 C CA . VAL A 1 366 ? -14.331 4.700 29.190 1.00 89.75 366 VAL A CA 1
ATOM 2863 C C . VAL A 1 366 ? -14.732 4.160 27.826 1.00 89.75 366 VAL A C 1
ATOM 2865 O O . VAL A 1 366 ? -15.906 4.232 27.464 1.00 89.75 366 VAL A O 1
ATOM 2868 N N . PHE A 1 367 ? -13.783 3.583 27.092 1.00 91.94 367 PHE A N 1
ATOM 2869 C CA . PHE A 1 367 ? -14.009 3.003 25.769 1.00 91.94 367 PHE A CA 1
ATOM 2870 C C . PHE A 1 367 ? -14.435 1.532 25.855 1.00 91.94 367 PHE A C 1
ATOM 2872 O O . PHE A 1 367 ? -13.900 0.676 25.157 1.00 91.94 367 PHE A O 1
ATOM 2879 N N . VAL A 1 368 ? -15.398 1.218 26.725 1.00 92.12 368 VAL A N 1
ATOM 2880 C CA . VAL A 1 368 ? -15.909 -0.142 26.941 1.00 92.12 368 VAL A CA 1
ATOM 2881 C C . VAL A 1 368 ? -17.437 -0.155 26.895 1.00 92.12 368 VAL A C 1
ATOM 2883 O O . VAL A 1 368 ? -18.088 0.764 27.388 1.00 92.12 368 VAL A O 1
ATOM 2886 N N . CYS A 1 369 ? -18.025 -1.195 26.298 1.00 93.94 369 CYS A N 1
ATOM 2887 C CA . CYS A 1 369 ? -19.464 -1.424 26.404 1.00 93.94 369 CYS A CA 1
ATOM 2888 C C . CYS A 1 369 ? -19.779 -2.233 27.665 1.00 93.94 369 CYS A C 1
ATOM 2890 O O . CYS A 1 369 ? -19.096 -3.213 27.978 1.00 93.94 369 CYS A O 1
ATOM 2892 N N . VAL A 1 370 ? -20.843 -1.846 28.356 1.00 93.25 370 VAL A N 1
ATOM 2893 C CA . VAL A 1 370 ? -21.347 -2.493 29.572 1.00 93.25 370 VAL A CA 1
ATOM 2894 C C . VAL A 1 370 ? -22.472 -3.461 29.231 1.00 93.25 370 VAL A C 1
ATOM 2896 O O . VAL A 1 370 ? -23.203 -3.243 28.268 1.00 93.25 370 VAL A O 1
ATOM 2899 N N . ARG A 1 371 ? -22.601 -4.557 29.988 1.00 93.31 371 ARG A N 1
ATOM 2900 C CA . ARG A 1 371 ? -23.684 -5.525 29.765 1.00 93.31 371 ARG A CA 1
ATOM 2901 C C . ARG A 1 371 ? -25.038 -4.914 30.103 1.00 93.31 371 ARG A C 1
ATOM 2903 O O . ARG A 1 371 ? -25.169 -4.198 31.092 1.00 93.31 371 ARG A O 1
ATOM 2910 N N . CYS A 1 372 ? -26.039 -5.279 29.316 1.00 92.88 372 CYS A N 1
ATOM 2911 C CA . CYS A 1 372 ? -27.434 -5.035 29.630 1.00 92.88 372 CYS A CA 1
ATOM 2912 C C . CYS A 1 372 ? -27.860 -5.769 30.907 1.00 92.88 372 CYS A C 1
ATOM 2914 O O . CYS A 1 372 ? -27.241 -6.757 31.322 1.00 92.88 372 CYS A O 1
ATOM 2916 N N . ALA A 1 373 ? -28.964 -5.311 31.496 1.00 90.00 373 ALA A N 1
ATOM 2917 C CA . ALA A 1 373 ? -29.613 -6.018 32.588 1.00 90.00 373 ALA A CA 1
ATOM 2918 C C . ALA A 1 373 ? -29.996 -7.461 32.176 1.00 90.00 373 ALA A C 1
ATOM 2920 O O . ALA A 1 373 ? -30.281 -7.718 30.998 1.00 90.00 373 ALA A O 1
ATOM 2921 N N . PRO A 1 374 ? -30.019 -8.419 33.124 1.00 88.19 374 PRO A N 1
ATOM 2922 C CA . PRO A 1 374 ? -30.400 -9.798 32.836 1.00 88.19 374 PRO A CA 1
ATOM 2923 C C . PRO A 1 374 ? -31.764 -9.889 32.138 1.00 88.19 374 PRO A C 1
ATOM 2925 O O . PRO A 1 374 ? -32.732 -9.263 32.564 1.00 88.19 374 PRO A O 1
ATOM 2928 N N . GLY A 1 375 ? -31.837 -10.680 31.065 1.00 83.31 375 GLY A N 1
ATOM 2929 C CA . GLY A 1 375 ? -33.058 -10.867 30.272 1.00 83.31 375 GLY A CA 1
ATOM 2930 C C . GLY A 1 375 ? -33.236 -9.894 29.099 1.00 83.31 375 GLY A C 1
ATOM 2931 O O . GLY A 1 375 ? -34.145 -10.091 28.299 1.00 83.31 375 GLY A O 1
ATOM 2932 N N . CYS A 1 376 ? -32.371 -8.887 28.944 1.00 86.62 376 CYS A N 1
ATOM 2933 C CA . CYS A 1 376 ? -32.375 -7.999 27.780 1.00 86.62 376 CYS A CA 1
ATOM 2934 C C . CYS A 1 376 ? -31.596 -8.587 26.592 1.00 86.62 376 CYS A C 1
ATOM 2936 O O . CYS A 1 376 ? -30.420 -8.922 26.733 1.00 86.62 376 CYS A O 1
ATOM 2938 N N . ALA A 1 377 ? -32.209 -8.621 25.403 1.00 85.19 377 ALA A N 1
ATOM 2939 C CA . ALA A 1 377 ? -31.497 -8.907 24.150 1.00 85.19 377 ALA A CA 1
ATOM 2940 C C . ALA A 1 377 ? -30.707 -7.683 23.643 1.00 85.19 377 ALA A C 1
ATOM 2942 O O . ALA A 1 377 ? -29.563 -7.804 23.216 1.00 85.19 377 ALA A O 1
ATOM 2943 N N . THR A 1 378 ? -31.289 -6.489 23.751 1.00 87.00 378 THR A N 1
ATOM 2944 C CA . THR A 1 378 ? -30.668 -5.199 23.413 1.00 87.00 378 THR A CA 1
ATOM 2945 C C . THR A 1 378 ? -31.085 -4.162 24.445 1.00 87.00 378 THR A C 1
ATOM 2947 O O . THR A 1 378 ? -32.206 -4.222 24.948 1.00 87.00 378 THR A O 1
ATOM 2950 N N . CYS A 1 379 ? -30.222 -3.198 24.748 1.00 87.88 379 CYS A N 1
ATOM 2951 C CA . CYS A 1 379 ? -30.542 -2.106 25.660 1.00 87.88 379 CYS A CA 1
ATOM 2952 C C . CYS A 1 379 ? -29.801 -0.827 25.253 1.00 87.88 379 CYS A C 1
ATOM 2954 O O . CYS A 1 379 ? -28.780 -0.877 24.570 1.00 87.88 379 CYS A O 1
ATOM 2956 N N . THR A 1 380 ? -30.318 0.321 25.683 1.00 87.62 380 THR A N 1
ATOM 2957 C CA . THR A 1 380 ? -29.687 1.643 25.517 1.00 87.62 380 THR A CA 1
ATOM 2958 C C . THR A 1 380 ? -29.174 2.210 26.845 1.00 87.62 380 THR A C 1
ATOM 2960 O O . THR A 1 380 ? -28.459 3.210 26.857 1.00 87.62 380 THR A O 1
ATOM 2963 N N . GLY A 1 381 ? -29.507 1.556 27.962 1.00 86.94 381 GLY A N 1
ATOM 2964 C CA . GLY A 1 381 ? -29.253 2.011 29.324 1.00 86.94 381 GLY A CA 1
ATOM 2965 C C . GLY A 1 381 ? -29.243 0.858 30.340 1.00 86.94 381 GLY A C 1
ATOM 2966 O O . GLY A 1 381 ? -29.425 -0.301 29.960 1.00 86.94 381 GLY A O 1
ATOM 2967 N N . PRO A 1 382 ? -29.060 1.165 31.639 1.00 88.06 382 PRO A N 1
ATOM 2968 C CA . PRO A 1 382 ? -29.057 0.177 32.726 1.00 88.06 382 PRO A CA 1
ATOM 2969 C C . PRO A 1 382 ? -30.460 -0.335 33.097 1.00 88.06 382 PRO A C 1
ATOM 2971 O O . PRO A 1 382 ? -30.612 -1.079 34.065 1.00 88.06 382 PRO A O 1
ATOM 2974 N N . GLU A 1 383 ? -31.492 0.103 32.379 1.00 86.12 383 GLU A N 1
ATOM 2975 C CA . GLU A 1 383 ? -32.887 -0.189 32.687 1.00 86.12 383 GLU A CA 1
ATOM 2976 C C . GLU A 1 383 ? -33.187 -1.691 32.528 1.00 86.12 383 GLU A C 1
ATOM 2978 O O . GLU A 1 383 ? -32.766 -2.312 31.543 1.00 86.12 383 GLU A O 1
ATOM 2983 N N . PRO A 1 384 ? -33.894 -2.311 33.491 1.00 85.75 384 PRO A N 1
ATOM 2984 C CA . PRO A 1 384 ? -34.210 -3.728 33.422 1.00 85.75 384 PRO A CA 1
ATOM 2985 C C . PRO A 1 384 ? -35.306 -4.000 32.384 1.00 85.75 384 PRO A C 1
ATOM 2987 O O . PRO A 1 384 ? -36.359 -3.369 32.404 1.00 85.75 384 PRO A O 1
ATOM 2990 N N . CYS A 1 385 ? -35.102 -4.998 31.517 1.00 82.25 385 CYS A N 1
ATOM 2991 C CA . CYS A 1 385 ? -36.134 -5.429 30.560 1.00 82.25 385 CYS A CA 1
ATOM 2992 C C . CYS A 1 385 ? -37.236 -6.281 31.200 1.00 82.25 385 CYS A C 1
ATOM 2994 O O . CYS A 1 385 ? -38.294 -6.475 30.607 1.00 82.25 385 CYS A O 1
ATOM 2996 N N . LEU A 1 386 ? -36.983 -6.817 32.396 1.00 78.44 386 LEU A N 1
ATOM 2997 C CA . LEU A 1 386 ? -37.927 -7.620 33.163 1.00 78.44 386 LEU A CA 1
ATOM 2998 C C . LEU A 1 386 ? -38.215 -6.920 34.491 1.00 78.44 386 LEU A C 1
ATOM 3000 O O . LEU A 1 386 ? -37.295 -6.465 35.169 1.00 78.44 386 LEU A O 1
ATOM 3004 N N . ALA A 1 387 ? -39.485 -6.864 34.885 1.00 70.62 387 ALA A N 1
ATOM 3005 C CA . ALA A 1 387 ? -39.871 -6.345 36.191 1.00 70.62 387 ALA A CA 1
ATOM 3006 C C . ALA A 1 387 ? -39.308 -7.244 37.309 1.00 70.62 387 ALA A C 1
ATOM 3008 O O . ALA A 1 387 ? -39.574 -8.448 37.341 1.00 70.62 387 ALA A O 1
ATOM 3009 N N . SER A 1 388 ? -38.543 -6.673 38.243 1.00 63.50 388 SER A N 1
ATOM 3010 C CA . SER A 1 388 ? -38.068 -7.393 39.426 1.00 63.50 388 SER A CA 1
ATOM 3011 C C . SER A 1 388 ? -39.181 -7.470 40.475 1.00 63.50 388 SER A C 1
ATOM 3013 O O . SER A 1 388 ? -39.406 -6.552 41.261 1.00 63.50 388 SER A O 1
ATOM 3015 N N . TYR A 1 389 ? -39.908 -8.587 40.509 1.00 62.91 389 TYR A N 1
ATOM 3016 C CA . TYR A 1 389 ? -40.850 -8.848 41.596 1.00 62.91 389 TYR A CA 1
ATOM 3017 C C . TYR A 1 389 ? -40.093 -9.340 42.837 1.00 62.91 389 TYR A C 1
ATOM 3019 O O . TYR A 1 389 ? -39.669 -10.494 42.907 1.00 62.91 389 TYR A O 1
ATOM 3027 N N . ASN A 1 390 ? -39.943 -8.468 43.838 1.00 60.62 390 ASN A N 1
ATOM 3028 C CA . ASN A 1 390 ? -39.497 -8.862 45.175 1.00 60.62 390 ASN A CA 1
ATOM 3029 C C . ASN A 1 390 ? -40.624 -9.630 45.877 1.00 60.62 390 ASN A C 1
ATOM 3031 O O . ASN A 1 390 ? -41.507 -9.052 46.505 1.00 60.62 390 ASN A O 1
ATOM 3035 N N . TRP A 1 391 ? -40.591 -10.956 45.764 1.00 64.12 391 TRP A N 1
ATOM 3036 C CA . TRP A 1 391 ? -41.562 -11.874 46.368 1.00 64.12 391 TRP A CA 1
ATOM 3037 C C . TRP A 1 391 ? -41.506 -11.922 47.907 1.00 64.12 391 TRP A C 1
ATOM 3039 O O . TRP A 1 391 ? -42.383 -12.523 48.517 1.00 64.12 391 TRP A O 1
ATOM 3049 N N . ALA A 1 392 ? -40.520 -11.267 48.532 1.00 62.19 392 ALA A N 1
ATOM 3050 C CA . ALA A 1 392 ? -40.312 -11.240 49.982 1.00 62.19 392 ALA A CA 1
ATOM 3051 C C . ALA A 1 392 ? -41.296 -10.343 50.769 1.00 62.19 392 ALA A C 1
ATOM 3053 O O . ALA A 1 392 ? -41.212 -10.290 51.991 1.00 62.19 392 ALA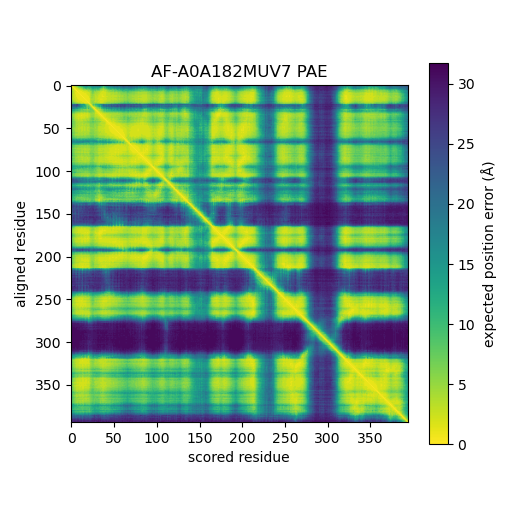 A O 1
ATOM 3054 N N . PHE A 1 393 ? -42.226 -9.655 50.099 1.00 55.03 393 PHE A N 1
ATOM 3055 C CA . PHE A 1 393 ? -43.278 -8.850 50.739 1.00 55.03 393 PHE A CA 1
ATOM 3056 C C . PHE A 1 393 ? -44.685 -9.417 50.492 1.00 55.03 393 PHE A C 1
ATOM 3058 O O . PHE A 1 393 ? -45.600 -8.670 50.147 1.00 55.03 393 PHE A O 1
ATOM 3065 N N . ARG A 1 394 ? -44.861 -10.737 50.622 1.00 49.09 394 ARG A N 1
ATOM 3066 C CA . ARG A 1 394 ? -46.196 -11.353 50.654 1.00 49.09 394 ARG A CA 1
ATOM 3067 C C . ARG A 1 394 ? -46.554 -11.841 52.041 1.00 49.09 394 ARG A C 1
ATOM 3069 O O . ARG A 1 394 ? -45.686 -12.496 52.657 1.00 49.09 394 ARG A O 1
#

Nearest PDB structures (foldseek):
  6pgn-assembly1_A  TM=3.943E-01  e=8.359E+00  Planktothrix agardhii
  4qdf-assembly2_B  TM=2.306E-01  e=7.005E+00  Rhodococcus rhodochrous

Secondary structure (DSSP, 8-state):
-HHHHHHHHHHHHHHHHHHHHTT-HHHHHHH-SEEE-S-----GGGHHHHHHHHHHHHHHHHH-TTT-HHHHHHHHHHHTTSSSEEEEEEEEEETTT--EEEEEEEE--TTSSSPPEE---TT--TTSPPPTT-HHHHHHHS-TTT-TT-----SSPPPTT-----EEPPPEEETTTTEEEEEEEEEEPP-GGG-EEEEEEEEEE-TT-B---S--GGGTHHHHHHHHHHHH-TT-------HHHHTTB-GGGTT---S-TTTEEEEE--EEEEEEE--------SS-------------------------EEEEEEE---TT-EEEEEPTTEE-SS-TT-EEHHHHHHHHHHHHTTS-SHHHHTS-PEEPPTT-SS-SSS--SS----GGG-

Foldseek 3Di:
DVVVVLLVLLVVQQVVLACLVVPPLVVVCPPAQKFFGSDDFDCPVVVVLVVLLVVLLVVCLVVPQQPDPVSQQVSQQVSVVDPFFFKKKKWKAFQVPQFTQDIWIWGDDPPNPDGIDTDDDPQRDGGDHRDCSDQLCVVVPPDPPPCVPQADPPPDDDPPVDHWRKGKGGWMQGSVVRFTKIKIKTKRAGDPDRRIIMIIMTIGGLQQAAQDQEADPPPPCLVVVCVVCCVPPVPPDPPCPPPVNVSRYGPSNYVSFLADPPWWHKAAAWDKDWDQDPPPPPPDDPDDDDDDPDDDDDDDDDDPDDPPDPDRDGDIDTRRSHQQRIFIATDFQWEAQVCRVGHRRVVSVVQVVCVVVVNDPCNPPPRGTDGEAPPGRHDHDNDHPDDDDPPVPD

Radius of gyration: 28.53 Å; Cα contacts (8 Å, |Δi|>4): 604; chains: 1; bounding box: 78×74×86 Å

InterPro domains:
  IPR009030 Growth factor receptor cysteine-rich domain superfamily [SSF57184] (323-386)
  IPR043458 G-protein coupled receptor 158/179 [PTHR32546] (9-394)
  IPR054714 GPR158/179, extracellular domain [PF22572] (168-268)

pLDDT: mean 74.18, std 20.32, range [26.98, 95.06]